Protein AF-0000000075183606 (afdb_homodimer)

Secondary structure (DSSP, 8-state):
----EEEEE--BSSTT----HHHHHHHHHHHHHT---EEEE--GGGHHHHHHHHTPPPSEE-TTSSSEE--S-EEEETTTTEEEESHHHHHHHHHHH-TTSPPSS-TT-HHHHHHHHHHHHHT-HHHIIIIIHHHHTTB-HHHHHHHHHHHHHHTSTT--HHHHS--HHHHHHHHHHHHHHHHHHHTTSPTT-SBTBBTB--HHHHHHHHHHHHHHHHH-TTSHHHHHHHHHHHHHHHHHHHHHGGG----/----EEEEE--BSSTT----HHHHHHHHHHHHHT---EEEE--GGGHHHHHHHHTPPPSEE-TTSSSEE--S-EEEETTTTEEEESHHHHHHHHHHH-TTSPPSS-TT-HHHHHHHHHHHHHT-HHHIIIIIHHHHTTB-HHHHHHHHHHHHHHTSTT--HHHHS--HHHHHHHHHHHHHHHHHHHTTSPTT-SBTBBTB--HHHHHHHHHHHHHHHHH-TTSHHHHHHHHHHHHHHHHHHHHHGGG----

InterPro domains:
  IPR004045 Glutathione S-transferase, N-terminal [PF13409] (19-96)
  IPR004045 Glutathione S-transferase, N-terminal [PS50404] (10-102)
  IPR036249 Thioredoxin-like superfamily [SSF52833] (16-101)
  IPR036282 Glutathione S-transferase, C-terminal domain superfamily [SSF47616] (163-234)
  IPR054416 Glutathione S-transferase UstS-like , C-terminal domain [PF22041] (111-247)

Solvent-accessible surface area (backbone atoms only — not comparable to full-atom values): 26602 Å² total; per-residue (Å²): 126,85,66,49,32,36,40,37,42,52,58,32,67,48,92,81,23,73,52,53,32,53,37,39,29,36,45,36,49,36,46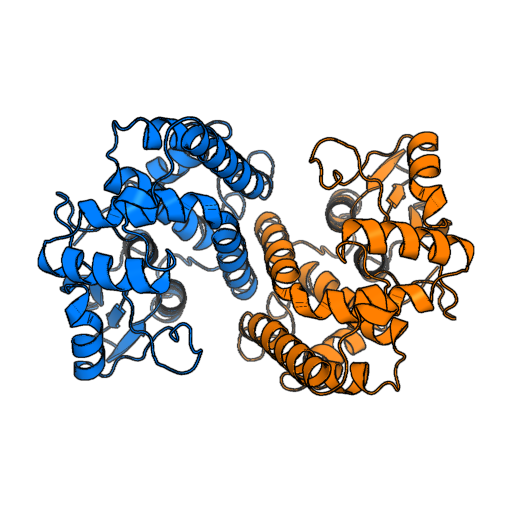,68,39,64,53,66,55,38,59,41,76,44,50,65,80,46,40,52,60,50,32,59,74,73,67,42,66,57,66,44,51,39,96,82,67,69,48,74,30,59,59,74,20,35,38,36,33,65,81,78,64,47,65,38,41,35,36,68,53,37,50,52,48,46,40,68,77,44,62,90,34,70,64,39,69,56,89,48,38,57,21,34,46,48,24,30,52,50,28,56,57,71,50,35,67,49,48,45,56,52,52,56,52,47,44,47,75,41,35,36,71,74,31,24,54,49,50,51,57,54,39,22,60,69,74,47,81,60,38,54,66,82,72,62,44,67,55,71,72,50,28,53,50,44,51,50,48,34,54,51,38,52,46,58,55,56,63,35,40,56,92,86,43,81,31,55,32,30,88,42,76,35,50,67,44,37,49,55,35,18,51,54,44,25,47,28,61,62,63,27,80,83,27,68,70,32,52,49,55,28,49,41,84,87,24,50,53,34,52,50,40,60,69,43,53,90,34,68,74,84,82,126,85,63,50,30,36,39,35,42,52,57,32,66,48,94,81,21,71,53,52,33,53,37,40,29,37,46,35,48,36,47,69,39,64,53,66,55,38,59,43,76,44,52,63,81,47,40,51,61,51,32,59,74,73,68,42,66,56,64,44,52,38,96,82,68,71,48,74,30,59,57,74,20,36,37,36,33,63,80,79,64,46,63,37,41,35,34,67,53,38,50,53,49,46,40,68,77,42,62,90,36,70,66,40,70,57,88,48,40,57,21,34,49,47,24,30,53,50,28,55,57,70,51,35,65,48,47,46,56,50,50,55,53,45,43,48,76,41,35,36,71,74,32,22,55,48,49,50,56,53,39,23,60,68,74,46,81,58,38,54,66,82,72,63,42,66,55,70,72,50,29,53,50,44,51,52,48,35,53,51,38,51,47,57,56,55,64,34,41,56,91,88,41,81,32,56,30,30,89,44,74,36,52,67,44,37,49,56,35,17,50,53,47,25,47,27,60,62,63,28,82,83,27,68,69,32,52,50,56,28,48,41,84,86,24,51,54,35,53,48,39,58,70,42,54,90,33,67,76,85,83

Organism: Armillaria gallica (NCBI:txid47427)

pLDDT: mean 94.65, std 6.78, range [40.19, 98.81]

Structure (mmCIF, N/CA/C/O backbone):
data_AF-0000000075183606-model_v1
#
loop_
_entity.id
_entity.type
_entity.pdbx_description
1 polymer 'GST N-terminal domain-containing protein'
#
loop_
_atom_site.group_PDB
_atom_site.id
_atom_site.type_symbol
_atom_site.label_atom_id
_atom_site.label_alt_id
_atom_site.label_comp_id
_atom_site.label_asym_id
_atom_site.label_entity_id
_atom_site.label_seq_id
_atom_site.pdbx_PDB_ins_code
_atom_site.Cartn_x
_atom_site.Cartn_y
_atom_site.Cartn_z
_atom_site.occupancy
_atom_site.B_iso_or_equiv
_atom_site.auth_seq_id
_atom_site.auth_comp_id
_atom_site.auth_asym_id
_atom_site.auth_atom_id
_atom_site.pdbx_PDB_model_num
ATOM 1 N N . MET A 1 1 ? -23.438 18.047 25.344 1 40.28 1 MET A N 1
ATOM 2 C CA . MET A 1 1 ? -22.172 18.484 25.953 1 40.28 1 MET A CA 1
ATOM 3 C C . MET A 1 1 ? -21.203 18.969 24.891 1 40.28 1 MET A C 1
ATOM 5 O O . MET A 1 1 ? -21.094 18.391 23.812 1 40.28 1 MET A O 1
ATOM 9 N N . SER A 1 2 ? -20.922 20.141 24.734 1 49.59 2 SER A N 1
ATOM 10 C CA . SER A 1 2 ? -20.203 20.797 23.641 1 49.59 2 SER A CA 1
ATOM 11 C C . SER A 1 2 ? -18.875 20.094 23.359 1 49.59 2 SER A C 1
ATOM 13 O O . SER A 1 2 ? -18.016 19.984 24.25 1 49.59 2 SER A O 1
ATOM 15 N N . THR A 1 3 ? -18.797 18.969 22.578 1 60.84 3 THR A N 1
ATOM 16 C CA . THR A 1 3 ? -17.562 18.25 22.297 1 60.84 3 THR A CA 1
ATOM 17 C C . THR A 1 3 ? -16.422 19.203 21.969 1 60.84 3 THR A C 1
ATOM 19 O O . THR A 1 3 ? -16.594 20.109 21.141 1 60.84 3 THR A O 1
ATOM 22 N N . SER A 1 4 ? -15.492 19.359 22.922 1 88.62 4 SER A N 1
ATOM 23 C CA . SER A 1 4 ? -14.43 20.328 22.656 1 88.62 4 SER A CA 1
ATOM 24 C C . SER A 1 4 ? -13.219 19.672 22.016 1 88.62 4 SER A C 1
ATOM 26 O O . SER A 1 4 ? -12.523 18.891 22.672 1 88.62 4 SER A O 1
ATOM 28 N N . LEU A 1 5 ? -13.172 19.594 20.75 1 97.88 5 LEU A N 1
ATOM 29 C CA . LEU A 1 5 ? -12.039 19.094 19.969 1 97.88 5 LEU A CA 1
ATOM 30 C C . LEU A 1 5 ? -11.094 20.234 19.609 1 97.88 5 LEU A C 1
ATOM 32 O O . LEU A 1 5 ? -11.531 21.312 19.203 1 97.88 5 LEU A O 1
ATOM 36 N N . THR A 1 6 ? -9.805 20 19.906 1 98.25 6 THR A N 1
ATOM 37 C CA . THR A 1 6 ? -8.758 20.922 19.5 1 98.25 6 THR A CA 1
ATOM 38 C C . THR A 1 6 ? -7.805 20.25 18.516 1 98.25 6 THR A C 1
ATOM 40 O O . THR A 1 6 ? -7.258 19.188 18.797 1 98.25 6 THR A O 1
ATOM 43 N N . LEU A 1 7 ? -7.664 20.828 17.375 1 98.56 7 LEU A N 1
ATOM 44 C CA . LEU A 1 7 ? -6.695 20.375 16.375 1 98.56 7 LEU A CA 1
ATOM 45 C C . LEU A 1 7 ? -5.461 21.266 16.375 1 98.56 7 LEU A C 1
ATOM 47 O O . LEU A 1 7 ? -5.551 22.453 16.094 1 98.56 7 LEU A O 1
ATOM 51 N N . TYR A 1 8 ? -4.336 20.75 16.688 1 98.44 8 TYR A N 1
ATOM 52 C CA . TYR A 1 8 ? -3.08 21.484 16.625 1 98.44 8 TYR A CA 1
ATOM 53 C C . TYR A 1 8 ? -2.502 21.484 15.219 1 98.44 8 TYR A C 1
ATOM 55 O O . TYR A 1 8 ? -2.361 20.422 14.609 1 98.44 8 TYR A O 1
ATOM 63 N N . ASP A 1 9 ? -2.178 22.609 14.719 1 98.25 9 ASP A N 1
ATOM 64 C CA . ASP A 1 9 ? -1.742 22.828 13.344 1 98.25 9 ASP A CA 1
ATOM 65 C C . ASP A 1 9 ? -0.53 23.75 13.289 1 98.25 9 ASP A C 1
ATOM 67 O O . ASP A 1 9 ? -0.256 24.484 14.242 1 98.25 9 ASP A O 1
ATOM 71 N N . ILE A 1 10 ? 0.244 23.688 12.242 1 98.25 10 ILE A N 1
ATOM 72 C CA . ILE A 1 10 ? 1.419 24.516 12.016 1 98.25 10 ILE A CA 1
ATOM 73 C C . ILE A 1 10 ? 1.044 25.703 11.133 1 98.25 10 ILE A C 1
ATOM 75 O O . ILE A 1 10 ? 0.658 25.531 9.969 1 98.25 10 ILE A O 1
ATOM 79 N N . PRO A 1 11 ? 1.199 26.859 11.656 1 98.25 11 PRO A N 1
ATOM 80 C CA . PRO A 1 11 ? 0.8 28.016 10.859 1 98.25 11 PRO A CA 1
ATOM 81 C C . PRO A 1 11 ? 1.813 28.359 9.766 1 98.25 11 PRO A C 1
ATOM 83 O O . PRO A 1 11 ? 2.98 27.969 9.859 1 98.25 11 PRO A O 1
ATOM 86 N N . SER A 1 12 ? 1.349 28.984 8.734 1 98.25 12 SER A N 1
ATOM 87 C CA . SER A 1 12 ? 2.176 29.531 7.668 1 98.25 12 SER A CA 1
ATOM 88 C C . SER A 1 12 ? 1.841 31 7.418 1 98.25 12 SER A C 1
ATOM 90 O O . SER A 1 12 ? 0.995 31.578 8.102 1 98.25 12 SER A O 1
ATOM 92 N N . ALA A 1 13 ? 2.557 31.547 6.453 1 97.62 13 ALA A N 1
ATOM 93 C CA . ALA A 1 13 ? 2.336 32.938 6.082 1 97.62 13 ALA A CA 1
ATOM 94 C C . ALA A 1 13 ? 1.214 33.062 5.055 1 97.62 13 ALA A C 1
ATOM 96 O O . ALA A 1 13 ? 0.863 34.188 4.645 1 97.62 13 ALA A O 1
ATOM 97 N N . LEU A 1 14 ? 0.609 31.953 4.672 1 97.19 14 LEU A N 1
ATOM 98 C CA . LEU A 1 14 ? -0.515 31.953 3.742 1 97.19 14 LEU A CA 1
ATOM 99 C C . LEU A 1 14 ? -1.762 32.531 4.406 1 97.19 14 LEU A C 1
ATOM 101 O O . LEU A 1 14 ? -1.913 32.469 5.629 1 97.19 14 LEU A O 1
ATOM 105 N N . PRO A 1 15 ? -2.666 33.062 3.625 1 94.69 15 PRO A N 1
ATOM 106 C CA . PRO A 1 15 ? -3.861 33.656 4.195 1 94.69 15 PRO A CA 1
ATOM 107 C C . PRO A 1 15 ? -4.664 32.719 5.074 1 94.69 15 PRO A C 1
ATOM 109 O O . PRO A 1 15 ? -5.121 33.094 6.152 1 94.69 15 PRO A O 1
ATOM 112 N N . ILE A 1 16 ? -4.797 31.516 4.734 1 95.5 16 ILE A N 1
ATOM 113 C CA . ILE A 1 16 ? -5.598 30.531 5.461 1 95.5 16 ILE A CA 1
ATOM 114 C C . ILE A 1 16 ? -4.762 29.906 6.578 1 95.5 16 ILE A C 1
ATOM 116 O O . ILE A 1 16 ? -5.293 29.203 7.438 1 95.5 16 ILE A O 1
ATOM 120 N N . LYS A 1 17 ? -3.449 30.125 6.605 1 97.06 17 LYS A N 1
ATOM 121 C CA . LYS A 1 17 ? -2.441 29.688 7.566 1 97.06 17 LYS A CA 1
ATOM 122 C C . LYS A 1 17 ? -2.166 28.188 7.418 1 97.06 17 LYS A C 1
ATOM 124 O O . LYS A 1 17 ? -1.011 27.766 7.449 1 97.06 17 LYS A O 1
ATOM 129 N N . ALA A 1 18 ? -3.268 27.391 7.277 1 98.12 18 ALA A N 1
ATOM 130 C CA . ALA A 1 18 ? -3.107 25.953 7.156 1 98.12 18 ALA A CA 1
ATOM 131 C C . ALA A 1 18 ? -2.479 25.578 5.816 1 98.12 18 ALA A C 1
ATOM 133 O O . ALA A 1 18 ? -2.877 26.094 4.77 1 98.12 18 ALA A O 1
ATOM 134 N N . TRP A 1 19 ? -1.479 24.641 5.867 1 98 19 TRP A N 1
ATOM 135 C CA . TRP A 1 19 ? -0.776 24.328 4.629 1 98 19 TRP A CA 1
ATOM 136 C C . TRP A 1 19 ? -0.408 22.844 4.578 1 98 19 TRP A C 1
ATOM 138 O O . TRP A 1 19 ? -0.343 22.25 3.502 1 98 19 TRP A O 1
ATOM 148 N N . SER A 1 20 ? -0.149 22.188 5.672 1 97.56 20 SER A N 1
ATOM 149 C CA . SER A 1 20 ? 0.429 20.844 5.742 1 97.56 20 SER A CA 1
ATOM 150 C C . SER A 1 20 ? -0.567 19.797 5.285 1 97.56 20 SER A C 1
ATOM 152 O O . SER A 1 20 ? -1.685 19.719 5.801 1 97.56 20 SER A O 1
ATOM 154 N N . PRO A 1 21 ? -0.157 18.969 4.359 1 97.75 21 PRO A N 1
ATOM 155 C CA . PRO A 1 21 ? -1.082 17.938 3.887 1 97.75 21 PRO A CA 1
ATOM 156 C C . PRO A 1 21 ? -1.486 16.953 4.988 1 97.75 21 PRO A C 1
ATOM 158 O O . PRO A 1 21 ? -2.627 16.484 5.012 1 97.75 21 PRO A O 1
ATOM 161 N N . ASN A 1 22 ? -0.631 16.688 5.91 1 97 22 ASN A N 1
ATOM 162 C CA . ASN A 1 22 ? -0.951 15.734 6.965 1 97 22 ASN A CA 1
ATOM 163 C C . ASN A 1 22 ? -2.002 16.281 7.926 1 97 22 ASN A C 1
ATOM 165 O O . ASN A 1 22 ? -2.855 15.547 8.414 1 97 22 ASN A O 1
ATOM 169 N N . ILE A 1 23 ? -1.922 17.531 8.164 1 98.19 23 ILE A N 1
ATOM 170 C CA . ILE A 1 23 ? -2.91 18.125 9.062 1 98.19 23 ILE A CA 1
ATOM 171 C C . ILE A 1 23 ? -4.234 18.312 8.32 1 98.19 23 ILE A C 1
ATOM 173 O O . ILE A 1 23 ? -5.305 18.172 8.914 1 98.19 23 ILE A O 1
ATOM 177 N N . TRP A 1 24 ? -4.148 18.594 7.066 1 98.69 24 TRP A N 1
ATOM 178 C CA . TRP A 1 24 ? -5.371 18.734 6.277 1 98.69 24 TRP A CA 1
ATOM 179 C C . TRP A 1 24 ? -6.129 17.422 6.215 1 98.69 24 TRP A C 1
ATOM 181 O O . TRP A 1 24 ? -7.359 17.406 6.172 1 98.69 24 TRP A O 1
ATOM 191 N N . LYS A 1 25 ? -5.434 16.25 6.188 1 98.56 25 LYS A N 1
ATOM 192 C CA . LYS A 1 25 ? -6.129 14.969 6.277 1 98.56 25 LYS A CA 1
ATOM 193 C C . LYS A 1 25 ? -7.047 14.922 7.496 1 98.56 25 LYS A C 1
ATOM 195 O O . LYS A 1 25 ? -8.227 14.594 7.379 1 98.56 25 LYS A O 1
ATOM 200 N N . ALA A 1 26 ? -6.512 15.32 8.625 1 98.62 26 ALA A N 1
ATOM 201 C CA . ALA A 1 26 ? -7.285 15.312 9.867 1 98.62 26 ALA A CA 1
ATOM 202 C C . ALA A 1 26 ? -8.398 16.359 9.828 1 98.62 26 ALA A C 1
ATOM 204 O O . ALA A 1 26 ? -9.523 16.094 10.258 1 98.62 26 ALA A O 1
ATOM 205 N N . ARG A 1 27 ? -8.078 17.516 9.305 1 98.69 27 ARG A N 1
ATOM 206 C CA . ARG A 1 27 ? -9.047 18.594 9.203 1 98.69 27 ARG A CA 1
ATOM 207 C C . ARG A 1 27 ? -10.211 18.203 8.305 1 98.69 27 ARG A C 1
ATOM 209 O O . ARG A 1 27 ? -11.367 18.484 8.617 1 98.69 27 ARG A O 1
ATOM 216 N N . TYR A 1 28 ? -9.898 17.594 7.145 1 98.81 28 TYR A N 1
ATOM 217 C CA . TYR A 1 28 ? -10.945 17.094 6.254 1 98.81 28 TYR A CA 1
ATOM 218 C C . TYR A 1 28 ? -11.875 16.125 6.984 1 98.81 28 TYR A C 1
ATOM 220 O O . TYR A 1 28 ? -13.094 16.172 6.809 1 98.81 28 TYR A O 1
ATOM 228 N N . VAL A 1 29 ? -11.32 15.234 7.824 1 98.75 29 VAL A N 1
ATOM 229 C CA . VAL A 1 29 ? -12.133 14.273 8.57 1 98.75 29 VAL A CA 1
ATOM 230 C C . VAL A 1 29 ? -13.07 15.016 9.516 1 98.75 29 VAL A C 1
ATOM 232 O O . VAL A 1 29 ? -14.266 14.734 9.562 1 98.75 29 VAL A O 1
ATOM 235 N N . LEU A 1 30 ? -12.539 15.953 10.25 1 98.56 30 LEU A N 1
ATOM 236 C CA . LEU A 1 30 ? -13.328 16.719 11.203 1 98.56 30 LEU A CA 1
ATOM 237 C C . LEU A 1 30 ? -14.461 17.453 10.5 1 98.56 30 LEU A C 1
ATOM 239 O O . LEU A 1 30 ? -15.617 17.391 10.938 1 98.56 30 LEU A O 1
ATOM 243 N N . ASN A 1 31 ? -14.125 18.125 9.453 1 98.56 31 ASN A N 1
ATOM 244 C CA . ASN A 1 31 ? -15.102 18.922 8.719 1 98.56 31 ASN A CA 1
ATOM 245 C C . ASN A 1 31 ? -16.141 18.031 8.047 1 98.56 31 ASN A C 1
ATOM 247 O O . ASN A 1 31 ? -17.328 18.359 8.031 1 98.56 31 ASN A O 1
ATOM 251 N N . TYR A 1 32 ? -15.742 16.938 7.441 1 98.56 32 TYR A N 1
ATOM 252 C CA . TYR A 1 32 ? -16.656 16 6.797 1 98.56 32 TYR A CA 1
ATOM 253 C C . TYR A 1 32 ? -17.641 15.414 7.801 1 98.56 32 TYR A C 1
ATOM 255 O O . TYR A 1 32 ? -18.828 15.266 7.504 1 98.56 32 TYR A O 1
ATOM 263 N N . LYS A 1 33 ? -17.125 15.125 8.977 1 98.31 33 LYS A N 1
ATOM 264 C CA . LYS A 1 33 ? -17.953 14.523 10.023 1 98.31 33 LYS A CA 1
ATOM 265 C C . LYS A 1 33 ? -18.812 15.578 10.719 1 98.31 33 LYS A C 1
ATOM 267 O O . LYS A 1 33 ? -19.703 15.234 11.492 1 98.31 33 LYS A O 1
ATOM 272 N N . GLY A 1 34 ? -18.531 16.797 10.469 1 97.69 34 GLY A N 1
ATOM 273 C CA . GLY A 1 34 ? -19.312 17.891 11.055 1 97.69 34 GLY A CA 1
ATOM 274 C C . GLY A 1 34 ? -19.078 18.062 12.539 1 97.69 34 GLY A C 1
ATOM 275 O O . GLY A 1 34 ? -19.984 18.438 13.281 1 97.69 34 GLY A O 1
ATOM 276 N N . LEU A 1 35 ? -17.922 17.734 12.961 1 97.5 35 LEU A N 1
ATOM 277 C CA . LEU A 1 35 ? -17.578 17.859 14.375 1 97.5 35 LEU A CA 1
ATOM 278 C C . LEU A 1 35 ? -17 19.234 14.672 1 97.5 35 LEU A C 1
ATOM 280 O O . LEU A 1 35 ? -16.031 19.656 14.047 1 97.5 35 LEU A O 1
ATOM 284 N N . PRO A 1 36 ? -17.625 19.938 15.586 1 96.5 36 PRO A N 1
ATOM 285 C CA . PRO A 1 36 ? -17.047 21.219 15.953 1 96.5 36 PRO A CA 1
ATOM 286 C C . PRO A 1 36 ? -15.672 21.094 16.609 1 96.5 36 PRO A C 1
ATOM 288 O O . PRO A 1 36 ? -15.438 20.156 17.375 1 96.5 36 PRO A O 1
ATOM 291 N N . TYR A 1 37 ? -14.773 21.938 16.203 1 97.44 37 TYR A N 1
ATOM 292 C CA . TYR A 1 37 ? -13.43 21.953 16.766 1 97.44 37 TYR A CA 1
ATOM 293 C C . TYR A 1 37 ? -12.82 23.359 16.703 1 97.44 37 TYR A C 1
ATOM 295 O O . TYR A 1 37 ? -13.414 24.266 16.125 1 97.44 37 TYR A O 1
ATOM 303 N N . HIS A 1 38 ? -11.734 23.516 17.422 1 96.25 38 HIS A N 1
ATOM 304 C CA . HIS A 1 38 ? -10.93 24.719 17.297 1 96.25 38 HIS A CA 1
ATOM 305 C C . HIS A 1 38 ? -9.492 24.391 16.922 1 96.25 38 HIS A C 1
ATOM 307 O O . HIS A 1 38 ? -8.969 23.344 17.297 1 96.25 38 HIS A O 1
ATOM 313 N N . THR A 1 39 ? -8.867 25.266 16.141 1 97.88 39 THR A N 1
ATOM 314 C CA . THR A 1 39 ? -7.477 25.094 15.727 1 97.88 39 THR A CA 1
ATOM 315 C C . THR A 1 39 ? -6.535 25.828 16.672 1 97.88 39 THR A C 1
ATOM 317 O O . THR A 1 39 ? -6.766 27 17 1 97.88 39 THR A O 1
ATOM 320 N N . GLU A 1 40 ? -5.625 25.156 17.156 1 97.94 40 GLU A N 1
ATOM 321 C CA . GLU A 1 40 ? -4.516 25.766 17.891 1 97.94 40 GLU A CA 1
ATOM 322 C C . GLU A 1 40 ? -3.227 25.719 17.078 1 97.94 40 GLU A C 1
ATOM 324 O O . GLU A 1 40 ? -2.818 24.656 16.609 1 97.94 40 GLU A O 1
ATOM 329 N N . TRP A 1 41 ? -2.611 26.875 16.938 1 98.31 41 TRP A N 1
ATOM 330 C CA . TRP A 1 41 ? -1.425 27 16.094 1 98.31 41 TRP A CA 1
ATOM 331 C C . TRP A 1 41 ? -0.154 26.781 16.906 1 98.31 41 TRP A C 1
ATOM 333 O O . TRP A 1 41 ? -0.006 27.359 18 1 98.31 41 TRP A O 1
ATOM 343 N N . VAL A 1 42 ? 0.737 25.984 16.406 1 98.44 42 VAL A N 1
ATOM 344 C CA . VAL A 1 42 ? 2.023 25.719 17.047 1 98.44 42 VAL A CA 1
ATOM 345 C C . VAL A 1 42 ? 3.135 25.75 15.992 1 98.44 42 VAL A C 1
ATOM 347 O O . VAL A 1 42 ? 3.064 25.062 14.984 1 98.44 42 VAL A O 1
ATOM 350 N N . GLU A 1 43 ? 4.133 26.594 16.25 1 98.31 43 GLU A N 1
ATOM 351 C CA . GLU A 1 43 ? 5.262 26.672 15.328 1 98.31 43 GLU A CA 1
ATOM 352 C C . GLU A 1 43 ? 6.102 25.406 15.383 1 98.31 43 GLU A C 1
ATOM 354 O O . GLU A 1 43 ? 6.207 24.766 16.422 1 98.31 43 GLU A O 1
ATOM 359 N N . TYR A 1 44 ? 6.805 25.062 14.258 1 96.5 44 TYR A N 1
ATOM 360 C CA . TYR A 1 44 ? 7.531 23.812 14.039 1 96.5 44 TYR A CA 1
ATOM 361 C C . TYR A 1 44 ? 8.484 23.531 15.188 1 96.5 44 TYR A C 1
ATOM 363 O O . TYR A 1 44 ? 8.492 22.422 15.742 1 96.5 44 TYR A O 1
ATOM 371 N N . PRO A 1 45 ? 9.281 24.453 15.648 1 96.69 45 PRO A N 1
ATOM 372 C CA . PRO A 1 45 ? 10.273 24.156 16.688 1 96.69 45 PRO A CA 1
ATOM 373 C C . PRO A 1 45 ? 9.648 23.906 18.047 1 96.69 45 PRO A C 1
ATOM 375 O O . PRO A 1 45 ? 10.312 23.391 18.953 1 96.69 45 PRO A O 1
ATOM 378 N N . ASP A 1 46 ? 8.414 24.25 18.203 1 98.12 46 ASP A N 1
ATOM 379 C CA . ASP A 1 46 ? 7.77 24.188 19.516 1 98.12 46 ASP A CA 1
ATOM 380 C C . ASP A 1 46 ? 6.949 22.906 19.656 1 98.12 46 ASP A C 1
ATOM 382 O O . ASP A 1 46 ? 6.398 22.625 20.734 1 98.12 46 ASP A O 1
ATOM 386 N N . ILE A 1 47 ? 6.871 22.062 18.625 1 97.56 47 ILE A N 1
ATOM 387 C CA . ILE A 1 47 ? 5.98 20.906 18.578 1 97.56 47 ILE A CA 1
ATOM 388 C C . ILE A 1 47 ? 6.387 19.891 19.656 1 97.56 47 ILE A C 1
ATOM 390 O O . ILE A 1 47 ? 5.551 19.453 20.453 1 97.56 47 ILE A O 1
ATOM 394 N N . GLU A 1 48 ? 7.633 19.578 19.672 1 96.62 48 GLU A N 1
ATOM 395 C CA . GLU A 1 48 ? 8.094 18.578 20.641 1 96.62 48 GLU A CA 1
ATOM 396 C C . GLU A 1 48 ? 7.824 19.031 22.078 1 96.62 48 GLU A C 1
ATOM 398 O O . GLU A 1 48 ? 7.316 18.25 22.891 1 96.62 48 GLU A O 1
ATOM 403 N N . GLY A 1 49 ? 8.18 20.281 22.375 1 97.62 49 GLY A N 1
ATOM 404 C CA . GLY A 1 49 ? 7.918 20.812 23.703 1 97.62 49 GLY A CA 1
ATOM 405 C C . GLY A 1 49 ? 6.449 20.781 24.078 1 97.62 49 GLY A C 1
ATOM 406 O O . GLY A 1 49 ? 6.098 20.438 25.203 1 97.62 49 GLY A O 1
ATOM 407 N N . LEU A 1 50 ? 5.574 21.172 23.172 1 97.75 50 LEU A N 1
ATOM 408 C CA . LEU A 1 50 ? 4.133 21.156 23.406 1 97.75 50 LEU A CA 1
ATOM 409 C C . LEU A 1 50 ? 3.635 19.75 23.703 1 97.75 50 LEU A C 1
ATOM 411 O O . LEU A 1 50 ? 2.855 19.531 24.625 1 97.75 50 LEU A O 1
ATOM 415 N N . TYR A 1 51 ? 4.066 18.75 22.797 1 97.62 51 TYR A N 1
ATOM 416 C CA . TYR A 1 51 ? 3.65 17.359 22.984 1 97.62 51 TYR A CA 1
ATOM 417 C C . TYR A 1 51 ? 4.023 16.875 24.375 1 97.62 51 TYR A C 1
ATOM 419 O O . TYR A 1 51 ? 3.205 16.266 25.062 1 97.62 51 TYR A O 1
ATOM 427 N N . LYS A 1 52 ? 5.219 17.125 24.812 1 97 52 LYS A N 1
ATOM 428 C CA . LYS A 1 52 ? 5.703 16.688 26.125 1 97 52 LYS A CA 1
ATOM 429 C C . LYS A 1 52 ? 4.902 17.344 27.25 1 97 52 LYS A C 1
ATOM 431 O O . LYS A 1 52 ? 4.535 16.688 28.219 1 97 52 LYS A O 1
ATOM 436 N N . LYS A 1 53 ? 4.645 18.578 27.141 1 97.69 53 LYS A N 1
ATOM 437 C CA . LYS A 1 53 ? 3.859 19.297 28.141 1 97.69 53 LYS A CA 1
ATOM 438 C C . LYS A 1 53 ? 2.457 18.719 28.266 1 97.69 53 LYS A C 1
ATOM 440 O O . LYS A 1 53 ? 1.93 18.594 29.375 1 97.69 53 LYS A O 1
ATOM 445 N N . LEU A 1 54 ? 1.83 18.312 27.141 1 97.25 54 LEU A N 1
ATOM 446 C CA . LEU A 1 54 ? 0.467 17.797 27.109 1 97.25 54 LEU A CA 1
ATOM 447 C C . LEU A 1 54 ? 0.441 16.312 27.484 1 97.25 54 LEU A C 1
ATOM 449 O O . LEU A 1 54 ? -0.621 15.766 27.781 1 97.25 54 LEU A O 1
ATOM 453 N N . GLY A 1 55 ? 1.63 15.68 27.406 1 96.94 55 GLY A N 1
ATOM 454 C CA . GLY A 1 55 ? 1.696 14.242 27.625 1 96.94 55 GLY A CA 1
ATOM 455 C C . GLY A 1 55 ? 1.295 13.438 26.406 1 96.94 55 GLY A C 1
ATOM 456 O O . GLY A 1 55 ? 0.793 12.32 26.531 1 96.94 55 GLY A O 1
ATOM 457 N N . ALA A 1 56 ? 1.442 14.078 25.25 1 96.88 56 ALA A N 1
ATOM 458 C CA . ALA A 1 56 ? 1.123 13.398 24 1 96.88 56 ALA A CA 1
ATOM 459 C C . ALA A 1 56 ? 2.277 12.508 23.547 1 96.88 56 ALA A C 1
ATOM 461 O O . ALA A 1 56 ? 3.441 12.797 23.828 1 96.88 56 ALA A O 1
ATOM 462 N N . GLN A 1 57 ? 1.999 11.508 22.797 1 94.56 57 GLN A N 1
ATOM 463 C CA . GLN A 1 57 ? 3.01 10.57 22.312 1 94.56 57 GLN A CA 1
ATOM 464 C C . GLN A 1 57 ? 3.49 10.953 20.922 1 94.56 57 GLN A C 1
ATOM 466 O O . GLN A 1 57 ? 2.736 11.523 20.125 1 94.56 57 GLN A O 1
ATOM 471 N N . ALA A 1 58 ? 4.727 10.555 20.703 1 93.75 58 ALA A N 1
ATOM 472 C CA . ALA A 1 58 ? 5.266 10.727 19.359 1 93.75 58 ALA A CA 1
ATOM 473 C C . ALA A 1 58 ? 4.566 9.797 18.359 1 93.75 58 ALA A C 1
ATOM 475 O O . ALA A 1 58 ? 4.148 8.688 18.734 1 93.75 58 ALA A O 1
ATOM 476 N N . SER A 1 59 ? 4.434 10.234 17.172 1 88.88 59 SER A N 1
ATOM 477 C CA . SER A 1 59 ? 3.742 9.445 16.156 1 88.88 59 SER A CA 1
ATOM 478 C C . SER A 1 59 ? 4.73 8.664 15.297 1 88.88 59 SER A C 1
ATOM 480 O O . SER A 1 59 ? 4.328 7.809 14.508 1 88.88 59 SER A O 1
ATOM 482 N N . ALA A 1 60 ? 5.961 8.992 15.438 1 86.5 60 ALA A N 1
ATOM 483 C CA . ALA A 1 60 ? 6.984 8.344 14.617 1 86.5 60 ALA A CA 1
ATOM 484 C C . ALA A 1 60 ? 8.336 8.352 15.32 1 86.5 60 ALA A C 1
ATOM 486 O O . ALA A 1 60 ? 8.445 8.812 16.469 1 86.5 60 ALA A O 1
ATOM 487 N N . THR A 1 61 ? 9.297 7.754 14.648 1 87.81 61 THR A N 1
ATOM 488 C CA . THR A 1 61 ? 10.695 7.832 15.062 1 87.81 61 THR A CA 1
ATOM 489 C C . THR A 1 61 ? 11.523 8.57 14.023 1 87.81 61 THR A C 1
ATOM 491 O O . THR A 1 61 ? 11.148 8.641 12.852 1 87.81 61 THR A O 1
ATOM 494 N N . LYS A 1 62 ? 12.602 9.102 14.469 1 86 62 LYS A N 1
ATOM 495 C CA . LYS A 1 62 ? 13.547 9.727 13.539 1 86 62 LYS A CA 1
ATOM 496 C C . LYS A 1 62 ? 14.281 8.672 12.719 1 86 62 LYS A C 1
ATOM 498 O O . LYS A 1 62 ? 13.969 7.484 12.797 1 86 62 LYS A O 1
ATOM 503 N N . ALA A 1 63 ? 15.18 9.141 11.867 1 75.81 63 ALA A N 1
ATOM 504 C CA . ALA A 1 63 ? 15.867 8.281 10.906 1 75.81 63 ALA A CA 1
ATOM 505 C C . ALA A 1 63 ? 16.625 7.156 11.609 1 75.81 63 ALA A C 1
ATOM 507 O O . ALA A 1 63 ? 16.812 6.086 11.031 1 75.81 63 ALA A O 1
ATOM 508 N N . ASP A 1 64 ? 16.906 7.336 12.859 1 77.62 64 ASP A N 1
ATOM 509 C CA . ASP A 1 64 ? 17.688 6.348 13.594 1 77.62 64 ASP A CA 1
ATOM 510 C C . ASP A 1 64 ? 16.812 5.203 14.086 1 77.62 64 ASP A C 1
ATOM 512 O O . ASP A 1 64 ? 17.312 4.211 14.617 1 77.62 64 ASP A O 1
ATOM 516 N N . GLY A 1 65 ? 15.492 5.383 14.008 1 80.75 65 GLY A N 1
ATOM 517 C CA . GLY A 1 65 ? 14.547 4.32 14.312 1 80.75 65 GLY A CA 1
ATOM 518 C C . GLY A 1 65 ? 14.242 4.195 15.789 1 80.75 65 GLY A C 1
ATOM 519 O O . GLY A 1 65 ? 13.422 3.373 16.188 1 80.75 65 GLY A O 1
ATOM 520 N N . VAL A 1 66 ? 14.82 5.023 16.578 1 86.5 66 VAL A N 1
ATOM 521 C CA . VAL A 1 66 ? 14.68 4.844 18.016 1 86.5 66 VAL A CA 1
ATOM 522 C C . VAL A 1 66 ? 14.219 6.152 18.656 1 86.5 66 VAL A C 1
ATOM 524 O O . VAL A 1 66 ? 13.352 6.145 19.531 1 86.5 66 VAL A O 1
ATOM 527 N N . THR A 1 67 ? 14.719 7.258 18.078 1 90.38 67 THR A N 1
ATOM 528 C CA . THR A 1 67 ? 14.406 8.555 18.672 1 90.38 67 THR A CA 1
ATOM 529 C C . THR A 1 67 ? 12.984 8.984 18.297 1 90.38 67 THR A C 1
ATOM 531 O O . THR A 1 67 ? 12.633 9.016 17.109 1 90.38 67 THR A O 1
ATOM 534 N N . PRO A 1 68 ? 12.195 9.375 19.312 1 93.69 68 PRO A N 1
ATOM 535 C CA . PRO A 1 68 ? 10.828 9.812 19.031 1 93.69 68 PRO A CA 1
ATOM 536 C C . PRO A 1 68 ? 10.781 11.062 18.141 1 93.69 68 PRO A C 1
ATOM 538 O O . PRO A 1 68 ? 11.609 11.961 18.297 1 93.69 68 PRO A O 1
ATOM 541 N N . HIS A 1 69 ? 9.922 11.07 17.188 1 93.19 69 HIS A N 1
ATOM 542 C CA . HIS A 1 69 ? 9.664 12.195 16.297 1 93.19 69 HIS A CA 1
ATOM 543 C C . HIS A 1 69 ? 8.242 12.719 16.469 1 93.19 69 HIS A C 1
ATOM 545 O O . HIS A 1 69 ? 7.273 12 16.188 1 93.19 69 HIS A O 1
ATOM 551 N N . TYR A 1 70 ? 8.156 13.914 16.969 1 94.75 70 TYR A N 1
ATOM 552 C CA . TYR A 1 70 ? 6.867 14.531 17.266 1 94.75 70 TYR A CA 1
ATOM 553 C C . TYR A 1 70 ? 6.414 15.414 16.094 1 94.75 70 TYR A C 1
ATOM 555 O O . TYR A 1 70 ? 7.07 16.406 15.766 1 94.75 70 TYR A O 1
ATOM 563 N N . THR A 1 71 ? 5.309 15.016 15.523 1 93.5 71 THR A N 1
ATOM 564 C CA . THR A 1 71 ? 4.824 15.742 14.352 1 93.5 71 THR A CA 1
ATOM 565 C C . THR A 1 71 ? 3.33 16.016 14.469 1 93.5 71 THR A C 1
ATOM 567 O O . THR A 1 71 ? 2.59 15.227 15.062 1 93.5 71 THR A O 1
ATOM 570 N N . CYS A 1 72 ? 2.91 17.156 14 1 95.5 72 CYS A N 1
ATOM 571 C CA . CYS A 1 72 ? 1.486 17.438 13.867 1 95.5 72 CYS A CA 1
ATOM 572 C C . CYS A 1 72 ? 0.89 16.672 12.688 1 95.5 72 CYS A C 1
ATOM 574 O O . CYS A 1 72 ? 1.6 16.312 11.75 1 95.5 72 CYS A O 1
ATOM 576 N N . PRO A 1 73 ? -0.401 16.344 12.773 1 97.25 73 PRO A N 1
ATOM 577 C CA . PRO A 1 73 ? -1.465 16.875 13.641 1 97.25 73 PRO A CA 1
ATOM 578 C C . PRO A 1 73 ? -1.514 16.172 15 1 97.25 73 PRO A C 1
ATOM 580 O O . PRO A 1 73 ? -1.085 15.031 15.125 1 97.25 73 PRO A O 1
ATOM 583 N N . LEU A 1 74 ? -1.959 16.891 15.922 1 98.19 74 LEU A N 1
ATOM 584 C CA . LEU A 1 74 ? -2.393 16.422 17.234 1 98.19 74 LEU A CA 1
ATOM 585 C C . LEU A 1 74 ? -3.844 16.797 17.5 1 98.19 74 LEU A C 1
ATOM 587 O O . LEU A 1 74 ? -4.238 17.953 17.266 1 98.19 74 LEU A O 1
ATOM 591 N N . LEU A 1 75 ? -4.656 15.852 17.875 1 98.56 75 LEU A N 1
ATOM 592 C CA . LEU A 1 75 ? -6.039 16.109 18.266 1 98.56 75 LEU A CA 1
ATOM 593 C C . LEU A 1 75 ? -6.219 15.898 19.766 1 98.56 75 LEU A C 1
ATOM 595 O O . LEU A 1 75 ? -5.805 14.875 20.312 1 98.56 75 LEU A O 1
ATOM 599 N N . HIS A 1 76 ? -6.762 16.844 20.406 1 98.31 76 HIS A N 1
ATOM 600 C CA . HIS A 1 76 ? -7.168 16.719 21.797 1 98.31 76 HIS A CA 1
ATOM 601 C C . HIS A 1 76 ? -8.688 16.703 21.938 1 98.31 76 HIS A C 1
ATOM 603 O O . HIS A 1 76 ? -9.359 17.641 21.5 1 98.31 76 HIS A O 1
ATOM 609 N N . ASP A 1 77 ? -9.18 15.656 22.422 1 98.12 77 ASP A N 1
ATOM 610 C CA . ASP A 1 77 ? -10.602 15.547 22.75 1 98.12 77 ASP A CA 1
ATOM 611 C C . ASP A 1 77 ? -10.836 15.75 24.234 1 98.12 77 ASP A C 1
ATOM 613 O O . ASP A 1 77 ? -10.672 14.812 25.031 1 98.12 77 ASP A O 1
ATOM 617 N N . ALA A 1 78 ? -11.289 16.844 24.625 1 96.12 78 ALA A N 1
ATOM 618 C CA . ALA A 1 78 ? -11.445 17.172 26.047 1 96.12 78 ALA A CA 1
ATOM 619 C C . ALA A 1 78 ? -12.516 16.312 26.703 1 96.12 78 ALA A C 1
ATOM 621 O O . ALA A 1 78 ? -12.461 16.062 27.906 1 96.12 78 ALA A O 1
ATOM 622 N N . SER A 1 79 ? -13.453 15.898 25.938 1 95.44 79 SER A N 1
ATOM 623 C CA . SER A 1 79 ? -14.555 15.109 26.484 1 95.44 79 SER A CA 1
ATOM 624 C C . SER A 1 79 ? -14.062 13.742 26.969 1 95.44 79 SER A C 1
ATOM 626 O O . SER A 1 79 ? -14.602 13.188 27.922 1 95.44 79 SER A O 1
ATOM 628 N N . THR A 1 80 ? -13.016 13.203 26.375 1 96.06 80 THR A N 1
ATOM 629 C CA . THR A 1 80 ? -12.516 11.883 26.75 1 96.06 80 THR A CA 1
ATOM 630 C C . THR A 1 80 ? -11.141 11.992 27.391 1 96.06 80 THR A C 1
ATOM 632 O O . THR A 1 80 ? -10.656 11.031 28 1 96.06 80 THR A O 1
ATOM 635 N N . GLY A 1 81 ? -10.547 13.148 27.141 1 96.38 81 GLY A N 1
ATOM 636 C CA . GLY A 1 81 ? -9.172 13.32 27.594 1 96.38 81 GLY A CA 1
ATOM 637 C C . GLY A 1 81 ? -8.148 12.766 26.625 1 96.38 81 GLY A C 1
ATOM 638 O O . GLY A 1 81 ? -6.945 12.844 26.875 1 96.38 81 GLY A O 1
ATOM 639 N N . ALA A 1 82 ? -8.531 12.344 25.5 1 97.56 82 ALA A N 1
ATOM 640 C CA . ALA A 1 82 ? -7.652 11.672 24.547 1 97.56 82 ALA A CA 1
ATOM 641 C C . ALA A 1 82 ? -6.762 12.672 23.828 1 97.56 82 ALA A C 1
ATOM 643 O O . ALA A 1 82 ? -7.211 13.766 23.469 1 97.56 82 ALA A O 1
ATOM 644 N N . LEU A 1 83 ? -5.492 12.336 23.672 1 98.12 83 LEU A N 1
ATOM 645 C CA . LEU A 1 83 ? -4.531 12.961 22.766 1 98.12 83 LEU A CA 1
ATOM 646 C C . LEU A 1 83 ? -4.121 11.992 21.672 1 98.12 83 LEU A C 1
ATOM 648 O O . LEU A 1 83 ? -3.512 10.953 21.938 1 98.12 83 LEU A O 1
ATOM 652 N N . VAL A 1 84 ? -4.488 12.359 20.484 1 98 84 VAL A N 1
ATOM 653 C CA . VAL A 1 84 ? -4.246 11.453 19.375 1 98 84 VAL A CA 1
ATOM 654 C C . VAL A 1 84 ? -3.363 12.141 18.328 1 98 84 VAL A C 1
ATOM 656 O O . VAL A 1 84 ? -3.734 13.188 17.797 1 98 84 VAL A O 1
ATOM 659 N N . SER A 1 85 ? -2.225 11.547 18.094 1 96.75 85 SER A N 1
ATOM 660 C CA . SER A 1 85 ? -1.307 12.055 17.078 1 96.75 85 SER A CA 1
ATOM 661 C C . SER A 1 85 ? -1.333 11.18 15.828 1 96.75 85 SER A C 1
ATOM 663 O O . SER A 1 85 ? -1.596 9.977 15.914 1 96.75 85 SER A O 1
ATOM 665 N N . ASP A 1 86 ? -1.146 11.742 14.656 1 94.88 86 ASP A N 1
ATOM 666 C CA . ASP A 1 86 ? -1.15 11.086 13.352 1 94.88 86 ASP A CA 1
ATOM 667 C C . ASP A 1 86 ? -2.527 11.172 12.695 1 94.88 86 ASP A C 1
ATOM 669 O O . ASP A 1 86 ? -3.543 10.891 13.336 1 94.88 86 ASP A O 1
ATOM 673 N N . SER A 1 87 ? -2.535 11.547 11.461 1 97.06 87 SER A N 1
ATOM 674 C CA . SER A 1 87 ? -3.785 11.828 10.766 1 97.06 87 SER A CA 1
ATOM 675 C C . SER A 1 87 ? -4.645 10.578 10.648 1 97.06 87 SER A C 1
ATOM 677 O O . SER A 1 87 ? -5.867 10.641 10.812 1 97.06 87 SER A O 1
ATOM 679 N N . ALA A 1 88 ? -4.059 9.445 10.383 1 96.38 88 ALA A N 1
ATOM 680 C CA . ALA A 1 88 ? -4.828 8.211 10.258 1 96.38 88 ALA A CA 1
ATOM 681 C C . ALA A 1 88 ? -5.391 7.773 11.602 1 96.38 88 ALA A C 1
ATOM 683 O O . ALA A 1 88 ? -6.523 7.289 11.68 1 96.38 88 ALA A O 1
ATOM 684 N N . ALA A 1 89 ? -4.57 7.887 12.641 1 96.62 89 ALA A N 1
ATOM 685 C CA . ALA A 1 89 ? -5.031 7.559 13.984 1 96.62 89 ALA A CA 1
ATOM 686 C C . ALA A 1 89 ? -6.199 8.445 14.398 1 96.62 89 ALA A C 1
ATOM 688 O O . ALA A 1 89 ? -7.145 7.984 15.039 1 96.62 89 ALA A O 1
ATOM 689 N N . ILE A 1 90 ? -6.129 9.688 14.023 1 98.25 90 ILE A N 1
ATOM 690 C CA . ILE A 1 90 ? -7.207 10.625 14.328 1 98.25 90 ILE A CA 1
ATOM 691 C C . ILE A 1 90 ? -8.484 10.18 13.625 1 98.25 90 ILE A C 1
ATOM 693 O O . ILE A 1 90 ? -9.562 10.164 14.227 1 98.25 90 ILE A O 1
ATOM 697 N N . ALA A 1 91 ? -8.406 9.812 12.352 1 98.44 91 ALA A N 1
ATOM 698 C CA . ALA A 1 91 ? -9.57 9.328 11.602 1 98.44 91 ALA A CA 1
ATOM 699 C C . ALA A 1 91 ? -10.203 8.125 12.297 1 98.44 91 ALA A C 1
ATOM 701 O O . ALA A 1 91 ? -11.422 8.086 12.477 1 98.44 91 ALA A O 1
ATOM 702 N N . ARG A 1 92 ? -9.383 7.176 12.734 1 97.25 92 ARG A N 1
ATOM 703 C CA . ARG A 1 92 ? -9.875 5.98 13.414 1 97.25 92 ARG A CA 1
ATOM 704 C C . ARG A 1 92 ? -10.531 6.336 14.742 1 97.25 92 ARG A C 1
ATOM 706 O O . ARG A 1 92 ? -11.586 5.797 15.078 1 97.25 92 ARG A O 1
ATOM 713 N N . TYR A 1 93 ? -9.859 7.211 15.469 1 98.19 93 TYR A N 1
ATOM 714 C CA . TYR A 1 93 ? -10.383 7.641 16.766 1 98.19 93 TYR A CA 1
ATOM 715 C C . TYR A 1 93 ? -11.773 8.258 16.609 1 98.19 93 TYR A C 1
ATOM 717 O O . TYR A 1 93 ? -12.688 7.918 17.359 1 98.19 93 TYR A O 1
ATOM 725 N N . LEU A 1 94 ? -11.922 9.125 15.625 1 98.44 94 LEU A N 1
ATOM 726 C CA . LEU A 1 94 ? -13.172 9.852 15.453 1 98.44 94 LEU A CA 1
ATOM 727 C C . LEU A 1 94 ? -14.273 8.93 14.945 1 98.44 94 LEU A C 1
ATOM 729 O O . LEU A 1 94 ? -15.445 9.102 15.297 1 98.44 94 LEU A O 1
ATOM 733 N N . ASP A 1 95 ? -13.938 7.949 14.078 1 98.38 95 ASP A N 1
ATOM 734 C CA . ASP A 1 95 ? -14.906 6.941 13.664 1 98.38 95 ASP A CA 1
ATOM 735 C C . ASP A 1 95 ? -15.438 6.16 14.867 1 98.38 95 ASP A C 1
ATOM 737 O O . ASP A 1 95 ? -16.641 5.898 14.969 1 98.38 95 ASP A O 1
ATOM 741 N N . LYS A 1 96 ? -14.562 5.824 15.758 1 97.5 96 LYS A N 1
ATOM 742 C CA . LYS A 1 96 ? -14.906 4.996 16.906 1 97.5 96 LYS A CA 1
ATOM 743 C C . LYS A 1 96 ? -15.664 5.805 17.953 1 97.5 96 LYS A C 1
ATOM 745 O O . LYS A 1 96 ? -16.656 5.332 18.516 1 97.5 96 LYS A O 1
ATOM 750 N N . THR A 1 97 ? -15.227 6.996 18.266 1 97.81 97 THR A N 1
ATOM 751 C CA . THR A 1 97 ? -15.703 7.785 19.406 1 97.81 97 THR A CA 1
ATOM 752 C C . THR A 1 97 ? -16.984 8.531 19.031 1 97.81 97 THR A C 1
ATOM 754 O O . THR A 1 97 ? -17.828 8.805 19.891 1 97.81 97 THR A O 1
ATOM 757 N N . TYR A 1 98 ? -17.156 8.844 17.719 1 97.56 98 TYR A N 1
ATOM 758 C CA . TYR A 1 98 ? -18.328 9.57 17.25 1 97.56 98 TYR A CA 1
ATOM 759 C C . TYR A 1 98 ? -19.016 8.82 16.109 1 97.56 98 TYR A C 1
ATOM 761 O O . TYR A 1 98 ? -19.141 9.352 15 1 97.56 98 TYR A O 1
ATOM 769 N N . PRO A 1 99 ? -19.531 7.691 16.406 1 96.94 99 PRO A N 1
ATOM 770 C CA . PRO A 1 99 ? -20.078 6.801 15.383 1 96.94 99 PRO A CA 1
ATOM 771 C C . PRO A 1 99 ? -21.375 7.328 14.773 1 96.94 99 PRO A C 1
ATOM 773 O O . PRO A 1 99 ? -21.828 6.812 13.75 1 96.94 99 PRO A O 1
ATOM 776 N N . GLU A 1 100 ? -21.938 8.32 15.328 1 97.38 100 GLU A N 1
ATOM 777 C CA . GLU A 1 100 ? -23.172 8.906 14.805 1 97.38 100 GLU A CA 1
ATOM 778 C C . GLU A 1 100 ? -22.891 9.828 13.617 1 97.38 100 GLU A C 1
ATOM 780 O O . GLU A 1 100 ? -23.812 10.281 12.945 1 97.38 100 GLU A O 1
ATOM 785 N N . THR A 1 101 ? -21.672 10.133 13.352 1 97.94 101 THR A N 1
ATOM 786 C CA . THR A 1 101 ? -21.219 10.914 12.203 1 97.94 101 THR A CA 1
ATOM 787 C C . THR A 1 101 ? -20.812 10 11.055 1 97.94 101 THR A C 1
ATOM 789 O O . THR A 1 101 ? -20.703 8.781 11.227 1 97.94 101 THR A O 1
ATOM 792 N N . PRO A 1 102 ? -20.625 10.492 9.859 1 98 102 PRO A N 1
ATOM 793 C CA . PRO A 1 102 ? -20.266 9.641 8.727 1 98 102 PRO A CA 1
ATOM 794 C C . PRO A 1 102 ? -18.953 8.891 8.953 1 98 102 PRO A C 1
ATOM 796 O O . PRO A 1 102 ? -18 9.438 9.523 1 98 102 PRO A O 1
ATOM 799 N N . THR A 1 103 ? -18.953 7.605 8.562 1 98.06 103 THR A N 1
ATOM 800 C CA . THR A 1 103 ? -17.766 6.762 8.672 1 98.06 103 THR A CA 1
ATOM 801 C C . THR A 1 103 ? -16.766 7.09 7.574 1 98.06 103 THR A C 1
ATOM 803 O O . THR A 1 103 ? -17.141 7.234 6.41 1 98.06 103 THR A O 1
ATOM 806 N N . VAL A 1 104 ? -15.523 7.219 7.934 1 98.31 104 VAL A N 1
ATOM 807 C CA . VAL A 1 104 ? -14.547 7.602 6.926 1 98.31 104 VAL A CA 1
ATOM 808 C C . VAL A 1 104 ? -13.672 6.402 6.574 1 98.31 104 VAL A C 1
ATOM 810 O O . VAL A 1 104 ? -13.023 6.383 5.52 1 98.31 104 VAL A O 1
ATOM 813 N N . ILE A 1 105 ? -13.562 5.422 7.457 1 97.88 105 ILE A N 1
ATOM 814 C CA . ILE A 1 105 ? -12.914 4.148 7.168 1 97.88 105 ILE A CA 1
ATOM 815 C C . ILE A 1 105 ? -13.914 3.01 7.359 1 97.88 105 ILE A C 1
ATOM 817 O O . ILE A 1 105 ? -14.156 2.566 8.484 1 97.88 105 ILE A O 1
ATOM 821 N N . PRO A 1 106 ? -14.492 2.555 6.305 1 96.38 106 PRO A N 1
ATOM 822 C CA . PRO A 1 106 ? -15.516 1.516 6.414 1 96.38 106 PRO A CA 1
ATOM 823 C C . PRO A 1 106 ? -15.008 0.247 7.09 1 96.38 106 PRO A C 1
ATOM 825 O O . PRO A 1 106 ? -13.844 -0.128 6.91 1 96.38 106 PRO A O 1
ATOM 828 N N . VAL A 1 107 ? -15.914 -0.41 7.809 1 92.5 107 VAL A N 1
ATOM 829 C CA . VAL A 1 107 ? -15.586 -1.618 8.555 1 92.5 107 VAL A CA 1
ATOM 830 C C . VAL A 1 107 ? -14.945 -2.646 7.629 1 92.5 107 VAL A C 1
ATOM 832 O O . VAL A 1 107 ? -15.406 -2.848 6.504 1 92.5 107 VAL A O 1
ATOM 835 N N . GLY A 1 108 ? -13.844 -3.174 8.117 1 94.25 108 GLY A N 1
ATOM 836 C CA . GLY A 1 108 ? -13.164 -4.223 7.375 1 94.25 108 GLY A CA 1
ATOM 837 C C . GLY A 1 108 ? -12.141 -3.693 6.391 1 94.25 108 GLY A C 1
ATOM 838 O O . GLY A 1 108 ? -11.422 -4.469 5.758 1 94.25 108 GLY A O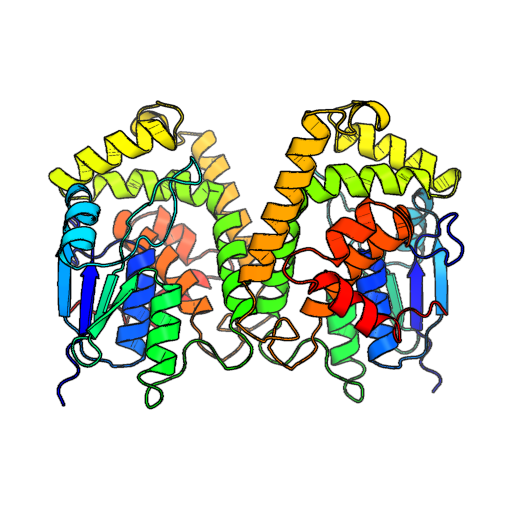 1
ATOM 839 N N . THR A 1 109 ? -11.961 -2.357 6.266 1 97.06 109 THR A N 1
ATOM 840 C CA . THR A 1 109 ? -11.078 -1.827 5.23 1 97.06 109 THR A CA 1
ATOM 841 C C . THR A 1 109 ? -9.898 -1.086 5.852 1 97.06 109 THR A C 1
ATOM 843 O O . THR A 1 109 ? -9.125 -0.434 5.145 1 97.06 109 THR A O 1
ATOM 846 N N . ASP A 1 110 ? -9.719 -1.212 7.168 1 96.56 110 ASP A N 1
ATOM 847 C CA . ASP A 1 110 ? -8.711 -0.423 7.871 1 96.56 110 ASP A CA 1
ATOM 848 C C . ASP A 1 110 ? -7.309 -0.765 7.387 1 96.56 110 ASP A C 1
ATOM 850 O O . ASP A 1 110 ? -6.547 0.124 6.992 1 96.56 110 ASP A O 1
ATOM 854 N N . ALA A 1 111 ? -6.996 -2.037 7.293 1 97.38 111 ALA A N 1
ATOM 855 C CA . ALA A 1 111 ? -5.672 -2.463 6.844 1 97.38 111 ALA A CA 1
ATOM 856 C C . ALA A 1 111 ? -5.422 -2.049 5.398 1 97.38 111 ALA A C 1
ATOM 858 O O . ALA A 1 111 ? -4.301 -1.688 5.031 1 97.38 111 ALA A O 1
ATOM 859 N N . LEU A 1 112 ? -6.449 -2.139 4.605 1 98.12 112 LEU A N 1
ATOM 860 C CA . LEU A 1 112 ? -6.336 -1.7 3.219 1 98.12 112 LEU A CA 1
ATOM 861 C C . LEU A 1 112 ? -6.031 -0.207 3.145 1 98.12 112 LEU A C 1
ATOM 863 O O . LEU A 1 112 ? -5.25 0.231 2.299 1 98.12 112 LEU A O 1
ATOM 867 N N . HIS A 1 113 ? -6.609 0.556 4.039 1 97.88 113 HIS A N 1
ATOM 868 C CA . HIS A 1 113 ? -6.355 1.991 4.074 1 97.88 113 HIS A CA 1
ATOM 869 C C . HIS A 1 113 ? -4.93 2.287 4.535 1 97.88 113 HIS A C 1
ATOM 871 O O . HIS A 1 113 ? -4.297 3.223 4.043 1 97.88 113 HIS A O 1
ATOM 877 N N . TYR A 1 114 ? -4.445 1.52 5.465 1 96 114 TYR A N 1
ATOM 878 C CA . TYR A 1 114 ? -3.049 1.65 5.859 1 96 114 TYR A CA 1
ATOM 879 C C . TYR A 1 114 ? -2.121 1.409 4.676 1 96 114 TYR A C 1
ATOM 881 O O . TYR A 1 114 ? -1.236 2.221 4.398 1 96 114 TYR A O 1
ATOM 889 N N . ALA A 1 115 ? -2.414 0.367 4.02 1 96.81 115 ALA A N 1
ATOM 890 C CA . ALA A 1 115 ? -1.591 0.002 2.871 1 96.81 115 ALA A CA 1
ATOM 891 C C . ALA A 1 115 ? -1.699 1.047 1.764 1 96.81 115 ALA A C 1
ATOM 893 O O . ALA A 1 115 ? -0.722 1.324 1.065 1 96.81 115 ALA A O 1
ATOM 894 N N . PHE A 1 116 ? -2.896 1.573 1.568 1 97.75 116 PHE A N 1
ATOM 895 C CA . PHE A 1 116 ? -3.109 2.617 0.572 1 97.75 116 PHE A CA 1
ATOM 896 C C . PHE A 1 116 ? -2.203 3.812 0.839 1 97.75 116 PHE A C 1
ATOM 898 O O . PHE A 1 116 ? -1.539 4.312 -0.072 1 97.75 116 PHE A O 1
ATOM 905 N N . ASN A 1 117 ? -2.162 4.219 2.09 1 96.06 117 ASN A N 1
ATOM 906 C CA . ASN A 1 117 ? -1.321 5.352 2.465 1 96.06 117 ASN A CA 1
ATOM 907 C C . ASN A 1 117 ? 0.154 5.066 2.191 1 96.06 117 ASN A C 1
ATOM 909 O O . ASN A 1 117 ? 0.872 5.934 1.688 1 96.06 117 ASN A O 1
ATOM 913 N N . GLU A 1 118 ? 0.542 3.918 2.494 1 94.38 118 GLU A N 1
ATOM 914 C CA . GLU A 1 118 ? 1.928 3.529 2.246 1 94.38 118 GLU A CA 1
ATOM 915 C C . GLU A 1 118 ? 2.244 3.531 0.753 1 94.38 118 GLU A C 1
ATOM 917 O O . GLU A 1 118 ? 3.293 4.023 0.336 1 94.38 118 GLU A O 1
ATOM 922 N N . ALA A 1 119 ? 1.342 2.949 0.012 1 96.44 119 ALA A N 1
ATOM 923 C CA . ALA A 1 119 ? 1.53 2.902 -1.436 1 96.44 119 ALA A CA 1
ATOM 924 C C . ALA A 1 119 ? 1.571 4.309 -2.029 1 96.44 119 ALA A C 1
ATOM 926 O O . ALA A 1 119 ? 2.42 4.609 -2.871 1 96.44 119 ALA A O 1
ATOM 927 N N . LEU A 1 120 ? 0.672 5.109 -1.584 1 96.25 120 LEU A N 1
ATOM 928 C CA . LEU A 1 120 ? 0.605 6.492 -2.051 1 96.25 120 LEU A CA 1
ATOM 929 C C . LEU A 1 120 ? 1.918 7.219 -1.78 1 96.25 120 LEU A C 1
ATOM 931 O O . LEU A 1 120 ? 2.492 7.832 -2.686 1 96.25 120 LEU A O 1
ATOM 935 N N . GLU A 1 121 ? 2.463 7.094 -0.61 1 92.44 121 GLU A N 1
ATOM 936 C CA . GLU A 1 121 ? 3.67 7.805 -0.203 1 92.44 121 GLU A CA 1
ATOM 937 C C . GLU A 1 121 ? 4.895 7.285 -0.947 1 92.44 121 GLU A C 1
ATOM 939 O O . GLU A 1 121 ? 5.84 8.031 -1.203 1 92.44 121 GLU A O 1
ATOM 944 N N . SER A 1 122 ? 4.844 6.039 -1.304 1 91.56 122 SER A N 1
ATOM 945 C CA . SER A 1 122 ? 5.957 5.461 -2.051 1 91.56 122 SER A CA 1
ATOM 946 C C . SER A 1 122 ? 6.07 6.078 -3.439 1 91.56 122 SER A C 1
ATOM 948 O O . SER A 1 122 ? 7.109 5.961 -4.094 1 91.56 122 SER A O 1
ATOM 950 N N . ARG A 1 123 ? 5.066 6.777 -3.883 1 92.56 123 ARG A N 1
ATOM 951 C CA . ARG A 1 123 ? 5.055 7.375 -5.215 1 92.56 123 ARG A CA 1
ATOM 952 C C . ARG A 1 123 ? 5.391 8.859 -5.152 1 92.56 123 ARG A C 1
ATOM 954 O O . ARG A 1 123 ? 5.375 9.547 -6.176 1 92.56 123 ARG A O 1
ATOM 961 N N . PHE A 1 124 ? 5.781 9.344 -3.951 1 91.81 124 PHE A N 1
ATOM 962 C CA . PHE A 1 124 ? 5.922 10.781 -3.76 1 91.81 124 PHE A CA 1
ATOM 963 C C . PHE A 1 124 ? 7.379 11.203 -3.9 1 91.81 124 PHE A C 1
ATOM 965 O O . PHE A 1 124 ? 7.754 12.312 -3.494 1 91.81 124 PHE A O 1
ATOM 972 N N . GLY A 1 125 ? 8.242 10.414 -4.496 1 87.31 125 GLY A N 1
ATOM 973 C CA . GLY A 1 125 ? 9.641 10.797 -4.656 1 87.31 125 GLY A CA 1
ATOM 974 C C . GLY A 1 125 ? 9.812 12.164 -5.293 1 87.31 125 GLY A C 1
ATOM 975 O O . GLY A 1 125 ? 10.359 13.078 -4.672 1 87.31 125 GLY A O 1
ATOM 976 N N . ALA A 1 126 ? 9.258 12.344 -6.434 1 90.62 126 ALA A N 1
ATOM 977 C CA . ALA A 1 126 ? 9.398 13.594 -7.172 1 90.62 126 ALA A CA 1
ATOM 978 C C . ALA A 1 126 ? 8.578 14.703 -6.512 1 90.62 126 ALA A C 1
ATOM 980 O O . ALA A 1 126 ? 8.992 15.867 -6.504 1 90.62 126 ALA A O 1
ATOM 981 N N . LEU A 1 127 ? 7.48 14.336 -5.922 1 93.38 127 LEU A N 1
ATOM 982 C CA . LEU A 1 127 ? 6.629 15.336 -5.285 1 93.38 127 LEU A CA 1
ATOM 983 C C . LEU A 1 127 ? 7.367 16.031 -4.148 1 93.38 127 LEU A C 1
ATOM 985 O O . LEU A 1 127 ? 7.289 17.25 -4.004 1 93.38 127 LEU A O 1
ATOM 989 N N . TRP A 1 128 ? 8.094 15.242 -3.383 1 90.31 128 TRP A N 1
ATOM 990 C CA . TRP A 1 128 ? 8.797 15.789 -2.227 1 90.31 128 TRP A CA 1
ATOM 991 C C . TRP A 1 128 ? 9.852 16.812 -2.66 1 90.31 128 TRP A C 1
ATOM 993 O O . TRP A 1 128 ? 10.039 17.828 -1.998 1 90.31 128 TRP A O 1
ATOM 1003 N N . GLN A 1 129 ? 10.469 16.516 -3.713 1 89 129 GLN A N 1
ATOM 1004 C CA . GLN A 1 129 ? 11.523 17.406 -4.203 1 89 129 GLN A CA 1
ATOM 1005 C C . GLN A 1 129 ? 10.961 18.781 -4.547 1 89 129 GLN A C 1
ATOM 1007 O O . GLN A 1 129 ? 11.648 19.797 -4.387 1 89 129 GLN A O 1
ATOM 1012 N N . PHE A 1 130 ? 9.734 18.812 -4.988 1 93.75 130 PHE A N 1
ATOM 1013 C CA . PHE A 1 130 ? 9.125 20.078 -5.391 1 93.75 130 PHE A CA 1
ATOM 1014 C C . PHE A 1 130 ? 8.375 20.703 -4.223 1 93.75 130 PHE A C 1
ATOM 1016 O O . PHE A 1 130 ? 8.695 21.812 -3.803 1 93.75 130 PHE A O 1
ATOM 1023 N N . ALA A 1 131 ? 7.504 19.938 -3.629 1 94.06 131 ALA A N 1
ATOM 1024 C CA . ALA A 1 131 ? 6.543 20.5 -2.688 1 94.06 131 ALA A CA 1
ATOM 1025 C C . ALA A 1 131 ? 7.195 20.766 -1.333 1 94.06 131 ALA A C 1
ATOM 1027 O O . ALA A 1 131 ? 6.852 21.734 -0.651 1 94.06 131 ALA A O 1
ATOM 1028 N N . LEU A 1 132 ? 8.086 19.875 -0.909 1 91.12 132 LEU A N 1
ATOM 1029 C CA . LEU A 1 132 ? 8.742 20.078 0.379 1 91.12 132 LEU A CA 1
ATOM 1030 C C . LEU A 1 132 ? 9.57 21.359 0.371 1 91.12 132 LEU A C 1
ATOM 1032 O O . LEU A 1 132 ? 9.539 22.141 1.332 1 91.12 132 LEU A O 1
ATOM 1036 N N . ILE A 1 133 ? 10.297 21.531 -0.688 1 91.88 133 ILE A N 1
ATOM 1037 C CA . ILE A 1 133 ? 11.148 22.719 -0.793 1 91.88 133 ILE A CA 1
ATOM 1038 C C . ILE A 1 133 ? 10.273 23.969 -0.854 1 91.88 133 ILE A C 1
ATOM 1040 O O . ILE A 1 133 ? 10.523 24.953 -0.143 1 91.88 133 ILE A O 1
ATOM 1044 N N . GLN A 1 134 ? 9.25 23.953 -1.679 1 95 134 GLN A N 1
ATOM 1045 C CA . GLN A 1 134 ? 8.359 25.094 -1.803 1 95 134 GLN A CA 1
ATOM 1046 C C . GLN A 1 134 ? 7.695 25.422 -0.468 1 95 134 GLN A C 1
ATOM 1048 O O . GLN A 1 134 ? 7.434 26.594 -0.169 1 95 134 GLN A O 1
ATOM 1053 N N . SER A 1 135 ? 7.426 24.438 0.364 1 96.12 135 SER A N 1
ATOM 1054 C CA . SER A 1 135 ? 6.801 24.625 1.67 1 96.12 135 SER A CA 1
ATOM 1055 C C . SER A 1 135 ? 7.641 25.531 2.559 1 96.12 135 SER A C 1
ATOM 1057 O O . SER A 1 135 ? 7.102 26.312 3.344 1 96.12 135 SER A O 1
ATOM 1059 N N . ASN A 1 136 ? 8.914 25.375 2.381 1 94.44 136 ASN A N 1
ATOM 1060 C CA . ASN A 1 136 ? 9.805 26.203 3.189 1 94.44 136 ASN A CA 1
ATOM 1061 C C . ASN A 1 136 ? 9.523 27.688 3.004 1 94.44 136 ASN A C 1
ATOM 1063 O O . ASN A 1 136 ? 9.562 28.453 3.965 1 94.44 136 ASN A O 1
ATOM 1067 N N . PHE A 1 137 ? 9.141 28.031 1.885 1 93.81 137 PHE A N 1
ATOM 1068 C CA . PHE A 1 137 ? 9.07 29.438 1.511 1 93.81 137 PHE A CA 1
ATOM 1069 C C . PHE A 1 137 ? 7.73 30.047 1.914 1 93.81 137 PHE A C 1
ATOM 1071 O O . PHE A 1 137 ? 7.52 31.25 1.768 1 93.81 137 PHE A O 1
ATOM 1078 N N . VAL A 1 138 ? 6.84 29.266 2.439 1 97.12 138 VAL A N 1
ATOM 1079 C CA . VAL A 1 138 ? 5.551 29.828 2.842 1 97.12 138 VAL A CA 1
ATOM 1080 C C . VAL A 1 138 ? 5.441 29.812 4.363 1 97.12 138 VAL A C 1
ATOM 1082 O O . VAL A 1 138 ? 4.453 30.297 4.922 1 97.12 138 VAL A O 1
ATOM 1085 N N . LEU A 1 139 ? 6.441 29.312 5.059 1 98 139 LEU A N 1
ATOM 1086 C CA . LEU A 1 139 ? 6.406 29.203 6.516 1 98 139 LEU A CA 1
ATOM 1087 C C . LEU A 1 139 ? 6.719 30.547 7.16 1 98 139 LEU A C 1
ATOM 1089 O O . LEU A 1 139 ? 7.352 31.406 6.543 1 98 139 LEU A O 1
ATOM 1093 N N . ASN A 1 140 ? 6.242 30.734 8.375 1 98.06 140 ASN A N 1
ATOM 1094 C CA . ASN A 1 140 ? 6.695 31.859 9.18 1 98.06 140 ASN A CA 1
ATOM 1095 C C . ASN A 1 140 ? 8.195 31.781 9.453 1 98.06 140 ASN A C 1
ATOM 1097 O O . ASN A 1 140 ? 8.766 30.703 9.508 1 98.06 140 ASN A O 1
ATOM 1101 N N . PRO A 1 141 ? 8.805 32.875 9.734 1 97.75 141 PRO A N 1
ATOM 1102 C CA . PRO A 1 141 ? 10.266 32.906 9.859 1 97.75 141 PRO A CA 1
ATOM 1103 C C . PRO A 1 141 ? 10.789 31.922 10.906 1 97.75 141 PRO A C 1
ATOM 1105 O O . PRO A 1 141 ? 11.789 31.25 10.664 1 97.75 141 PRO A O 1
ATOM 1108 N N . TYR A 1 142 ? 10.125 31.875 12 1 97.69 142 TYR A N 1
ATOM 1109 C CA . TYR A 1 142 ? 10.555 30.984 13.078 1 97.69 142 TYR A CA 1
ATOM 1110 C C . TYR A 1 142 ? 10.516 29.531 12.648 1 97.69 142 TYR A C 1
ATOM 1112 O O . TYR A 1 142 ? 11.469 28.781 12.883 1 97.69 142 TYR A O 1
ATOM 1120 N N . SER A 1 143 ? 9.484 29.094 12.008 1 97.88 143 SER A N 1
ATOM 1121 C CA . SER A 1 143 ? 9.344 27.75 11.484 1 97.88 143 SER A CA 1
ATOM 1122 C C . SER A 1 143 ? 10.227 27.531 10.266 1 97.88 143 SER A C 1
ATOM 1124 O O . SER A 1 143 ? 10.742 26.422 10.055 1 97.88 143 SER A O 1
ATOM 1126 N N . GLU A 1 144 ? 10.336 28.531 9.445 1 97.19 144 GLU A N 1
ATOM 1127 C CA . GLU A 1 144 ? 11.148 28.438 8.234 1 97.19 144 GLU A CA 1
ATOM 1128 C C . GLU A 1 144 ? 12.594 28.094 8.57 1 97.19 144 GLU A C 1
ATOM 1130 O O . GLU A 1 144 ? 13.195 27.234 7.934 1 97.19 144 GLU A O 1
ATOM 1135 N N . GLU A 1 145 ? 13.141 28.797 9.539 1 96.5 145 GLU A N 1
ATOM 1136 C CA . GLU A 1 145 ? 14.523 28.547 9.953 1 96.5 145 GLU A CA 1
ATOM 1137 C C . GLU A 1 145 ? 14.711 27.094 10.383 1 96.5 145 GLU A C 1
ATOM 1139 O O . GLU A 1 145 ? 15.68 26.453 9.977 1 96.5 145 GLU A O 1
ATOM 1144 N N . TYR A 1 146 ? 13.859 26.672 11.188 1 95.44 146 TYR A N 1
ATOM 1145 C CA . TYR A 1 146 ? 13.914 25.312 11.695 1 95.44 146 TYR A CA 1
ATOM 1146 C C . TYR A 1 146 ? 13.781 24.297 10.57 1 95.44 146 TYR A C 1
ATOM 1148 O O . TYR A 1 146 ? 14.547 23.328 10.5 1 95.44 146 TYR A O 1
ATOM 1156 N N . PHE A 1 147 ? 12.812 24.531 9.734 1 94.5 147 PHE A N 1
ATOM 1157 C CA . PHE A 1 147 ? 12.523 23.641 8.609 1 94.5 147 PHE A CA 1
ATOM 1158 C C . PHE A 1 147 ? 13.719 23.547 7.676 1 94.5 147 PHE A C 1
ATOM 1160 O O . PHE A 1 147 ? 14.141 22.438 7.312 1 94.5 147 PHE A O 1
ATOM 1167 N N . ARG A 1 148 ? 14.266 24.594 7.344 1 93.62 148 ARG A N 1
ATOM 1168 C CA . ARG A 1 148 ? 15.422 24.656 6.457 1 93.62 148 ARG A CA 1
ATOM 1169 C C . ARG A 1 148 ? 16.609 23.906 7.051 1 93.62 148 ARG A C 1
ATOM 1171 O O . ARG A 1 148 ? 17.203 23.031 6.395 1 93.62 148 ARG A O 1
ATOM 1178 N N . ARG A 1 149 ? 16.906 24.188 8.273 1 92.69 149 ARG A N 1
ATOM 1179 C CA . ARG A 1 149 ? 18.047 23.594 8.93 1 92.69 149 ARG A CA 1
ATOM 1180 C C . ARG A 1 149 ? 17.906 22.078 9 1 92.69 149 ARG A C 1
ATOM 1182 O O . ARG A 1 149 ? 18.844 21.344 8.688 1 92.69 149 ARG A O 1
ATOM 1189 N N . THR A 1 150 ? 16.75 21.609 9.367 1 89.5 150 THR A N 1
ATOM 1190 C CA . THR A 1 150 ? 16.547 20.188 9.586 1 89.5 150 THR A CA 1
ATOM 1191 C C . THR A 1 150 ? 16.469 19.438 8.258 1 89.5 150 THR A C 1
ATOM 1193 O O . THR A 1 150 ? 16.969 18.328 8.141 1 89.5 150 THR A O 1
ATOM 1196 N N . ARG A 1 151 ? 15.898 20.047 7.23 1 88.88 151 ARG A N 1
ATOM 1197 C CA . ARG A 1 151 ? 15.742 19.375 5.945 1 88.88 151 ARG A CA 1
ATOM 1198 C C . ARG A 1 151 ? 17.062 19.375 5.168 1 88.88 151 ARG A C 1
ATOM 1200 O O . ARG A 1 151 ? 17.391 18.391 4.5 1 88.88 151 ARG A O 1
ATOM 1207 N N . GLU A 1 152 ? 17.797 20.438 5.203 1 89.12 152 GLU A N 1
ATOM 1208 C CA . GLU A 1 152 ? 19.094 20.469 4.555 1 89.12 152 GLU A CA 1
ATOM 1209 C C . GLU A 1 152 ? 20.047 19.438 5.16 1 89.12 152 GLU A C 1
ATOM 1211 O O . GLU A 1 152 ? 20.828 18.812 4.445 1 89.12 152 GLU A O 1
ATOM 1216 N N . ALA A 1 153 ? 19.891 19.188 6.383 1 84.69 153 ALA A N 1
ATOM 1217 C CA . ALA A 1 153 ? 20.75 18.234 7.074 1 84.69 153 ALA A CA 1
ATOM 1218 C C . ALA A 1 153 ? 20.328 16.797 6.781 1 84.69 153 ALA A C 1
ATOM 1220 O O . ALA A 1 153 ? 21.172 15.922 6.613 1 84.69 153 ALA A O 1
ATOM 1221 N N . ASN A 1 154 ? 19.047 16.547 6.605 1 79.12 154 ASN A N 1
ATOM 1222 C CA . ASN A 1 154 ? 18.547 15.172 6.629 1 79.12 154 ASN A CA 1
ATOM 1223 C C . ASN A 1 154 ? 18.031 14.734 5.262 1 79.12 154 ASN A C 1
ATOM 1225 O O . ASN A 1 154 ? 18.109 13.562 4.906 1 79.12 154 ASN A O 1
ATOM 1229 N N . ALA A 1 155 ? 17.484 15.609 4.48 1 71.12 155 ALA A N 1
ATOM 1230 C CA . ALA A 1 155 ? 16.75 15.203 3.289 1 71.12 155 ALA A CA 1
ATOM 1231 C C . ALA A 1 155 ? 17.562 15.453 2.025 1 71.12 155 ALA A C 1
ATOM 1233 O O . ALA A 1 155 ? 17.391 14.766 1.017 1 71.12 155 ALA A O 1
ATOM 1234 N N . PHE A 1 156 ? 18.469 16.328 2.078 1 76.75 156 PHE A N 1
ATOM 1235 C CA . PHE A 1 156 ? 19.109 16.75 0.841 1 76.75 156 PHE A CA 1
ATOM 1236 C C . PHE A 1 156 ? 20.625 16.656 0.964 1 76.75 156 PHE A C 1
ATOM 1238 O O . PHE A 1 156 ? 21.359 17.406 0.307 1 76.75 156 PHE A O 1
ATOM 1245 N N . GLY A 1 157 ? 21.031 15.758 1.854 1 76.25 157 GLY A N 1
ATOM 1246 C CA . GLY A 1 157 ? 22.438 15.391 1.948 1 76.25 157 GLY A CA 1
ATOM 1247 C C . GLY A 1 157 ? 23.344 16.578 2.219 1 76.25 157 GLY A C 1
ATOM 1248 O O . GLY A 1 157 ? 24.453 16.656 1.693 1 76.25 157 GLY A O 1
ATOM 1249 N N . GLY A 1 158 ? 22.75 17.547 2.867 1 80.19 158 GLY A N 1
ATOM 1250 C CA . GLY A 1 158 ? 23.578 18.703 3.223 1 80.19 158 GLY A CA 1
ATOM 1251 C C . GLY A 1 158 ? 23.5 19.828 2.201 1 80.19 158 GLY A C 1
ATOM 1252 O O . GLY A 1 158 ? 24.109 20.875 2.395 1 80.19 158 GLY A O 1
ATOM 1253 N N . LYS A 1 159 ? 22.891 19.688 1.129 1 84.31 159 LYS A N 1
ATOM 1254 C CA . LYS A 1 159 ? 22.734 20.719 0.116 1 84.31 159 LYS A CA 1
ATOM 12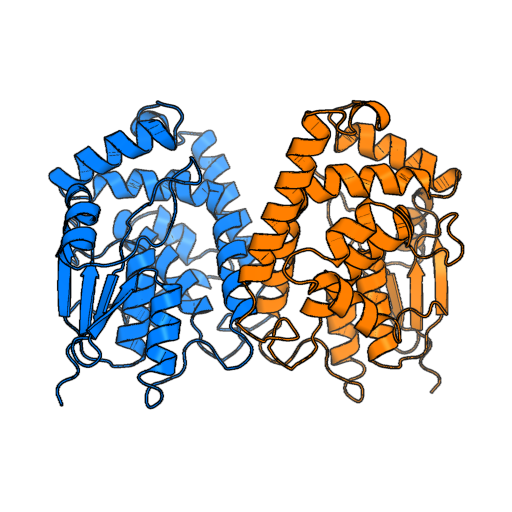55 C C . LYS A 1 159 ? 21.719 21.766 0.542 1 84.31 159 LYS A C 1
ATOM 1257 O O . LYS A 1 159 ? 20.75 21.453 1.255 1 84.31 159 LYS A O 1
ATOM 1262 N N . LYS A 1 160 ? 21.984 22.984 0.092 1 88.94 160 LYS A N 1
ATOM 1263 C CA . LYS A 1 160 ? 21 24.031 0.3 1 88.94 160 LYS A CA 1
ATOM 1264 C C . LYS A 1 160 ? 19.719 23.75 -0.479 1 88.94 160 LYS A C 1
ATOM 1266 O O . LYS A 1 160 ? 19.766 23.141 -1.553 1 88.94 160 LYS A O 1
ATOM 1271 N N . LEU A 1 161 ? 18.516 24.219 0.091 1 88.25 161 LEU A N 1
ATOM 1272 C CA . LEU A 1 161 ? 17.219 23.969 -0.533 1 88.25 161 LEU A CA 1
ATOM 1273 C C . LEU A 1 161 ? 17.188 24.547 -1.945 1 88.25 161 LEU A C 1
ATOM 1275 O O . LEU A 1 161 ? 16.688 23.906 -2.869 1 88.25 161 LEU A O 1
ATOM 1279 N N . GLU A 1 162 ? 17.812 25.703 -2.115 1 87.12 162 GLU A N 1
ATOM 1280 C CA . GLU A 1 162 ? 17.828 26.375 -3.412 1 87.12 162 GLU A CA 1
ATOM 1281 C C . GLU A 1 162 ? 18.609 25.562 -4.445 1 87.12 162 GLU A C 1
ATOM 1283 O O . GLU A 1 162 ? 18.312 25.625 -5.641 1 87.12 162 GLU A O 1
ATOM 1288 N N . ASP A 1 163 ? 19.516 24.797 -3.953 1 87.25 163 ASP A N 1
ATOM 1289 C CA . ASP A 1 163 ? 20.375 24 -4.84 1 87.25 163 ASP A CA 1
ATOM 1290 C C . ASP A 1 163 ? 19.75 22.625 -5.109 1 87.25 163 ASP A C 1
ATOM 1292 O O . ASP A 1 163 ? 20.125 21.953 -6.066 1 87.25 163 ASP A O 1
ATOM 1296 N N . ALA A 1 164 ? 18.875 22.328 -4.289 1 86.5 164 ALA A N 1
ATOM 1297 C CA . ALA A 1 164 ? 18.266 21 -4.402 1 86.5 164 ALA A CA 1
ATOM 1298 C C . ALA A 1 164 ? 17.078 21.031 -5.359 1 86.5 164 ALA A C 1
ATOM 1300 O O . ALA A 1 164 ? 16.672 19.984 -5.871 1 86.5 164 ALA A O 1
ATOM 1301 N N . ILE A 1 165 ? 16.547 22.188 -5.66 1 85.31 165 ILE A N 1
ATOM 1302 C CA . ILE A 1 165 ? 15.406 22.297 -6.566 1 85.31 165 ILE A CA 1
ATOM 1303 C C . ILE A 1 165 ? 15.859 22.062 -8 1 85.31 165 ILE A C 1
ATOM 1305 O O . ILE A 1 165 ? 16.781 22.703 -8.484 1 85.31 165 ILE A O 1
ATOM 1309 N N . PRO A 1 166 ? 15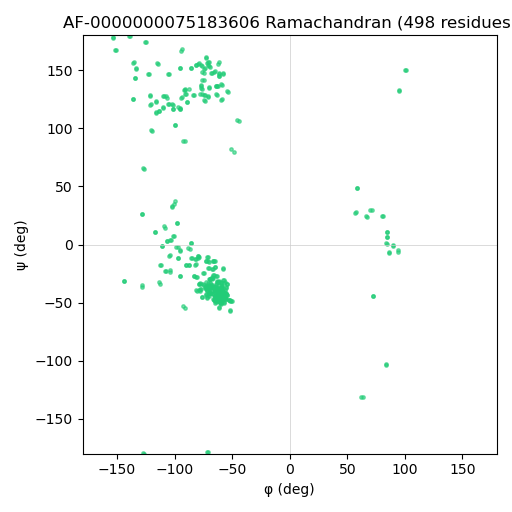.188 21.094 -8.609 1 89.88 166 PRO A N 1
ATOM 1310 C CA . PRO A 1 166 ? 15.586 20.859 -9.992 1 89.88 166 PRO A CA 1
ATOM 1311 C C . PRO A 1 166 ? 15.359 22.078 -10.891 1 89.88 166 PRO A C 1
ATOM 1313 O O . PRO A 1 166 ? 14.383 22.797 -10.719 1 89.88 166 PRO A O 1
ATOM 1316 N N . LYS A 1 167 ? 16.344 22.234 -11.906 1 92.44 167 LYS A N 1
ATOM 1317 C CA . LYS A 1 167 ? 16.281 23.359 -12.836 1 92.44 167 LYS A CA 1
ATOM 1318 C C . LYS A 1 167 ? 16.5 22.891 -14.273 1 92.44 167 LYS A C 1
ATOM 1320 O O . LYS A 1 167 ? 17 21.797 -14.508 1 92.44 167 LYS A O 1
ATOM 1325 N N . GLY A 1 168 ? 15.891 23.672 -15.148 1 93.88 168 GLY A N 1
ATOM 1326 C CA . GLY A 1 168 ? 16.094 23.391 -16.562 1 93.88 168 GLY A CA 1
ATOM 1327 C C . GLY A 1 168 ? 15.586 22.016 -16.969 1 93.88 168 GLY A C 1
ATOM 1328 O O . GLY A 1 168 ? 14.445 21.672 -16.688 1 93.88 168 GLY A O 1
ATOM 1329 N N . LYS A 1 169 ? 16.453 21.266 -17.688 1 95.12 169 LYS A N 1
ATOM 1330 C CA . LYS A 1 169 ? 16.094 19.953 -18.203 1 95.12 169 LYS A CA 1
ATOM 1331 C C . LYS A 1 169 ? 15.797 18.969 -17.078 1 95.12 169 LYS A C 1
ATOM 1333 O O . LYS A 1 169 ? 14.945 18.094 -17.219 1 95.12 169 LYS A O 1
ATOM 1338 N N . ASP A 1 170 ? 16.438 19.25 -15.953 1 94.44 170 ASP A N 1
ATOM 1339 C CA . ASP A 1 170 ? 16.203 18.391 -14.797 1 94.44 170 ASP A CA 1
ATOM 1340 C C . ASP A 1 170 ? 14.797 18.594 -14.242 1 94.44 170 ASP A C 1
ATOM 1342 O O . ASP A 1 170 ? 14.125 17.641 -13.844 1 94.44 170 ASP A O 1
ATOM 1346 N N . ARG A 1 171 ? 14.445 19.844 -14.219 1 95.44 171 ARG A N 1
ATOM 1347 C CA . ARG A 1 171 ? 13.094 20.141 -13.758 1 95.44 171 ARG A CA 1
ATOM 1348 C C . ARG A 1 171 ? 12.055 19.484 -14.656 1 95.44 171 ARG A C 1
ATOM 1350 O O . ARG A 1 171 ? 11.086 18.891 -14.164 1 95.44 171 ARG A O 1
ATOM 1357 N N . GLU A 1 172 ? 12.266 19.609 -15.938 1 96.25 172 GLU A N 1
ATOM 1358 C CA . GLU A 1 172 ? 11.344 19 -16.891 1 96.25 172 GLU A CA 1
ATOM 1359 C C . GLU A 1 172 ? 11.258 17.484 -16.703 1 96.25 172 GLU A C 1
ATOM 1361 O O . GLU A 1 172 ? 10.164 16.922 -16.688 1 96.25 172 GLU A O 1
ATOM 1366 N N . ARG A 1 173 ? 12.359 16.922 -16.5 1 95.81 173 ARG A N 1
ATOM 1367 C CA . ARG A 1 173 ? 12.422 15.477 -16.328 1 95.81 173 ARG A CA 1
ATOM 1368 C C . ARG A 1 173 ? 11.727 15.047 -15.039 1 95.81 173 ARG A C 1
ATOM 1370 O O . ARG A 1 173 ? 10.93 14.109 -15.039 1 95.81 173 ARG A O 1
ATOM 1377 N N . GLU A 1 174 ? 12.023 15.727 -13.969 1 95.69 174 GLU A N 1
ATOM 1378 C CA . GLU A 1 174 ? 11.438 15.367 -12.68 1 95.69 174 GLU A CA 1
ATOM 1379 C C . GLU A 1 174 ? 9.945 15.664 -12.648 1 95.69 174 GLU A C 1
ATOM 1381 O O . GLU A 1 174 ? 9.18 14.945 -12 1 95.69 174 GLU A O 1
ATOM 1386 N N . TRP A 1 175 ? 9.539 16.688 -13.32 1 96.94 175 TRP A N 1
ATOM 1387 C CA . TRP A 1 175 ? 8.117 17.016 -13.391 1 96.94 175 TRP A CA 1
ATOM 1388 C C . TRP A 1 175 ? 7.355 15.977 -14.195 1 96.94 175 TRP A C 1
ATOM 1390 O O . TRP A 1 175 ? 6.23 15.609 -13.844 1 96.94 175 TRP A O 1
ATOM 1400 N N . ALA A 1 176 ? 8.016 15.508 -15.25 1 96.56 176 ALA A N 1
ATOM 1401 C CA . ALA A 1 176 ? 7.438 14.422 -16.031 1 96.56 176 ALA A CA 1
ATOM 1402 C C . ALA A 1 176 ? 7.332 13.148 -15.195 1 96.56 176 ALA A C 1
ATOM 1404 O O . ALA A 1 176 ? 6.355 12.398 -15.312 1 96.56 176 ALA A O 1
ATOM 1405 N N . ARG A 1 177 ? 8.336 12.906 -14.398 1 95.88 177 ARG A N 1
ATOM 1406 C CA . ARG A 1 177 ? 8.312 11.766 -13.5 1 95.88 177 ARG A CA 1
ATOM 1407 C C . ARG A 1 177 ? 7.172 11.883 -12.492 1 95.88 177 ARG A C 1
ATOM 1409 O O . ARG A 1 177 ? 6.516 10.891 -12.164 1 95.88 177 ARG A O 1
ATOM 1416 N N . LEU A 1 178 ? 6.957 13.055 -12.023 1 96.69 178 LEU A N 1
ATOM 1417 C CA . LEU A 1 178 ? 5.855 13.312 -11.109 1 96.69 178 LEU A CA 1
ATOM 1418 C C . LEU A 1 178 ? 4.516 12.977 -11.75 1 96.69 178 LEU A C 1
ATOM 1420 O O . LEU A 1 178 ? 3.689 12.289 -11.148 1 96.69 178 LEU A O 1
ATOM 1424 N N . LYS A 1 179 ? 4.32 13.445 -12.922 1 97.56 179 LYS A N 1
ATOM 1425 C CA . LYS A 1 179 ? 3.088 13.141 -13.648 1 97.56 179 LYS A CA 1
ATOM 1426 C C . LYS A 1 179 ? 2.916 11.633 -13.828 1 97.56 179 LYS A C 1
ATOM 1428 O O . LYS A 1 179 ? 1.82 11.102 -13.641 1 97.56 179 LYS A O 1
ATOM 1433 N N . ALA A 1 180 ? 4.02 10.961 -14.188 1 95.44 180 ALA A N 1
ATOM 1434 C CA . ALA A 1 180 ? 3.988 9.508 -14.375 1 95.44 180 ALA A CA 1
ATOM 1435 C C . 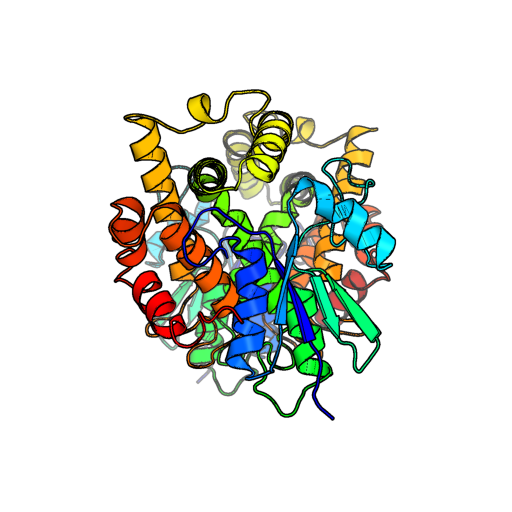ALA A 1 180 ? 3.629 8.797 -13.078 1 95.44 180 ALA A C 1
ATOM 1437 O O . ALA A 1 180 ? 2.879 7.816 -13.094 1 95.44 180 ALA A O 1
ATOM 1438 N N . ASP A 1 181 ? 4.164 9.227 -11.969 1 95.38 181 ASP A N 1
ATOM 1439 C CA . ASP A 1 181 ? 3.891 8.633 -10.664 1 95.38 181 ASP A CA 1
ATOM 1440 C C . ASP A 1 181 ? 2.418 8.773 -10.297 1 95.38 181 ASP A C 1
ATOM 1442 O O . ASP A 1 181 ? 1.8 7.828 -9.805 1 95.38 181 ASP A O 1
ATOM 1446 N N . PHE A 1 182 ? 1.814 9.906 -10.57 1 97 182 PHE A N 1
ATOM 1447 C CA . PHE A 1 182 ? 0.398 10.094 -10.281 1 97 182 PHE A CA 1
ATOM 1448 C C . PHE A 1 182 ? -0.466 9.336 -11.289 1 97 182 PHE A C 1
ATOM 1450 O O . PHE A 1 182 ? -1.621 9.016 -11 1 97 182 PHE A O 1
ATOM 1457 N N . GLY A 1 183 ? 0.109 9.094 -12.477 1 96.38 183 GLY A N 1
ATOM 1458 C CA . GLY A 1 183 ? -0.553 8.203 -13.414 1 96.38 183 GLY A CA 1
ATOM 1459 C C . GLY A 1 183 ? -0.698 6.785 -12.891 1 96.38 183 GLY A C 1
ATOM 1460 O O . GLY A 1 183 ? -1.716 6.133 -13.125 1 96.38 183 GLY A O 1
ATOM 1461 N N . LYS A 1 184 ? 0.31 6.352 -12.203 1 94.12 184 LYS A N 1
ATOM 1462 C CA . LYS A 1 184 ? 0.239 5.031 -11.586 1 94.12 184 LYS A CA 1
ATOM 1463 C C . LYS A 1 184 ? -0.853 4.984 -10.516 1 94.12 184 LYS A C 1
ATOM 1465 O O . LYS A 1 184 ? -1.553 3.979 -10.383 1 94.12 184 LYS A O 1
ATOM 1470 N N . ILE A 1 185 ? -1.005 6 -9.773 1 96.44 185 ILE A N 1
ATOM 1471 C CA . ILE A 1 185 ? -2.068 6.082 -8.781 1 96.44 185 ILE A CA 1
ATOM 1472 C C . ILE A 1 185 ? -3.428 6.098 -9.477 1 96.44 185 ILE A C 1
ATOM 1474 O O . ILE A 1 185 ? -4.355 5.406 -9.055 1 96.44 185 ILE A O 1
ATOM 1478 N N . ASP A 1 186 ? -3.535 6.906 -10.547 1 96.94 186 ASP A N 1
ATOM 1479 C CA . ASP A 1 186 ? -4.766 6.977 -11.328 1 96.94 186 ASP A CA 1
ATOM 1480 C C . ASP A 1 186 ? -5.188 5.59 -11.812 1 96.94 186 ASP A C 1
ATOM 1482 O O . ASP A 1 186 ? -6.379 5.281 -11.867 1 96.94 186 ASP A O 1
ATOM 1486 N N . ALA A 1 187 ? -4.211 4.77 -12.094 1 94.06 187 ALA A N 1
ATOM 1487 C CA . ALA A 1 187 ? -4.465 3.441 -12.648 1 94.06 187 ALA A CA 1
ATOM 1488 C C . ALA A 1 187 ? -5.047 2.512 -11.586 1 94.06 187 ALA A C 1
ATOM 1490 O O . ALA A 1 187 ? -5.559 1.436 -11.906 1 94.06 187 ALA A O 1
ATOM 1491 N N . TRP A 1 188 ? -4.965 2.898 -10.289 1 95.62 188 TRP A N 1
ATOM 1492 C CA . TRP A 1 188 ? -5.602 2.098 -9.25 1 95.62 188 TRP A CA 1
ATOM 1493 C C . TRP A 1 188 ? -7.121 2.184 -9.352 1 95.62 188 TRP A C 1
ATOM 1495 O O . TRP A 1 188 ? -7.828 1.265 -8.93 1 95.62 188 TRP A O 1
ATOM 1505 N N . TYR A 1 189 ? -7.551 3.277 -9.82 1 95.25 189 TYR A N 1
ATOM 1506 C CA . TYR A 1 189 ? -8.984 3.523 -9.914 1 95.25 189 TYR A CA 1
ATOM 1507 C C . TYR A 1 189 ? -9.602 2.734 -11.062 1 95.25 189 TYR A C 1
ATOM 1509 O O . TYR A 1 189 ? -8.977 2.574 -12.117 1 95.25 189 TYR A O 1
ATOM 1517 N N . GLY A 1 190 ? -10.773 2.246 -10.82 1 90.44 190 GLY A N 1
ATOM 1518 C CA . GLY A 1 190 ? -11.531 1.679 -11.93 1 90.44 190 GLY A CA 1
ATOM 1519 C C . GLY A 1 190 ? -12.078 2.729 -12.875 1 90.44 190 GLY A C 1
ATOM 1520 O O . GLY A 1 190 ? -12.156 3.908 -12.531 1 90.44 190 GLY A O 1
ATOM 1521 N N . LYS A 1 191 ? -12.398 2.213 -14.016 1 86.75 191 LYS A N 1
ATOM 1522 C CA . LYS A 1 191 ? -13.016 3.119 -14.984 1 86.75 191 LYS A CA 1
ATOM 1523 C C . LYS A 1 191 ? -14.305 3.719 -14.43 1 86.75 191 LYS A C 1
ATOM 1525 O O . LYS A 1 191 ? -15.164 2.996 -13.922 1 86.75 191 LYS A O 1
ATOM 1530 N N . GLY A 1 192 ? -14.336 5.074 -14.438 1 88.06 192 GLY A N 1
ATOM 1531 C CA . GLY A 1 192 ? -15.547 5.762 -14.008 1 88.06 192 GLY A CA 1
ATOM 1532 C C . GLY A 1 192 ? -15.609 5.988 -12.508 1 88.06 192 GLY A C 1
ATOM 1533 O O . GLY A 1 192 ? -16.547 6.629 -12.016 1 88.06 192 GLY A O 1
ATOM 1534 N N . ASP A 1 193 ? -14.688 5.449 -11.742 1 93.81 193 ASP A N 1
ATOM 1535 C CA . ASP A 1 193 ? -14.688 5.637 -10.297 1 93.81 193 ASP A CA 1
ATOM 1536 C C . ASP A 1 193 ? -14.5 7.109 -9.93 1 93.81 193 ASP A C 1
ATOM 1538 O O . ASP A 1 193 ? -13.578 7.762 -10.422 1 93.81 193 ASP A O 1
ATOM 1542 N N . LYS A 1 194 ? -15.383 7.566 -9.094 1 92.56 194 LYS A N 1
ATOM 1543 C CA . LYS A 1 194 ? -15.258 8.93 -8.586 1 92.56 194 LYS A CA 1
ATOM 1544 C C . LYS A 1 194 ? -14.25 9 -7.438 1 92.56 194 LYS A C 1
ATOM 1546 O O . LYS A 1 194 ? -13.508 9.977 -7.32 1 92.56 194 LYS A O 1
ATOM 1551 N N . TYR A 1 195 ? -14.32 7.988 -6.629 1 97.31 195 TYR A N 1
ATOM 1552 C CA . TYR A 1 195 ? -13.477 7.91 -5.441 1 97.31 195 TYR A CA 1
ATOM 1553 C C . TYR A 1 195 ? -12.68 6.609 -5.422 1 97.31 195 TYR A C 1
ATOM 1555 O O . TYR A 1 195 ? -12.844 5.762 -6.305 1 97.31 195 TYR A O 1
ATOM 1563 N N . VAL A 1 196 ? -11.812 6.441 -4.496 1 97.94 196 VAL A N 1
ATOM 1564 C CA . VAL A 1 196 ? -10.961 5.266 -4.367 1 97.94 196 VAL A CA 1
ATOM 1565 C C . VAL A 1 196 ? -11.82 4.016 -4.199 1 97.94 196 VAL A C 1
ATOM 1567 O O . VAL A 1 196 ? -11.523 2.969 -4.777 1 97.94 196 VAL A O 1
ATOM 1570 N N . MET A 1 197 ? -12.945 4.133 -3.469 1 97.62 197 MET A N 1
ATOM 1571 C CA . MET A 1 197 ? -13.828 2.994 -3.24 1 97.62 197 MET A CA 1
ATOM 1572 C C . MET A 1 197 ? -15.062 3.072 -4.137 1 97.62 197 MET A C 1
ATOM 1574 O O . MET A 1 197 ? -16.156 2.666 -3.736 1 97.62 197 MET A O 1
ATOM 1578 N N . GLY A 1 198 ? -14.867 3.627 -5.309 1 94.56 198 GLY A N 1
ATOM 1579 C CA . GLY A 1 198 ? -15.977 3.76 -6.242 1 94.56 198 GLY A CA 1
ATOM 1580 C C . GLY A 1 198 ? -16.828 4.992 -5.984 1 94.56 198 GLY A C 1
ATOM 1581 O O . GLY A 1 198 ? -16.391 6.117 -6.238 1 94.56 198 GLY A O 1
ATOM 1582 N N . ASP A 1 199 ? -17.953 4.742 -5.379 1 91.62 199 ASP A N 1
ATOM 1583 C CA . ASP A 1 199 ? -18.844 5.871 -5.145 1 91.62 199 ASP A CA 1
ATOM 1584 C C . ASP A 1 199 ? -18.859 6.266 -3.672 1 91.62 199 ASP A C 1
ATOM 1586 O O . ASP A 1 199 ? -19.547 7.203 -3.281 1 91.62 199 ASP A O 1
ATOM 1590 N N . ILE A 1 200 ? -18.016 5.547 -2.963 1 93.94 200 ILE A N 1
ATOM 1591 C CA . ILE A 1 200 ? -17.984 5.785 -1.523 1 93.94 200 ILE A CA 1
ATOM 1592 C C . ILE A 1 200 ? -16.766 6.641 -1.177 1 93.94 200 ILE A C 1
ATOM 1594 O O . ILE A 1 200 ? -15.633 6.27 -1.493 1 93.94 200 ILE A O 1
ATOM 1598 N N . LEU A 1 201 ? -17.078 7.797 -0.58 1 96.56 201 LEU A N 1
ATOM 1599 C CA . LEU A 1 201 ? -16.016 8.656 -0.072 1 96.56 201 LEU A CA 1
ATOM 1600 C C . LEU A 1 201 ? -15.414 8.078 1.204 1 96.56 201 LEU A C 1
ATOM 1602 O O . LEU A 1 201 ? -16.141 7.684 2.117 1 96.56 201 LEU A O 1
ATOM 1606 N N . SER A 1 202 ? -14.109 7.953 1.261 1 98.06 202 SER A N 1
ATOM 1607 C CA . SER A 1 202 ? -13.438 7.391 2.43 1 98.06 202 SER A CA 1
ATOM 1608 C C . SER A 1 202 ? -12.164 8.156 2.76 1 98.06 202 SER A C 1
ATOM 1610 O O . SER A 1 202 ? -11.789 9.094 2.045 1 98.06 202 SER A O 1
ATOM 1612 N N . TYR A 1 203 ? -11.469 7.754 3.809 1 98.62 203 TYR A N 1
ATOM 1613 C CA . TYR A 1 203 ? -10.242 8.383 4.273 1 98.62 203 TYR A CA 1
ATOM 1614 C C . TYR A 1 203 ? -9.18 8.383 3.184 1 98.62 203 TYR A C 1
ATOM 1616 O O . TYR A 1 203 ? -8.367 9.305 3.094 1 98.62 203 TYR A O 1
ATOM 1624 N N . ALA A 1 204 ? -9.203 7.348 2.297 1 98.62 204 ALA A N 1
ATOM 1625 C CA . ALA A 1 204 ? -8.258 7.289 1.185 1 98.62 204 ALA A CA 1
ATOM 1626 C C . ALA A 1 204 ? -8.367 8.531 0.303 1 98.62 204 ALA A C 1
ATOM 1628 O O . ALA A 1 204 ? -7.355 9.094 -0.119 1 98.62 204 ALA A O 1
ATOM 1629 N N . ASP A 1 205 ? -9.547 8.945 0.1 1 98.56 205 ASP A N 1
ATOM 1630 C CA . ASP A 1 205 ? -9.758 10.133 -0.726 1 98.56 205 ASP A CA 1
ATOM 1631 C C . ASP A 1 205 ? -9.273 11.391 -0.014 1 98.56 205 ASP A C 1
ATOM 1633 O O . ASP A 1 205 ? -8.766 12.32 -0.654 1 98.56 205 ASP A O 1
ATOM 1637 N N . PHE A 1 206 ? -9.453 11.469 1.317 1 98.56 206 PHE A N 1
ATOM 1638 C CA . PHE A 1 206 ? -8.984 12.602 2.104 1 98.56 206 PHE A CA 1
ATOM 1639 C C . PHE A 1 206 ? -7.469 12.734 2.01 1 98.56 206 PHE A C 1
ATOM 1641 O O . PHE A 1 206 ? -6.941 13.844 1.929 1 98.56 206 PHE A O 1
ATOM 1648 N N . THR A 1 207 ? -6.84 11.625 1.995 1 98.38 207 THR A N 1
ATOM 1649 C CA . THR A 1 207 ? -5.383 11.602 1.894 1 98.38 207 THR A CA 1
ATOM 1650 C C . THR A 1 207 ? -4.93 12.164 0.548 1 98.38 207 THR A C 1
ATOM 1652 O O . THR A 1 207 ? -4.07 13.047 0.496 1 98.38 207 THR A O 1
ATOM 1655 N N . VAL A 1 208 ? -5.535 11.703 -0.533 1 98.31 208 VAL A N 1
ATOM 1656 C CA . VAL A 1 208 ? -5.168 12.164 -1.866 1 98.31 208 VAL A CA 1
ATOM 1657 C C . VAL A 1 208 ? -5.473 13.656 -2 1 98.31 208 VAL A C 1
ATOM 1659 O O . VAL A 1 208 ? -4.617 14.438 -2.43 1 98.31 208 VAL A O 1
ATOM 1662 N N . ALA A 1 209 ? -6.641 14.031 -1.568 1 98.5 209 ALA A N 1
ATOM 1663 C CA . ALA A 1 209 ? -7.074 15.422 -1.678 1 98.5 209 ALA A CA 1
ATOM 1664 C C . ALA A 1 209 ? -6.145 16.344 -0.9 1 98.5 209 ALA A C 1
ATOM 1666 O O . ALA A 1 209 ? -5.816 17.438 -1.365 1 98.5 209 ALA A O 1
ATOM 1667 N N . ALA A 1 210 ? -5.723 15.922 0.214 1 98.5 210 ALA A N 1
ATOM 1668 C CA . ALA A 1 210 ? -4.879 16.75 1.076 1 98.5 210 ALA A CA 1
ATOM 1669 C C . ALA A 1 210 ? -3.531 17.031 0.419 1 98.5 210 ALA A C 1
ATOM 1671 O O . ALA A 1 210 ? -3.002 18.141 0.518 1 98.5 210 ALA A O 1
ATOM 1672 N N . PHE A 1 211 ? -2.992 16.109 -0.271 1 98.12 211 PHE A N 1
ATOM 1673 C CA . PHE A 1 211 ? -1.695 16.312 -0.906 1 98.12 211 PHE A CA 1
ATOM 1674 C C . PHE A 1 211 ? -1.814 17.234 -2.105 1 98.12 211 PHE A C 1
ATOM 1676 O O . PHE A 1 211 ? -0.919 18.047 -2.361 1 98.12 211 PHE A O 1
ATOM 1683 N N . PHE A 1 212 ? -2.873 17.141 -2.818 1 98.19 212 PHE A N 1
ATOM 1684 C CA . PHE A 1 212 ? -3.076 18.062 -3.932 1 98.19 212 PHE A CA 1
ATOM 1685 C C . PHE A 1 212 ? -3.404 19.469 -3.426 1 98.19 212 PHE A C 1
ATOM 1687 O O . PHE A 1 212 ? -2.947 20.453 -3.994 1 98.19 212 PHE A O 1
ATOM 1694 N N . LEU A 1 213 ? -4.191 19.5 -2.381 1 98.25 213 LEU A N 1
ATOM 1695 C CA . LEU A 1 213 ? -4.461 20.797 -1.776 1 98.25 213 LEU A CA 1
ATOM 1696 C C . LEU A 1 213 ? -3.166 21.469 -1.327 1 98.25 213 LEU A C 1
ATOM 1698 O O . LEU A 1 213 ? -2.996 22.672 -1.498 1 98.25 213 LEU A O 1
ATOM 1702 N N . TRP A 1 214 ? -2.283 20.703 -0.744 1 98.25 214 TRP A N 1
ATOM 1703 C CA . TRP A 1 214 ? -0.967 21.188 -0.338 1 98.25 214 TRP A CA 1
ATOM 1704 C C . TRP A 1 214 ? -0.275 21.906 -1.487 1 98.25 214 TRP A C 1
ATOM 1706 O O . TRP A 1 214 ? 0.156 23.062 -1.338 1 98.25 214 TRP A O 1
ATOM 1716 N N . VAL A 1 215 ? -0.262 21.297 -2.643 1 98.06 215 VAL A N 1
ATOM 1717 C CA . VAL A 1 215 ? 0.385 21.875 -3.814 1 98.06 215 VAL A CA 1
ATOM 1718 C C . VAL A 1 215 ? -0.326 23.156 -4.215 1 98.06 215 VAL A C 1
ATOM 1720 O O . VAL A 1 215 ? 0.321 24.172 -4.504 1 98.06 215 VAL A O 1
ATOM 1723 N N . ARG A 1 216 ? -1.601 23.109 -4.199 1 98.12 216 ARG A N 1
ATOM 1724 C CA . ARG A 1 216 ? -2.371 24.297 -4.555 1 98.12 216 ARG A CA 1
ATOM 1725 C C . ARG A 1 216 ? -2.07 25.438 -3.6 1 98.12 216 ARG A C 1
ATOM 1727 O O . ARG A 1 216 ? -1.944 26.594 -4.027 1 98.12 216 ARG A O 1
ATOM 1734 N N . LEU A 1 217 ? -1.959 25.125 -2.355 1 98 217 LEU A N 1
ATOM 1735 C CA . LEU A 1 217 ? -1.768 26.156 -1.344 1 98 217 LEU A CA 1
ATOM 1736 C C . LEU A 1 217 ? -0.355 26.734 -1.411 1 98 217 LEU A C 1
ATOM 1738 O O . LEU A 1 217 ? -0.174 27.953 -1.415 1 98 217 LEU A O 1
ATOM 1742 N N . ILE A 1 218 ? 0.628 25.922 -1.565 1 97.69 218 ILE A N 1
ATOM 1743 C CA . ILE A 1 218 ? 2 26.391 -1.425 1 97.69 218 ILE A CA 1
ATOM 1744 C C . ILE A 1 218 ? 2.451 27.062 -2.723 1 97.69 218 ILE A C 1
ATOM 1746 O O . ILE A 1 218 ? 3.322 27.938 -2.707 1 97.69 218 ILE A O 1
ATOM 1750 N N . TYR A 1 219 ? 1.897 26.656 -3.842 1 97.19 219 TYR A N 1
ATOM 1751 C CA . TYR A 1 219 ? 2.275 27.281 -5.105 1 97.19 219 TYR A CA 1
ATOM 1752 C C . TYR A 1 219 ? 1.298 28.391 -5.477 1 97.19 219 TYR A C 1
ATOM 1754 O O . TYR A 1 219 ? 1.651 29.328 -6.211 1 97.19 219 TYR A O 1
ATOM 1762 N N . GLY A 1 220 ? 0.054 28.234 -4.984 1 96.94 220 GLY A N 1
ATOM 1763 C CA . GLY A 1 220 ? -1.001 29.156 -5.355 1 96.94 220 GLY A CA 1
ATOM 1764 C C . GLY A 1 220 ? -1.923 28.609 -6.434 1 96.94 220 GLY A C 1
ATOM 1765 O O . GLY A 1 220 ? -1.486 27.875 -7.316 1 96.94 220 GLY A O 1
ATOM 1766 N N . ALA A 1 221 ? -3.166 29.016 -6.43 1 95.62 221 ALA A N 1
ATOM 1767 C CA . ALA A 1 221 ? -4.215 28.5 -7.301 1 95.62 221 ALA A CA 1
ATOM 1768 C C . ALA A 1 221 ? -3.955 28.859 -8.758 1 95.62 221 ALA A C 1
ATOM 1770 O O . ALA A 1 221 ? -4.441 28.188 -9.672 1 95.62 221 ALA A O 1
ATOM 1771 N N . ASP A 1 222 ? -3.145 29.891 -9.016 1 97.12 222 ASP A N 1
ATOM 1772 C CA . ASP A 1 222 ? -2.914 30.359 -10.383 1 97.12 222 ASP A CA 1
ATOM 1773 C C . ASP A 1 222 ? -1.549 29.906 -10.891 1 97.12 222 ASP A C 1
ATOM 1775 O O . ASP A 1 222 ? -1.148 30.266 -12.008 1 97.12 222 ASP A O 1
ATOM 1779 N N . SER A 1 223 ? -0.867 29.141 -10.117 1 97.56 223 SER A N 1
ATOM 1780 C CA . SER A 1 223 ? 0.469 28.703 -10.516 1 97.56 223 SER A CA 1
ATOM 1781 C C . SER A 1 223 ? 0.409 27.703 -11.664 1 97.56 223 SER A C 1
ATOM 1783 O O . SER A 1 223 ? -0.6 27.016 -11.844 1 97.56 223 SER A O 1
ATOM 1785 N N . GLU A 1 224 ? 1.495 27.609 -12.391 1 97.06 224 GLU A N 1
ATOM 1786 C CA . GLU A 1 224 ? 1.609 26.609 -13.445 1 97.06 224 GLU A CA 1
ATOM 1787 C C . GLU A 1 224 ? 1.636 25.203 -12.875 1 97.06 224 GLU A C 1
ATOM 1789 O O . GLU A 1 224 ? 1.105 24.266 -13.484 1 97.06 224 GLU A O 1
ATOM 1794 N N . GLU A 1 225 ? 2.275 25.094 -11.734 1 97.12 225 GLU A N 1
ATOM 1795 C CA . GLU A 1 225 ? 2.359 23.797 -11.078 1 97.12 225 GLU A CA 1
ATOM 1796 C C . GLU A 1 225 ? 0.971 23.25 -10.766 1 97.12 225 GLU A C 1
ATOM 1798 O O . GLU A 1 225 ? 0.676 22.094 -11.07 1 97.12 225 GLU A O 1
ATOM 1803 N N . TRP A 1 226 ? 0.114 24.078 -10.219 1 98 226 TRP A N 1
ATOM 1804 C CA . TRP A 1 226 ? -1.231 23.625 -9.883 1 98 226 TRP A CA 1
ATOM 1805 C C . TRP A 1 226 ? -2.055 23.375 -11.141 1 98 226 TRP A C 1
ATOM 1807 O O . TRP A 1 226 ? -2.781 22.391 -11.227 1 98 226 TRP A O 1
ATOM 1817 N N . LYS A 1 227 ? -1.989 24.25 -12.078 1 98.12 227 LYS A N 1
ATOM 1818 C CA . LYS A 1 227 ? -2.725 24.062 -13.328 1 98.12 227 LYS A CA 1
ATOM 1819 C C . LYS A 1 227 ? -2.381 22.734 -13.977 1 98.12 227 LYS A C 1
ATOM 1821 O O . LYS A 1 227 ? -3.271 22 -14.414 1 98.12 227 LYS A O 1
ATOM 1826 N N . ASP A 1 228 ? -1.123 22.422 -13.969 1 98.12 228 ASP A N 1
ATOM 1827 C CA . ASP A 1 228 ? -0.684 21.141 -14.516 1 98.12 228 ASP A CA 1
ATOM 1828 C C . ASP A 1 228 ? -1.294 19.969 -13.742 1 98.12 228 ASP A C 1
ATOM 1830 O O . ASP A 1 228 ? -2.039 19.172 -14.297 1 98.12 228 ASP A O 1
ATOM 1834 N N . MET A 1 229 ? -1.114 19.969 -12.484 1 98 229 MET A N 1
ATOM 1835 C CA . MET A 1 229 ? -1.484 18.812 -11.672 1 98 229 MET A CA 1
ATOM 1836 C C . MET A 1 229 ? -2.998 18.625 -11.633 1 98 229 MET A C 1
ATOM 1838 O O . MET A 1 229 ? -3.494 17.5 -11.633 1 98 229 MET A O 1
ATOM 1842 N N . SER A 1 230 ? -3.695 19.734 -11.633 1 98.12 230 SER A N 1
ATOM 1843 C CA . SER A 1 230 ? -5.152 19.656 -11.547 1 98.12 230 SER A CA 1
ATOM 1844 C C . SER A 1 230 ? -5.75 19.109 -12.844 1 98.12 230 SER A C 1
ATOM 1846 O O . SER A 1 230 ? -6.879 18.625 -12.852 1 98.12 230 SER A O 1
ATOM 1848 N N . THR A 1 231 ? -5.031 19.172 -13.945 1 98.19 231 THR A N 1
ATOM 1849 C CA . THR A 1 231 ? -5.578 18.766 -15.242 1 98.19 231 THR A CA 1
ATOM 1850 C C . THR A 1 231 ? -5.043 17.406 -15.656 1 98.19 231 THR A C 1
ATOM 1852 O O . THR A 1 231 ? -5.492 16.828 -16.656 1 98.19 231 THR A O 1
ATOM 1855 N N . TRP A 1 232 ? -4.035 16.906 -14.891 1 97.94 232 TRP A N 1
ATOM 1856 C CA . TRP A 1 232 ? -3.475 15.594 -15.211 1 97.94 232 TRP A CA 1
ATOM 1857 C C . TRP A 1 232 ? -4.539 14.508 -15.109 1 97.94 232 TRP A C 1
ATOM 1859 O O . TRP A 1 232 ? -5.488 14.625 -14.336 1 97.94 232 TRP A O 1
ATOM 1869 N N . HIS A 1 233 ? -4.387 13.43 -16.031 1 97.19 233 HIS A N 1
ATOM 1870 C CA . HIS A 1 233 ? -5.18 12.211 -15.945 1 97.19 233 HIS A CA 1
ATOM 1871 C C . HIS A 1 233 ? -6.672 12.516 -16.031 1 97.19 233 HIS A C 1
ATOM 1873 O O . HIS A 1 233 ? -7.449 12.078 -15.18 1 97.19 233 HIS A O 1
ATOM 1879 N N . ALA A 1 234 ? -6.992 13.305 -17.031 1 96.44 234 ALA A N 1
ATOM 1880 C CA . ALA A 1 234 ? -8.352 13.688 -17.406 1 96.44 234 ALA A CA 1
ATOM 1881 C C . ALA A 1 234 ? -9 14.555 -16.328 1 96.44 234 ALA A C 1
ATOM 1883 O O . ALA A 1 234 ? -10.211 14.484 -16.109 1 96.44 234 ALA A O 1
ATOM 1884 N N . GLY A 1 235 ? -8.133 15.25 -15.508 1 97.12 235 GLY A N 1
ATOM 1885 C CA . GLY A 1 235 ? -8.625 16.234 -14.555 1 97.12 235 GLY A CA 1
ATOM 1886 C C . GLY A 1 235 ? -9.078 15.625 -13.242 1 97.12 235 GLY A C 1
ATOM 1887 O O . GLY A 1 235 ? -9.695 16.297 -12.422 1 97.12 235 GLY A O 1
ATOM 1888 N N . ARG A 1 236 ? -8.828 14.375 -12.945 1 96.94 236 ARG A N 1
ATOM 1889 C CA . ARG A 1 236 ? -9.32 13.672 -11.773 1 96.94 236 ARG A CA 1
ATOM 1890 C C . ARG A 1 236 ? -8.953 14.414 -10.492 1 96.94 236 ARG A C 1
ATOM 1892 O O . ARG A 1 236 ? -9.781 14.555 -9.594 1 96.94 236 ARG A O 1
ATOM 1899 N N . TRP A 1 237 ? -7.734 14.852 -10.492 1 97.69 237 TRP A N 1
ATOM 1900 C CA . TRP A 1 237 ? -7.219 15.414 -9.25 1 97.69 237 TRP A CA 1
ATOM 1901 C C . TRP A 1 237 ? -7.859 16.766 -8.969 1 97.69 237 TRP A C 1
ATOM 1903 O O . TRP A 1 237 ? -8.234 17.062 -7.828 1 97.69 237 TRP A O 1
ATOM 1913 N N . GLY A 1 238 ? -7.918 17.609 -10.016 1 97.56 238 GLY A N 1
ATOM 1914 C CA . GLY A 1 238 ? -8.609 18.875 -9.867 1 97.56 238 GLY A CA 1
ATOM 1915 C C . GLY A 1 238 ? -10.055 18.734 -9.43 1 97.56 238 GLY A C 1
ATOM 1916 O O . GLY A 1 238 ? -10.531 19.484 -8.578 1 97.56 238 GLY A O 1
ATOM 1917 N N . VAL A 1 239 ? -10.742 17.766 -10.016 1 97.12 239 VAL A N 1
ATOM 1918 C CA . VAL A 1 239 ? -12.141 17.5 -9.688 1 97.12 239 VAL A CA 1
ATOM 1919 C C . VAL A 1 239 ? -12.258 17.078 -8.227 1 97.12 239 VAL A C 1
ATOM 1921 O O . VAL A 1 239 ? -13.156 17.516 -7.508 1 97.12 239 VAL A O 1
ATOM 1924 N N . LEU A 1 240 ? -11.352 16.219 -7.781 1 97.5 240 LEU A N 1
ATOM 1925 C CA . LEU A 1 240 ? -11.359 15.758 -6.398 1 97.5 240 LEU A CA 1
ATOM 1926 C C . LEU A 1 240 ? -11.195 16.938 -5.438 1 97.5 240 LEU A C 1
ATOM 1928 O O . LEU A 1 240 ? -11.992 17.109 -4.516 1 97.5 240 LEU A O 1
ATOM 1932 N N . VAL A 1 241 ? -10.18 17.75 -5.672 1 97.75 241 VAL A N 1
ATOM 1933 C CA . VAL A 1 241 ? -9.906 18.875 -4.773 1 97.75 241 VAL A CA 1
ATOM 1934 C C . VAL A 1 241 ? -11.086 19.844 -4.773 1 97.75 241 VAL A C 1
ATOM 1936 O O . VAL A 1 241 ? -11.477 20.344 -3.723 1 97.75 241 VAL A O 1
ATOM 1939 N N . LYS A 1 242 ? -11.633 20.062 -5.902 1 97.31 242 LYS A N 1
ATOM 1940 C CA . LYS A 1 242 ? -12.797 20.938 -5.988 1 97.31 242 LYS A CA 1
ATOM 1941 C C . LYS A 1 242 ? -13.945 20.391 -5.141 1 97.31 242 LYS A C 1
ATOM 1943 O O . LYS A 1 242 ? -14.641 21.156 -4.461 1 97.31 242 LYS A O 1
ATOM 1948 N N . SER A 1 243 ? -14.148 19.125 -5.207 1 97.12 243 SER A N 1
ATOM 1949 C CA . SER A 1 243 ? -15.234 18.5 -4.449 1 97.12 243 SER A CA 1
ATOM 1950 C C . SER A 1 243 ? -15 18.625 -2.947 1 97.12 243 SER A C 1
ATOM 1952 O O . SER A 1 243 ? -15.93 18.5 -2.154 1 97.12 243 SER A O 1
ATOM 1954 N N . PHE A 1 244 ? -13.789 18.875 -2.498 1 98 244 PHE A N 1
ATOM 1955 C CA . PHE A 1 244 ? -13.438 18.953 -1.083 1 98 244 PHE A CA 1
ATOM 1956 C C . PHE A 1 244 ? -13.469 20.391 -0.59 1 98 244 PHE A C 1
ATOM 1958 O O . PHE A 1 244 ? -13.32 20.641 0.606 1 98 244 PHE A O 1
ATOM 1965 N N . GLU A 1 245 ? -13.68 21.328 -1.448 1 97.75 245 GLU A N 1
ATOM 1966 C CA . GLU A 1 245 ? -13.672 22.75 -1.084 1 97.75 245 GLU A CA 1
ATOM 1967 C C . GLU A 1 245 ? -14.656 23.031 0.052 1 97.75 245 GLU A C 1
ATOM 1969 O O . GLU A 1 245 ? -14.375 23.844 0.931 1 97.75 245 GLU A O 1
ATOM 1974 N N . LYS A 1 246 ? -15.773 22.375 0.065 1 97.62 246 LYS A N 1
ATOM 1975 C CA . LYS A 1 246 ? -16.797 22.578 1.092 1 97.62 246 LYS A CA 1
ATOM 1976 C C . LYS A 1 246 ? -16.281 22.125 2.459 1 97.62 246 LYS A C 1
ATOM 1978 O O . LYS A 1 246 ? -16.891 22.453 3.486 1 97.62 246 LYS A O 1
ATOM 1983 N N . TYR A 1 247 ? -15.172 21.391 2.447 1 97.94 247 TYR A N 1
ATOM 1984 C CA . TYR A 1 247 ? -14.602 20.891 3.697 1 97.94 247 TYR A CA 1
ATOM 1985 C C . TYR A 1 247 ? -13.312 21.625 4.031 1 97.94 247 TYR A C 1
ATOM 1987 O O . TYR A 1 247 ? -12.547 21.188 4.895 1 97.94 247 TYR A O 1
ATOM 1995 N N . GLU A 1 248 ? -12.992 22.734 3.408 1 97.62 248 GLU A N 1
ATOM 1996 C CA . GLU A 1 248 ? -11.703 23.406 3.584 1 97.62 248 GLU A CA 1
ATOM 1997 C C . GLU A 1 248 ? -11.82 24.578 4.555 1 97.62 248 GLU A C 1
ATOM 1999 O O . GLU A 1 248 ? -11.164 25.594 4.383 1 97.62 248 GLU A O 1
ATOM 2004 N N . THR A 1 249 ? -12.578 24.391 5.512 1 96.56 249 THR A N 1
ATOM 2005 C CA . THR A 1 249 ? -12.742 25.438 6.516 1 96.56 249 THR A CA 1
ATOM 2006 C C . THR A 1 249 ? -11.742 25.266 7.656 1 96.56 249 THR A C 1
ATOM 2008 O O . THR A 1 249 ? -11.531 24.141 8.125 1 96.56 249 THR A O 1
ATOM 2011 N N . VAL A 1 250 ? -11.117 26.297 8.039 1 96.81 250 VAL A N 1
ATOM 2012 C CA . VAL A 1 250 ? -10.258 26.328 9.219 1 96.81 250 VAL A CA 1
ATOM 2013 C C . VAL A 1 250 ? -10.969 27.078 10.352 1 96.81 250 VAL A C 1
ATOM 2015 O O . VAL A 1 250 ? -11.391 28.219 10.18 1 96.81 250 VAL A O 1
ATOM 2018 N N . VAL A 1 251 ? -11.172 26.422 11.461 1 92.75 251 VAL A N 1
ATOM 2019 C CA . VAL A 1 251 ? -11.969 27 12.539 1 92.75 251 VAL A CA 1
ATOM 2020 C C . VAL A 1 251 ? -11.078 27.281 13.75 1 92.75 251 VAL A C 1
ATOM 2022 O O . VAL A 1 251 ? -10.172 26.5 14.055 1 92.75 251 VAL A O 1
ATOM 2025 N N . MET B 1 1 ? -21.875 -26.453 -18.656 1 40.19 1 MET B N 1
ATOM 2026 C CA . MET B 1 1 ? -20.844 -26.422 -19.688 1 40.19 1 MET B CA 1
ATOM 2027 C C . MET B 1 1 ? -19.453 -26.484 -19.094 1 40.19 1 MET B C 1
ATOM 2029 O O . MET B 1 1 ? -19.188 -25.859 -18.062 1 40.19 1 MET B O 1
ATOM 2033 N N . SER B 1 2 ? -18.766 -27.469 -19.125 1 49 2 SER B N 1
ATOM 2034 C CA . SER B 1 2 ? -17.516 -27.766 -18.438 1 49 2 SER B CA 1
ATOM 2035 C C . SER B 1 2 ? -16.516 -26.625 -18.594 1 49 2 SER B C 1
ATOM 2037 O O . SER B 1 2 ? -16.109 -26.297 -19.719 1 49 2 SER B O 1
ATOM 2039 N N . THR B 1 3 ? -16.578 -25.484 -17.844 1 60.94 3 THR B N 1
ATOM 2040 C CA . THR B 1 3 ? -15.711 -24.328 -18 1 60.94 3 THR B CA 1
ATOM 2041 C C . THR B 1 3 ? -14.25 -24.75 -18.125 1 60.94 3 THR B C 1
ATOM 2043 O O . THR B 1 3 ? -13.758 -25.547 -17.297 1 60.94 3 THR B O 1
ATOM 2046 N N . SER B 1 4 ? -13.688 -24.656 -19.328 1 88.56 4 SER B N 1
ATOM 2047 C CA . SER B 1 4 ? -12.312 -25.141 -19.484 1 88.56 4 SER B CA 1
ATOM 2048 C C . SER B 1 4 ? -11.312 -24.016 -19.234 1 88.56 4 SER B C 1
ATOM 2050 O O . SER B 1 4 ? -11.18 -23.094 -20.031 1 88.56 4 SER B O 1
ATOM 2052 N N . LEU B 1 5 ? -10.914 -23.844 -18.047 1 97.88 5 LEU B N 1
ATOM 2053 C CA . LEU B 1 5 ? -9.875 -22.906 -17.641 1 97.88 5 LEU B CA 1
ATOM 2054 C C . LEU B 1 5 ? -8.5 -23.562 -17.672 1 97.88 5 LEU B C 1
ATOM 2056 O O . LEU B 1 5 ? -8.344 -24.703 -17.234 1 97.88 5 LEU B O 1
ATOM 2060 N N . THR B 1 6 ? -7.578 -22.875 -18.344 1 98.25 6 THR B N 1
ATOM 2061 C CA . THR B 1 6 ? -6.184 -23.297 -18.344 1 98.25 6 THR B CA 1
ATOM 2062 C C . THR B 1 6 ? -5.301 -22.25 -17.672 1 98.25 6 THR B C 1
ATOM 2064 O O . THR B 1 6 ? -5.324 -21.078 -18.031 1 98.25 6 THR B O 1
ATOM 2067 N N . LEU B 1 7 ? -4.594 -22.656 -16.672 1 98.56 7 LEU B N 1
ATOM 2068 C CA . LEU B 1 7 ? -3.615 -21.812 -16 1 98.56 7 LEU B CA 1
ATOM 2069 C C . LEU B 1 7 ? -2.197 -22.156 -16.453 1 98.56 7 LEU B C 1
ATOM 2071 O O . LEU B 1 7 ? -1.74 -23.281 -16.234 1 98.56 7 LEU B O 1
ATOM 2075 N N . TYR B 1 8 ? -1.517 -21.266 -17.062 1 98.44 8 TYR B N 1
ATOM 2076 C CA . TYR B 1 8 ? -0.127 -21.469 -17.453 1 98.44 8 TYR B CA 1
ATOM 2077 C C . TYR B 1 8 ? 0.817 -21.156 -16.297 1 98.44 8 TYR B C 1
ATOM 2079 O O . TYR B 1 8 ? 0.726 -20.094 -15.695 1 98.44 8 TYR B O 1
ATOM 2087 N N . ASP B 1 9 ? 1.691 -22.062 -16.016 1 98.25 9 ASP B N 1
ATOM 2088 C CA . ASP B 1 9 ? 2.584 -22 -14.859 1 98.25 9 ASP B CA 1
ATOM 2089 C C . ASP B 1 9 ? 4.008 -22.406 -15.25 1 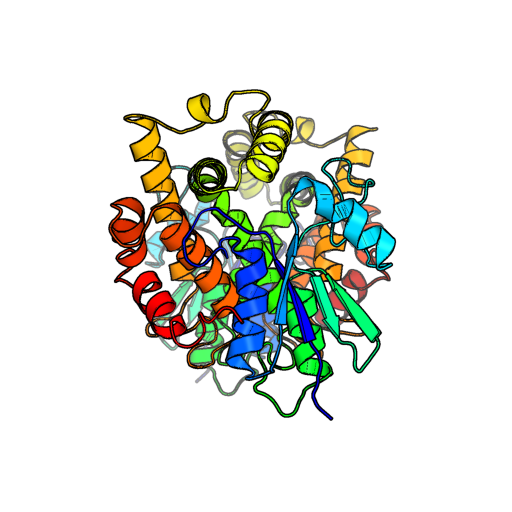98.25 9 ASP B C 1
ATOM 2091 O O . ASP B 1 9 ? 4.223 -23.031 -16.281 1 98.25 9 ASP B O 1
ATOM 2095 N N . ILE B 1 10 ? 4.988 -21.969 -14.508 1 98.25 10 ILE B N 1
ATOM 2096 C CA . ILE B 1 10 ? 6.398 -22.266 -14.719 1 98.25 10 ILE B CA 1
ATOM 2097 C C . ILE B 1 10 ? 6.805 -23.453 -13.836 1 98.25 10 ILE B C 1
ATOM 2099 O O . ILE B 1 10 ? 6.762 -23.359 -12.609 1 98.25 10 ILE B O 1
ATOM 2103 N N . PRO B 1 11 ? 7.207 -24.5 -14.445 1 98.19 11 PRO B N 1
ATOM 2104 C CA . PRO B 1 11 ? 7.555 -25.672 -13.633 1 98.19 11 PRO B CA 1
ATOM 2105 C C . PRO B 1 11 ? 8.914 -25.531 -12.945 1 98.19 11 PRO B C 1
ATOM 2107 O O . PRO B 1 11 ? 9.75 -24.734 -13.383 1 98.19 11 PRO B O 1
ATOM 2110 N N . SER B 1 12 ? 9.07 -26.203 -11.867 1 98.19 12 SER B N 1
ATOM 2111 C CA . SER B 1 12 ? 10.344 -26.328 -11.156 1 98.19 12 SER B CA 1
ATOM 2112 C C . SER B 1 12 ? 10.695 -27.781 -10.914 1 98.19 12 SER B C 1
ATOM 2114 O O . SER B 1 12 ? 9.969 -28.688 -11.344 1 98.19 12 SER B O 1
ATOM 2116 N N . ALA B 1 13 ? 11.836 -27.953 -10.273 1 97.56 13 ALA B N 1
ATOM 2117 C CA . ALA B 1 13 ? 12.297 -29.312 -9.945 1 97.56 13 ALA B CA 1
ATOM 2118 C C . ALA B 1 13 ? 11.695 -29.797 -8.633 1 97.56 13 ALA B C 1
ATOM 2120 O O . ALA B 1 13 ? 11.945 -30.922 -8.203 1 97.56 13 ALA B O 1
ATOM 2121 N N . LEU B 1 14 ? 10.852 -28.969 -8.008 1 97.12 14 LEU B N 1
ATOM 2122 C CA . LEU B 1 14 ? 10.18 -29.359 -6.77 1 97.12 14 LEU B CA 1
ATOM 2123 C C . LEU B 1 14 ? 9.102 -30.406 -7.043 1 97.12 14 LEU B C 1
ATOM 2125 O O . LEU B 1 14 ? 8.555 -30.453 -8.148 1 97.12 14 LEU B O 1
ATOM 2129 N N . PRO B 1 15 ? 8.758 -31.172 -6.062 1 94.31 15 PRO B N 1
ATOM 2130 C CA . PRO B 1 15 ? 7.781 -32.25 -6.266 1 94.31 15 PRO B CA 1
ATOM 2131 C C . PRO B 1 15 ? 6.441 -31.719 -6.785 1 94.31 15 PRO B C 1
ATOM 2133 O O . PRO B 1 15 ? 5.852 -32.312 -7.691 1 94.31 15 PRO B O 1
ATOM 2136 N N . ILE B 1 16 ? 5.961 -30.656 -6.332 1 95.12 16 ILE B N 1
ATOM 2137 C CA . ILE B 1 16 ? 4.668 -30.094 -6.707 1 95.12 16 ILE B CA 1
ATOM 2138 C C . ILE B 1 16 ? 4.809 -29.266 -7.984 1 95.12 16 ILE B C 1
ATOM 2140 O O . ILE B 1 16 ? 3.809 -28.891 -8.602 1 95.12 16 ILE B O 1
ATOM 2144 N N . LYS B 1 17 ? 6.023 -28.969 -8.43 1 96.94 17 LYS B N 1
ATOM 2145 C CA . LYS B 1 17 ? 6.43 -28.219 -9.625 1 96.94 17 LYS B CA 1
ATOM 2146 C C . LYS B 1 17 ? 6.148 -26.734 -9.469 1 96.94 17 LYS B C 1
ATOM 2148 O O . LYS B 1 17 ? 6.98 -25.891 -9.828 1 96.94 17 LYS B O 1
ATOM 2153 N N . ALA B 1 18 ? 4.922 -26.406 -8.93 1 98.06 18 ALA B N 1
ATOM 2154 C CA . ALA B 1 18 ? 4.543 -25 -8.773 1 98.06 18 ALA B CA 1
ATOM 2155 C C . ALA B 1 18 ? 5.371 -24.344 -7.676 1 98.06 18 ALA B C 1
ATOM 2157 O O . ALA B 1 18 ? 5.559 -24.906 -6.598 1 98.06 18 ALA B O 1
ATOM 2158 N N . TRP B 1 19 ? 5.871 -23.109 -7.977 1 97.94 19 TRP B N 1
ATOM 2159 C CA . TRP B 1 19 ? 6.754 -22.453 -7.008 1 97.94 19 TRP B CA 1
ATOM 2160 C C . TRP B 1 19 ? 6.527 -20.953 -6.988 1 97.94 19 TRP B C 1
ATOM 2162 O O . TRP B 1 19 ? 6.707 -20.312 -5.949 1 97.94 19 TRP B O 1
ATOM 2172 N N . SER B 1 20 ? 6.16 -20.312 -8.055 1 97.56 20 SER B N 1
ATOM 2173 C CA . SER B 1 20 ? 6.129 -18.859 -8.219 1 97.56 20 SER B CA 1
ATOM 2174 C C . SER B 1 20 ? 5.004 -18.234 -7.406 1 97.56 20 SER B C 1
ATOM 2176 O O . SER B 1 20 ? 3.844 -18.625 -7.535 1 97.56 20 SER B O 1
ATOM 2178 N N . PRO B 1 21 ? 5.324 -17.266 -6.602 1 97.69 21 PRO B N 1
ATOM 2179 C CA . PRO B 1 21 ? 4.277 -16.625 -5.797 1 97.69 21 PRO B CA 1
ATOM 2180 C C . PRO B 1 21 ? 3.209 -15.945 -6.652 1 97.69 21 PRO B C 1
ATOM 2182 O O . PRO B 1 21 ? 2.029 -15.945 -6.285 1 97.69 21 PRO B O 1
ATOM 2185 N N . ASN B 1 22 ? 3.58 -15.438 -7.789 1 96.94 22 ASN B N 1
ATOM 2186 C CA . ASN B 1 22 ? 2.607 -14.742 -8.625 1 96.94 22 ASN B CA 1
ATOM 2187 C C . ASN B 1 22 ? 1.603 -15.711 -9.242 1 96.94 22 ASN B C 1
ATOM 2189 O O . ASN B 1 22 ? 0.424 -15.383 -9.391 1 96.94 22 ASN B O 1
ATOM 2193 N N . ILE B 1 23 ? 2.053 -16.859 -9.562 1 98.19 23 ILE B N 1
ATOM 2194 C CA . ILE B 1 23 ? 1.138 -17.828 -10.133 1 98.19 23 ILE B CA 1
ATOM 2195 C C . ILE B 1 23 ? 0.286 -18.453 -9.023 1 98.19 23 ILE B C 1
ATOM 2197 O O . ILE B 1 23 ? -0.888 -18.766 -9.234 1 98.19 23 ILE B O 1
ATOM 2201 N N . TRP B 1 24 ? 0.867 -18.594 -7.891 1 98.69 24 TRP B N 1
ATOM 2202 C CA . TRP B 1 24 ? 0.106 -19.141 -6.766 1 98.69 24 TRP B CA 1
ATOM 2203 C C . TRP B 1 24 ? -1.037 -18.203 -6.387 1 98.69 24 TRP B C 1
ATOM 2205 O O . TRP B 1 24 ? -2.1 -18.656 -5.953 1 98.69 24 TRP B O 1
ATOM 2215 N N . LYS B 1 25 ? -0.856 -16.875 -6.496 1 98.56 25 LYS B N 1
ATOM 2216 C CA . LYS B 1 25 ? -1.975 -15.961 -6.277 1 98.56 25 LYS B CA 1
ATOM 2217 C C . LYS B 1 25 ? -3.176 -16.344 -7.137 1 98.56 25 LYS B C 1
ATOM 2219 O O . LYS B 1 25 ? -4.293 -16.484 -6.633 1 98.56 25 LYS B O 1
ATOM 2224 N N . ALA B 1 26 ? -2.924 -16.578 -8.414 1 98.62 26 ALA B N 1
ATOM 2225 C CA . ALA B 1 26 ? -3.986 -16.953 -9.344 1 98.62 26 ALA B CA 1
ATOM 2226 C C . ALA B 1 26 ? -4.543 -18.328 -9.016 1 98.62 26 ALA B C 1
ATOM 2228 O O . ALA B 1 26 ? -5.754 -18.547 -9.055 1 98.62 26 ALA B O 1
ATOM 2229 N N . ARG B 1 27 ? -3.662 -19.234 -8.68 1 98.69 27 ARG B N 1
ATOM 2230 C CA . ARG B 1 27 ? -4.062 -20.594 -8.352 1 98.69 27 ARG B CA 1
ATOM 2231 C C . ARG B 1 27 ? -4.938 -20.609 -7.102 1 98.69 27 ARG B C 1
ATOM 2233 O O . ARG B 1 27 ? -5.938 -21.344 -7.051 1 98.69 27 ARG B O 1
ATOM 2240 N N . TYR B 1 28 ? -4.535 -19.844 -6.07 1 98.75 28 TYR B N 1
ATOM 2241 C CA . TYR B 1 28 ? -5.348 -19.734 -4.867 1 98.75 28 TYR B CA 1
ATOM 2242 C C . TYR B 1 28 ? -6.754 -19.25 -5.203 1 98.75 28 TYR B C 1
ATOM 2244 O O . TYR B 1 28 ? -7.738 -19.734 -4.652 1 98.75 28 TYR B O 1
ATOM 2252 N N . VAL B 1 29 ? -6.875 -18.266 -6.117 1 98.75 29 VAL B N 1
ATOM 2253 C CA . VAL B 1 29 ? -8.18 -17.734 -6.508 1 98.75 29 VAL B CA 1
ATOM 2254 C C . VAL B 1 29 ? -9.008 -18.844 -7.156 1 98.75 29 VAL B C 1
ATOM 2256 O O . VAL B 1 29 ? -10.172 -19.047 -6.797 1 98.75 29 VAL B O 1
ATOM 2259 N N . LEU B 1 30 ? -8.422 -19.547 -8.086 1 98.5 30 LEU B N 1
ATOM 2260 C CA . LEU B 1 30 ? -9.117 -20.625 -8.781 1 98.5 30 LEU B CA 1
ATOM 2261 C C . LEU B 1 30 ? -9.602 -21.688 -7.797 1 98.5 30 LEU B C 1
ATOM 2263 O O . LEU B 1 30 ? -10.766 -22.094 -7.844 1 98.5 30 LEU B O 1
ATOM 2267 N N . ASN B 1 31 ? -8.719 -22.109 -6.953 1 98.56 31 ASN B N 1
ATOM 2268 C CA . ASN B 1 31 ? -9.039 -23.156 -5.996 1 98.56 31 ASN B CA 1
ATOM 2269 C C . ASN B 1 31 ? -10.07 -22.688 -4.973 1 98.56 31 ASN B C 1
ATOM 2271 O O . ASN B 1 31 ? -10.977 -23.453 -4.609 1 98.56 31 ASN B O 1
ATOM 2275 N N . TYR B 1 32 ? -9.938 -21.5 -4.465 1 98.56 32 TYR B N 1
ATOM 2276 C CA . TYR B 1 32 ? -10.883 -20.938 -3.502 1 98.56 32 TYR B CA 1
ATOM 2277 C C . TYR B 1 32 ? -12.281 -20.844 -4.105 1 98.56 32 TYR B C 1
ATOM 2279 O O . TYR B 1 32 ? -13.273 -21.141 -3.441 1 98.56 32 TYR B O 1
ATOM 2287 N N . LYS B 1 33 ? -12.328 -20.453 -5.375 1 98.31 33 LYS B N 1
ATOM 2288 C CA . LYS B 1 33 ? -13.602 -20.281 -6.066 1 98.31 33 LYS B CA 1
ATOM 2289 C C . LYS B 1 33 ? -14.164 -21.625 -6.516 1 98.31 33 LYS B C 1
ATOM 2291 O O . LYS B 1 33 ? -15.32 -21.703 -6.949 1 98.31 33 LYS B O 1
ATOM 2296 N N . GLY B 1 34 ? -13.375 -22.641 -6.434 1 97.69 34 GLY B N 1
ATOM 2297 C CA . GLY B 1 34 ? -13.812 -23.984 -6.809 1 97.69 34 GLY B CA 1
ATOM 2298 C C . GLY B 1 34 ? -14.016 -24.141 -8.305 1 97.69 34 GLY B C 1
ATOM 2299 O O . GLY B 1 34 ? -14.906 -24.891 -8.734 1 97.69 34 GLY B O 1
ATOM 2300 N N . LEU B 1 35 ? -13.289 -23.422 -9.055 1 97.5 35 LEU B N 1
ATOM 2301 C CA . LEU B 1 35 ? -13.391 -23.5 -10.508 1 97.5 35 LEU B CA 1
ATOM 2302 C C . LEU B 1 35 ? -12.453 -24.562 -11.062 1 97.5 35 LEU B C 1
ATOM 2304 O O . LEU B 1 35 ? -11.25 -24.547 -10.805 1 97.5 35 LEU B O 1
ATOM 2308 N N . PRO B 1 36 ? -13.023 -25.5 -11.773 1 96.56 36 PRO B N 1
ATOM 2309 C CA . PRO B 1 36 ? -12.141 -26.5 -12.391 1 96.56 36 PRO B CA 1
ATOM 2310 C C . PRO B 1 36 ? -11.203 -25.891 -13.438 1 96.56 36 PRO B C 1
ATOM 2312 O O . PRO B 1 36 ? -11.602 -24.984 -14.18 1 96.56 36 PRO B O 1
ATOM 2315 N N . TYR B 1 37 ? -9.969 -26.312 -13.383 1 97.38 37 TYR B N 1
ATOM 2316 C CA . TYR B 1 37 ? -8.977 -25.844 -14.352 1 97.38 37 TYR B CA 1
ATOM 2317 C C . TYR B 1 37 ? -7.898 -26.906 -14.562 1 97.38 37 TYR B C 1
ATOM 2319 O O . TYR B 1 37 ? -7.887 -27.938 -13.883 1 97.38 37 TYR B O 1
ATOM 2327 N N . HIS B 1 38 ? -7.129 -26.688 -15.594 1 96.25 38 HIS B N 1
ATOM 2328 C CA . HIS B 1 38 ? -5.93 -27.484 -15.812 1 96.25 38 HIS B CA 1
ATOM 2329 C C . HIS B 1 38 ? -4.688 -26.609 -15.891 1 96.25 38 HIS B C 1
ATOM 2331 O O . HIS B 1 38 ? -4.754 -25.469 -16.359 1 96.25 38 HIS B O 1
ATOM 2337 N N . THR B 1 39 ? -3.557 -27.141 -15.414 1 97.88 39 THR B N 1
ATOM 2338 C CA . THR B 1 39 ? -2.291 -26.422 -15.453 1 97.88 39 THR B CA 1
ATOM 2339 C C . THR B 1 39 ? -1.488 -26.797 -16.688 1 97.88 39 THR B C 1
ATOM 2341 O O . THR B 1 39 ? -1.349 -27.984 -17 1 97.88 39 THR B O 1
ATOM 2344 N N . GLU B 1 40 ? -1.107 -25.875 -17.406 1 97.88 40 GLU B N 1
ATOM 2345 C CA . GLU B 1 40 ? -0.145 -26.047 -18.484 1 97.88 40 GLU B CA 1
ATOM 2346 C C . GLU B 1 40 ? 1.217 -25.469 -18.125 1 97.88 40 GLU B C 1
ATOM 2348 O O . GLU B 1 40 ? 1.316 -24.312 -17.734 1 97.88 40 GLU B O 1
ATOM 2353 N N . TRP B 1 41 ? 2.23 -26.297 -18.25 1 98.25 41 TRP B N 1
ATOM 2354 C CA . TRP B 1 41 ? 3.574 -25.906 -17.844 1 98.25 41 TRP B CA 1
ATOM 2355 C C . TRP B 1 41 ? 4.34 -25.281 -19 1 98.25 41 TRP B C 1
ATOM 2357 O O . TRP B 1 41 ? 4.34 -25.812 -20.109 1 98.25 41 TRP B O 1
ATOM 2367 N N . VAL B 1 42 ? 4.98 -24.156 -18.75 1 98.38 42 VAL B N 1
ATOM 2368 C CA . VAL B 1 42 ? 5.797 -23.469 -19.734 1 98.38 42 VAL B CA 1
ATOM 2369 C C . VAL B 1 42 ? 7.105 -23 -19.094 1 98.38 42 VAL B C 1
ATOM 2371 O O . VAL B 1 42 ? 7.094 -22.328 -18.078 1 98.38 42 VAL B O 1
ATOM 2374 N N . GLU B 1 43 ? 8.211 -23.406 -19.703 1 98.31 43 GLU B N 1
ATOM 2375 C CA . GLU B 1 43 ? 9.508 -22.984 -19.188 1 98.31 43 GLU B CA 1
ATOM 2376 C C . GLU B 1 43 ? 9.742 -21.5 -19.422 1 98.31 43 GLU B C 1
ATOM 2378 O O . GLU B 1 43 ? 9.258 -20.938 -20.406 1 98.31 43 GLU B O 1
ATOM 2383 N N . TYR B 1 44 ? 10.578 -20.844 -18.578 1 96.5 44 TYR B N 1
ATOM 2384 C CA . TYR B 1 44 ? 10.812 -19.406 -18.531 1 96.5 44 TYR B CA 1
ATOM 2385 C C . TYR B 1 44 ? 11.164 -18.859 -19.906 1 96.5 44 TYR B C 1
ATOM 2387 O O . TYR B 1 44 ? 10.57 -17.891 -20.359 1 96.5 44 TYR B O 1
ATOM 2395 N N . PRO B 1 45 ? 12.078 -19.438 -20.641 1 96.69 45 PRO B N 1
ATOM 2396 C CA . PRO B 1 45 ? 12.5 -18.859 -21.922 1 96.69 45 PRO B CA 1
ATOM 2397 C C . PRO B 1 45 ? 11.414 -18.953 -23 1 96.69 45 PRO B C 1
ATOM 2399 O O . PRO B 1 45 ? 11.516 -18.297 -24.031 1 96.69 45 PRO B O 1
ATOM 2402 N N . ASP B 1 46 ? 10.438 -19.766 -22.766 1 98.06 46 ASP B N 1
ATOM 2403 C CA . ASP B 1 46 ? 9.438 -20.031 -23.797 1 98.06 46 ASP B CA 1
ATOM 2404 C C . ASP B 1 46 ? 8.188 -19.172 -23.594 1 98.06 46 ASP B C 1
ATOM 2406 O O . ASP B 1 46 ? 7.266 -19.203 -24.406 1 98.06 46 ASP B O 1
ATOM 2410 N N . ILE B 1 47 ? 8.125 -18.359 -22.531 1 97.56 47 ILE B N 1
ATOM 2411 C CA . ILE B 1 47 ? 6.93 -17.625 -22.141 1 97.56 47 ILE B CA 1
ATOM 2412 C C . ILE B 1 47 ? 6.559 -16.609 -23.219 1 97.56 47 ILE B C 1
ATOM 2414 O O . ILE B 1 47 ? 5.41 -16.578 -23.672 1 97.56 47 ILE B O 1
ATOM 2418 N N . GLU B 1 48 ? 7.508 -15.852 -23.625 1 96.56 48 GLU B N 1
ATOM 2419 C CA . GLU B 1 48 ? 7.219 -14.828 -24.625 1 96.56 48 GLU B CA 1
ATOM 2420 C C . GLU B 1 48 ? 6.703 -15.445 -25.922 1 96.56 48 GLU B C 1
ATOM 2422 O O . GLU B 1 48 ? 5.707 -14.977 -26.484 1 96.56 48 GLU B O 1
ATOM 2427 N N . GLY B 1 49 ? 7.387 -16.469 -26.406 1 97.56 49 GLY B N 1
ATOM 2428 C CA . GLY B 1 49 ? 6.938 -17.156 -27.609 1 97.56 49 GLY B CA 1
ATOM 2429 C C . GLY B 1 49 ? 5.531 -17.719 -27.484 1 97.56 49 GLY B C 1
ATOM 2430 O O . GLY B 1 49 ? 4.734 -17.594 -28.422 1 97.56 49 GLY B O 1
ATOM 2431 N N . LEU B 1 50 ? 5.215 -18.328 -26.375 1 97.75 50 LEU B N 1
ATOM 2432 C CA . LEU B 1 50 ? 3.889 -18.891 -26.141 1 97.75 50 LEU B CA 1
ATOM 2433 C C . LEU B 1 50 ? 2.826 -17.797 -26.156 1 97.75 50 LEU B C 1
ATOM 2435 O O . LEU B 1 50 ? 1.775 -17.953 -26.781 1 97.75 50 LEU B O 1
ATOM 2439 N N . TYR B 1 51 ? 3.104 -16.672 -25.391 1 97.56 51 TYR B N 1
ATOM 2440 C CA . TYR B 1 51 ? 2.156 -15.555 -25.359 1 97.56 51 TYR B CA 1
ATOM 2441 C C . TYR B 1 51 ? 1.851 -15.055 -26.766 1 97.56 51 TYR B C 1
ATOM 2443 O O . TYR B 1 51 ? 0.687 -14.844 -27.109 1 97.56 51 TYR B O 1
ATOM 2451 N N . LYS B 1 52 ? 2.842 -14.852 -27.562 1 96.88 52 LYS B N 1
ATOM 2452 C CA . LYS B 1 52 ? 2.678 -14.359 -28.938 1 96.88 52 LYS B CA 1
ATOM 2453 C C . LYS B 1 52 ? 1.875 -15.344 -29.781 1 96.88 52 LYS B C 1
ATOM 2455 O O . LYS B 1 52 ? 0.998 -14.938 -30.547 1 96.88 52 LYS B O 1
ATOM 2460 N N . LYS B 1 53 ? 2.15 -16.578 -29.672 1 97.69 53 LYS B N 1
ATOM 2461 C CA . LYS B 1 53 ? 1.43 -17.609 -30.406 1 97.69 53 LYS B CA 1
ATOM 2462 C C . LYS B 1 53 ? -0.053 -17.609 -30.047 1 97.69 53 LYS B C 1
ATOM 2464 O O . LYS B 1 53 ? -0.909 -17.781 -30.906 1 97.69 53 LYS B O 1
ATOM 2469 N N . LEU B 1 54 ? -0.378 -17.406 -28.75 1 97.19 54 LEU B N 1
ATOM 2470 C CA . LEU B 1 54 ? -1.751 -17.438 -28.25 1 97.19 54 LEU B CA 1
ATOM 2471 C C . LEU B 1 54 ? -2.455 -16.109 -28.5 1 97.19 54 LEU B C 1
ATOM 2473 O O . LEU B 1 54 ? -3.682 -16.031 -28.422 1 97.19 54 LEU B O 1
ATOM 2477 N N . GLY B 1 55 ? -1.645 -15.062 -28.781 1 96.88 55 GLY B N 1
ATOM 2478 C CA . GLY B 1 55 ? -2.201 -13.727 -28.922 1 96.88 55 GLY B CA 1
ATOM 2479 C C . GLY B 1 55 ? -2.469 -13.055 -27.594 1 96.88 55 GLY B C 1
ATOM 2480 O O . GLY B 1 55 ? -3.369 -12.219 -27.484 1 96.88 55 GLY B O 1
ATOM 2481 N N . ALA B 1 56 ? -1.738 -13.5 -26.578 1 96.81 56 ALA B N 1
ATOM 2482 C CA . ALA B 1 56 ? -1.88 -12.906 -25.25 1 96.81 56 ALA B CA 1
ATOM 2483 C C . ALA B 1 56 ? -1.071 -11.617 -25.141 1 96.81 56 ALA B C 1
ATOM 2485 O O . ALA B 1 56 ? -0.04 -11.461 -25.797 1 96.81 56 ALA B O 1
ATOM 2486 N N . GLN B 1 57 ? -1.461 -10.758 -24.281 1 94.44 57 GLN B N 1
ATOM 2487 C CA . GLN B 1 57 ? -0.784 -9.477 -24.094 1 94.44 57 GLN B CA 1
ATOM 2488 C C . GLN B 1 57 ? 0.222 -9.555 -22.953 1 94.44 57 GLN B C 1
ATOM 2490 O O . GLN B 1 57 ? 0.03 -10.32 -22 1 94.44 57 GLN B O 1
ATOM 2495 N N . ALA B 1 58 ? 1.231 -8.703 -23.109 1 93.62 58 ALA B N 1
ATOM 2496 C CA . ALA B 1 58 ? 2.191 -8.57 -22.016 1 93.62 58 ALA B CA 1
ATOM 2497 C C . ALA B 1 58 ? 1.546 -7.926 -20.797 1 93.62 58 ALA B C 1
ATOM 2499 O O . ALA B 1 58 ? 0.636 -7.105 -20.922 1 93.62 58 ALA B O 1
ATOM 2500 N N . SER B 1 59 ? 1.98 -8.305 -19.656 1 88.56 59 SER B N 1
ATOM 2501 C CA . SER B 1 59 ? 1.406 -7.789 -18.422 1 88.56 59 SER B CA 1
ATOM 2502 C C . SER B 1 59 ? 2.234 -6.637 -17.859 1 88.56 59 SER B C 1
ATOM 2504 O O . SER B 1 59 ? 1.811 -5.957 -16.922 1 88.56 59 SER B O 1
ATOM 2506 N N . ALA B 1 60 ? 3.379 -6.473 -18.406 1 86.38 60 ALA B N 1
ATOM 2507 C CA . ALA B 1 60 ? 4.273 -5.434 -17.906 1 86.38 60 ALA B CA 1
ATOM 2508 C C . ALA B 1 60 ? 5.227 -4.957 -19 1 86.38 60 ALA B C 1
ATOM 2510 O O . ALA B 1 60 ? 5.133 -5.402 -20.156 1 86.38 60 ALA B O 1
ATOM 2511 N N . THR B 1 61 ? 6.039 -3.965 -18.609 1 87.81 61 THR B N 1
ATOM 2512 C CA . THR B 1 61 ? 7.148 -3.527 -19.453 1 87.81 61 THR B CA 1
ATOM 2513 C C . THR B 1 61 ? 8.484 -3.822 -18.781 1 87.81 61 THR B C 1
ATOM 2515 O O . THR B 1 61 ? 8.555 -3.938 -17.547 1 87.81 61 THR B O 1
ATOM 2518 N N . LYS B 1 62 ? 9.492 -3.955 -19.578 1 85.88 62 LYS B N 1
ATOM 2519 C CA . LYS B 1 62 ? 10.844 -4.105 -19.031 1 85.88 62 LYS B CA 1
ATOM 2520 C C . LYS B 1 62 ? 11.336 -2.797 -18.422 1 85.88 62 LYS B C 1
ATOM 2522 O O . LYS B 1 62 ? 10.578 -1.825 -18.328 1 85.88 62 LYS B O 1
ATOM 2527 N N . ALA B 1 63 ? 12.562 -2.812 -17.922 1 75.81 63 ALA B N 1
ATOM 2528 C CA . ALA B 1 63 ? 13.125 -1.695 -17.172 1 75.81 63 ALA B CA 1
ATOM 2529 C C . ALA B 1 63 ? 13.125 -0.417 -18 1 75.81 63 ALA B C 1
ATOM 2531 O O . ALA B 1 63 ? 13.07 0.688 -17.453 1 75.81 63 ALA B O 1
ATOM 2532 N N . ASP B 1 64 ? 13.055 -0.564 -19.297 1 77.75 64 ASP B N 1
ATOM 2533 C CA . ASP B 1 64 ? 13.125 0.596 -20.188 1 77.75 64 ASP B CA 1
ATOM 2534 C C . ASP B 1 64 ? 11.766 1.28 -20.297 1 77.75 64 ASP B C 1
ATOM 2536 O O . ASP B 1 64 ? 11.656 2.352 -20.906 1 77.75 64 ASP B O 1
ATOM 2540 N N . GLY B 1 65 ? 10.719 0.62 -19.812 1 80.56 65 GLY B N 1
ATOM 2541 C CA . GLY B 1 65 ? 9.398 1.216 -19.734 1 80.56 65 GLY B CA 1
ATOM 2542 C C . GLY B 1 65 ? 8.625 1.118 -21.031 1 80.56 65 GLY B C 1
ATOM 2543 O O . GLY B 1 65 ? 7.469 1.536 -21.109 1 80.56 65 GLY B O 1
ATOM 2544 N N . VAL B 1 66 ? 9.18 0.514 -22.016 1 86.5 66 VAL B N 1
ATOM 2545 C CA . VAL B 1 66 ? 8.547 0.532 -23.328 1 86.5 66 VAL B CA 1
ATOM 2546 C C . VAL B 1 66 ? 8.43 -0.892 -23.875 1 86.5 66 VAL B C 1
ATOM 2548 O O . VAL B 1 66 ? 7.398 -1.272 -24.438 1 86.5 66 VAL B O 1
ATOM 2551 N N . THR B 1 67 ? 9.484 -1.676 -23.562 1 90.38 67 THR B N 1
ATOM 2552 C CA . THR B 1 67 ? 9.523 -3.031 -24.094 1 90.38 67 THR B CA 1
ATOM 2553 C C . THR B 1 67 ? 8.57 -3.943 -23.328 1 90.38 67 THR B C 1
ATOM 2555 O O . THR B 1 67 ? 8.648 -4.035 -22.094 1 90.38 67 THR B O 1
ATOM 2558 N N . PRO B 1 68 ? 7.711 -4.672 -24.062 1 93.56 68 PRO B N 1
ATOM 2559 C CA . PRO B 1 68 ? 6.777 -5.578 -23.391 1 93.56 68 PRO B CA 1
ATOM 2560 C C . PRO B 1 68 ? 7.488 -6.688 -22.625 1 93.56 68 PRO B C 1
ATOM 2562 O O . PRO B 1 68 ? 8.5 -7.215 -23.078 1 93.56 68 PRO B O 1
ATOM 2565 N N . HIS B 1 69 ? 7.047 -6.965 -21.453 1 93.19 69 HIS B N 1
ATOM 2566 C CA . HIS B 1 69 ? 7.531 -8.047 -20.594 1 93.19 69 HIS B CA 1
ATOM 2567 C C . HIS B 1 69 ? 6.438 -9.078 -20.344 1 93.19 69 HIS B C 1
ATOM 2569 O O . HIS B 1 69 ? 5.406 -8.766 -19.734 1 93.19 69 HIS B O 1
ATOM 2575 N N . TYR B 1 70 ? 6.656 -10.266 -20.859 1 94.75 70 TYR B N 1
ATOM 2576 C CA . TYR B 1 70 ? 5.684 -11.344 -20.766 1 94.75 70 TYR B CA 1
ATOM 2577 C C . TYR B 1 70 ? 5.988 -12.25 -19.578 1 94.75 70 TYR B C 1
ATOM 2579 O O . TYR B 1 70 ? 7.043 -12.891 -19.531 1 94.75 70 TYR B O 1
ATOM 2587 N N . THR B 1 71 ? 5.062 -12.273 -18.656 1 93.62 71 THR B N 1
ATOM 2588 C CA . THR B 1 71 ? 5.289 -13.047 -17.438 1 93.62 71 THR B CA 1
ATOM 2589 C C . THR B 1 71 ? 4.059 -13.883 -17.094 1 93.62 71 THR B C 1
ATOM 2591 O O . THR B 1 71 ? 2.928 -13.469 -17.359 1 93.62 71 THR B O 1
ATOM 2594 N N . CYS B 1 72 ? 4.27 -15.055 -16.594 1 95.62 72 CYS B N 1
ATOM 2595 C CA . CYS B 1 72 ? 3.18 -15.844 -16.031 1 95.62 72 CYS B CA 1
ATOM 2596 C C . CYS B 1 72 ? 2.744 -15.289 -14.68 1 95.62 72 CYS B C 1
ATOM 2598 O O . CYS B 1 72 ? 3.531 -14.641 -13.984 1 95.62 72 CYS B O 1
ATOM 2600 N N . PRO B 1 73 ? 1.48 -15.484 -14.328 1 97.25 73 PRO B N 1
ATOM 2601 C CA . PRO B 1 73 ? 0.482 -16.422 -14.844 1 97.25 73 PRO B CA 1
ATOM 2602 C C . PRO B 1 73 ? -0.254 -15.883 -16.062 1 97.25 73 PRO B C 1
ATOM 2604 O O . PRO B 1 73 ? -0.353 -14.672 -16.25 1 97.25 73 PRO B O 1
ATOM 2607 N N . LEU B 1 74 ? -0.672 -16.766 -16.859 1 98.19 74 LEU B N 1
ATOM 2608 C CA . LEU B 1 74 ? -1.648 -16.578 -17.922 1 98.19 74 LEU B CA 1
ATOM 2609 C C . LEU B 1 74 ? -2.846 -17.5 -17.734 1 98.19 74 LEU B C 1
ATOM 2611 O O . LEU B 1 74 ? -2.678 -18.688 -17.469 1 98.19 74 LEU B O 1
ATOM 2615 N N . LEU B 1 75 ? -4.027 -16.953 -17.766 1 98.56 75 LEU B N 1
ATOM 2616 C CA . LEU B 1 75 ? -5.258 -17.734 -17.719 1 98.56 75 LEU B CA 1
ATOM 2617 C C . LEU B 1 75 ? -5.969 -17.719 -19.078 1 98.56 75 LEU B C 1
ATOM 2619 O O . LEU B 1 75 ? -6.172 -16.656 -19.656 1 98.56 75 LEU B O 1
ATOM 2623 N N . HIS B 1 76 ? -6.273 -18.844 -19.562 1 98.31 76 HIS B N 1
ATOM 2624 C CA . HIS B 1 76 ? -7.117 -18.969 -20.75 1 98.31 76 HIS B CA 1
ATOM 2625 C C . HIS B 1 76 ? -8.484 -19.547 -20.391 1 98.31 76 HIS B C 1
ATOM 2627 O O . HIS B 1 76 ? -8.578 -20.641 -19.844 1 98.31 76 HIS B O 1
ATOM 2633 N N . ASP B 1 77 ? -9.461 -18.797 -20.625 1 98.06 77 ASP B N 1
ATOM 2634 C CA . ASP B 1 77 ? -10.844 -19.25 -20.469 1 98.06 77 ASP B CA 1
ATOM 2635 C C . ASP B 1 77 ? -11.445 -19.625 -21.828 1 98.06 77 ASP B C 1
ATOM 2637 O O . ASP B 1 77 ? -11.906 -18.75 -22.562 1 98.06 77 ASP B O 1
ATOM 2641 N N . ALA B 1 78 ? -11.555 -20.828 -22.141 1 96.06 78 ALA B N 1
ATOM 2642 C CA . ALA B 1 78 ? -12.008 -21.297 -23.438 1 96.06 78 ALA B CA 1
ATOM 2643 C C . ALA B 1 78 ? -13.477 -20.953 -23.672 1 96.06 78 ALA B C 1
ATOM 2645 O O . ALA B 1 78 ? -13.906 -20.766 -24.812 1 96.06 78 ALA B O 1
ATOM 2646 N N . SER B 1 79 ? -14.195 -20.875 -22.641 1 95.44 79 SER B N 1
ATOM 2647 C CA . SER B 1 79 ? -15.625 -20.594 -22.766 1 95.44 79 SER B CA 1
ATOM 2648 C C . SER B 1 79 ? -15.867 -19.172 -23.281 1 95.44 79 SER B C 1
ATOM 2650 O O . SER B 1 79 ? -16.844 -18.922 -23.969 1 95.44 79 SER B O 1
ATOM 2652 N N . THR B 1 80 ? -15 -18.25 -23 1 96 80 THR B N 1
ATOM 2653 C CA . THR B 1 80 ? -15.18 -16.859 -23.422 1 96 80 THR B CA 1
ATOM 2654 C C . THR B 1 80 ? -14.141 -16.484 -24.469 1 96 80 THR B C 1
ATOM 2656 O O . THR B 1 80 ? -14.281 -15.453 -25.141 1 96 80 THR B O 1
ATOM 2659 N N . GLY B 1 81 ? -13.102 -17.312 -24.5 1 96.31 81 GLY B N 1
ATOM 2660 C CA . GLY B 1 81 ? -11.992 -16.984 -25.391 1 96.31 81 GLY B CA 1
ATOM 2661 C C . GLY B 1 81 ? -11 -16.016 -24.75 1 96.31 81 GLY B C 1
ATOM 2662 O O . GLY B 1 81 ? -10.008 -15.641 -25.375 1 96.31 81 GLY B O 1
ATOM 2663 N N . ALA B 1 82 ? -11.141 -15.703 -23.547 1 97.56 82 ALA B N 1
ATOM 2664 C CA . ALA B 1 82 ? -10.328 -14.688 -22.875 1 97.56 82 ALA B CA 1
ATOM 2665 C C . ALA B 1 82 ? -8.945 -15.227 -22.531 1 97.56 82 ALA B C 1
ATOM 2667 O O . ALA B 1 82 ? -8.805 -16.375 -22.125 1 97.56 82 ALA B O 1
ATOM 2668 N N . LEU B 1 83 ? -7.926 -14.398 -22.781 1 98.12 83 LEU B N 1
ATOM 2669 C CA . LEU B 1 83 ? -6.57 -14.555 -22.266 1 98.12 83 LEU B CA 1
ATOM 2670 C C . LEU B 1 83 ? -6.227 -13.438 -21.297 1 98.12 83 LEU B C 1
ATOM 2672 O O . LEU B 1 83 ? -6.188 -12.266 -21.672 1 98.12 83 LEU B O 1
ATOM 2676 N N . VAL B 1 84 ? -6.043 -13.859 -20.078 1 97.94 84 VAL B N 1
ATOM 2677 C CA . VAL B 1 84 ? -5.82 -12.852 -19.047 1 97.94 84 VAL B CA 1
ATOM 2678 C C . VAL B 1 84 ? -4.461 -13.086 -18.391 1 97.94 84 VAL B C 1
ATOM 2680 O O . VAL B 1 84 ? -4.211 -14.156 -17.828 1 97.94 84 VAL B O 1
ATOM 2683 N N . SER B 1 85 ? -3.627 -12.07 -18.484 1 96.62 85 SER B N 1
ATOM 2684 C CA . SER B 1 85 ? -2.314 -12.117 -17.859 1 96.62 85 SER B CA 1
ATOM 2685 C C . SER B 1 85 ? -2.275 -11.242 -16.609 1 96.62 85 SER B C 1
ATOM 2687 O O . SER B 1 85 ? -2.994 -10.242 -16.516 1 96.62 85 SER B O 1
ATOM 2689 N N . ASP B 1 86 ? -1.515 -11.633 -15.586 1 94.75 86 ASP B N 1
ATOM 2690 C CA . ASP B 1 86 ? -1.359 -10.945 -14.312 1 94.75 86 ASP B CA 1
ATOM 2691 C C . ASP B 1 86 ? -2.316 -11.508 -13.258 1 94.75 86 ASP B C 1
ATOM 2693 O O . ASP B 1 86 ? -3.51 -11.672 -13.523 1 94.75 86 ASP B O 1
ATOM 2697 N N . SER B 1 87 ? -1.803 -11.766 -12.125 1 97 87 SER B N 1
ATOM 2698 C CA . SER B 1 87 ? -2.562 -12.453 -11.086 1 97 87 SER B CA 1
ATOM 2699 C C . SER B 1 87 ? -3.746 -11.617 -10.617 1 97 87 SER B C 1
ATOM 2701 O O . SER B 1 87 ? -4.836 -12.141 -10.391 1 97 87 SER B O 1
ATOM 2703 N N . ALA B 1 88 ? -3.568 -10.344 -10.477 1 96.31 88 ALA B N 1
ATOM 2704 C CA . ALA B 1 88 ? -4.664 -9.492 -10.031 1 96.31 88 ALA B CA 1
ATOM 2705 C C . ALA B 1 88 ? -5.75 -9.383 -11.094 1 96.31 88 ALA B C 1
ATOM 2707 O O . ALA B 1 88 ? -6.941 -9.375 -10.781 1 96.31 88 ALA B O 1
ATOM 2708 N N . ALA B 1 89 ? -5.32 -9.242 -12.344 1 96.5 89 ALA B N 1
ATOM 2709 C CA . ALA B 1 89 ? -6.273 -9.195 -13.453 1 96.5 89 ALA B CA 1
ATOM 2710 C C . ALA B 1 89 ? -7.082 -10.492 -13.531 1 96.5 89 ALA B C 1
ATOM 2712 O O . ALA B 1 89 ? -8.281 -10.461 -13.812 1 96.5 89 ALA B O 1
ATOM 2713 N N . ILE B 1 90 ? -6.434 -11.578 -13.273 1 98.25 90 ILE B N 1
ATOM 2714 C CA . ILE B 1 90 ? -7.113 -12.875 -13.273 1 98.25 90 ILE B CA 1
ATOM 2715 C C . ILE B 1 90 ? -8.172 -12.906 -12.18 1 98.25 90 ILE B C 1
ATOM 2717 O O . ILE B 1 90 ? -9.305 -13.344 -12.406 1 98.25 90 ILE B O 1
ATOM 2721 N N . ALA B 1 91 ? -7.84 -12.461 -10.984 1 98.38 91 ALA B N 1
ATOM 2722 C CA . ALA B 1 91 ? -8.797 -12.406 -9.875 1 98.38 91 ALA B CA 1
ATOM 2723 C C . ALA B 1 91 ? -10.023 -11.586 -10.258 1 98.38 91 ALA B C 1
ATOM 2725 O O . ALA B 1 91 ? -11.156 -12.016 -10.039 1 98.38 91 ALA B O 1
ATOM 2726 N N . ARG B 1 92 ? -9.797 -10.422 -10.875 1 97.19 92 ARG B N 1
ATOM 2727 C CA . ARG B 1 92 ? -10.891 -9.547 -11.289 1 97.19 92 ARG B CA 1
ATOM 2728 C C . ARG B 1 92 ? -11.75 -10.211 -12.359 1 97.19 92 ARG B C 1
ATOM 2730 O O . ARG B 1 92 ? -12.984 -10.133 -12.312 1 97.19 92 ARG B O 1
ATOM 2737 N N . TYR B 1 93 ? -11.07 -10.812 -13.312 1 98.19 93 TYR B N 1
ATOM 2738 C CA . TYR B 1 93 ? -11.766 -11.492 -14.406 1 98.19 93 TYR B CA 1
ATOM 2739 C C . TYR B 1 93 ? -12.688 -12.578 -13.867 1 98.19 93 TYR B C 1
ATOM 2741 O O . TYR B 1 93 ? -13.859 -12.664 -14.258 1 98.19 93 TYR B O 1
ATOM 2749 N N . LEU B 1 94 ? -12.18 -13.359 -12.93 1 98.44 94 LEU B N 1
ATOM 2750 C CA . LEU B 1 94 ? -12.938 -14.5 -12.422 1 98.44 94 LEU B CA 1
ATOM 2751 C C . LEU B 1 94 ? -14.086 -14.031 -11.531 1 98.44 94 LEU B C 1
ATOM 2753 O O . LEU B 1 94 ? -15.148 -14.656 -11.508 1 98.44 94 LEU B O 1
ATOM 2757 N N . ASP B 1 95 ? -13.891 -12.953 -10.758 1 98.38 95 ASP B N 1
ATOM 2758 C CA . ASP B 1 95 ? -14.984 -12.367 -9.992 1 98.38 95 ASP B CA 1
ATOM 2759 C C . ASP B 1 95 ? -16.125 -11.922 -10.914 1 98.38 95 ASP B C 1
ATOM 2761 O O . ASP B 1 95 ? -17.297 -12.148 -10.609 1 98.38 95 ASP B O 1
ATOM 2765 N N . LYS B 1 96 ? -15.766 -11.344 -12.008 1 97.5 96 LYS B N 1
ATOM 2766 C CA . LYS B 1 96 ? -16.75 -10.789 -12.938 1 97.5 96 LYS B CA 1
ATOM 2767 C C . LYS B 1 96 ? -17.438 -11.891 -13.742 1 97.5 96 LYS B C 1
ATOM 2769 O O . LYS B 1 96 ? -18.656 -11.867 -13.93 1 97.5 96 LYS B O 1
ATOM 2774 N N . THR B 1 97 ? -16.703 -12.844 -14.25 1 97.75 97 THR B N 1
ATOM 2775 C CA . THR B 1 97 ? -17.172 -13.82 -15.219 1 97.75 97 THR B CA 1
ATOM 2776 C C . THR B 1 97 ? -17.891 -14.977 -14.516 1 97.75 97 THR B C 1
ATOM 2778 O O . THR B 1 97 ? -18.781 -15.602 -15.086 1 97.75 97 THR B O 1
ATOM 2781 N N . TYR B 1 98 ? -17.5 -15.234 -13.234 1 97.56 98 TYR B N 1
ATOM 2782 C CA . TYR B 1 98 ? -18.094 -16.328 -12.461 1 97.56 98 TYR B CA 1
ATOM 2783 C C . TYR B 1 98 ? -18.609 -15.82 -11.125 1 97.56 98 TYR B C 1
ATOM 2785 O O . TYR B 1 98 ? -18.172 -16.281 -10.07 1 97.56 98 TYR B O 1
ATOM 2793 N N . PRO B 1 99 ? -19.594 -15 -11.172 1 96.94 99 PRO B N 1
ATOM 2794 C CA . PRO B 1 99 ? -20.078 -14.32 -9.969 1 96.94 99 PRO B CA 1
ATOM 2795 C C . PRO B 1 99 ? -20.812 -15.258 -9.016 1 96.94 99 PRO B C 1
ATOM 2797 O O . PRO B 1 99 ? -21.094 -14.883 -7.867 1 96.94 99 PRO B O 1
ATOM 2800 N N . GLU B 1 100 ? -21.109 -16.422 -9.422 1 97.38 100 GLU B N 1
ATOM 2801 C CA . GLU B 1 100 ? -21.797 -17.391 -8.57 1 97.38 100 GLU B CA 1
ATOM 2802 C C . GLU B 1 100 ? -20.812 -18.047 -7.602 1 97.38 100 GLU B C 1
ATOM 2804 O O . GLU B 1 100 ? -21.234 -18.781 -6.699 1 97.38 100 GLU B O 1
ATOM 2809 N N . THR B 1 101 ? -19.562 -17.859 -7.754 1 97.94 101 THR B N 1
ATOM 2810 C CA . THR B 1 101 ? -18.516 -18.328 -6.855 1 97.94 101 THR B CA 1
ATOM 2811 C C . THR B 1 101 ? -18.141 -17.266 -5.836 1 97.94 101 THR B C 1
ATOM 2813 O O . THR B 1 101 ? -18.562 -16.109 -5.957 1 97.94 101 THR B O 1
ATOM 2816 N N . PRO B 1 102 ? -17.406 -17.562 -4.809 1 98 102 PRO B N 1
ATOM 2817 C CA . PRO B 1 102 ? -17.047 -16.578 -3.797 1 98 102 PRO B CA 1
ATOM 2818 C C . PRO B 1 102 ? -16.281 -15.391 -4.379 1 98 102 PRO B C 1
ATOM 2820 O O . PRO B 1 102 ? -15.422 -15.578 -5.254 1 98 102 PRO B O 1
ATOM 2823 N N . THR B 1 103 ? -16.641 -14.195 -3.926 1 98.06 103 THR B N 1
ATOM 2824 C CA . THR B 1 103 ? -15.969 -12.969 -4.355 1 98.06 103 THR B CA 1
ATOM 2825 C C . THR B 1 103 ? -14.625 -12.82 -3.654 1 98.06 103 THR B C 1
ATOM 2827 O O . THR B 1 103 ? -14.523 -13.008 -2.441 1 98.06 103 THR B O 1
ATOM 2830 N N . VAL B 1 104 ? -13.617 -12.484 -4.387 1 98.31 104 VAL B N 1
ATOM 2831 C CA . VAL B 1 104 ? -12.305 -12.406 -3.766 1 98.31 104 VAL B CA 1
ATOM 2832 C C . VAL B 1 104 ? -11.883 -10.945 -3.637 1 98.31 104 VAL B C 1
ATOM 2834 O O . VAL B 1 104 ? -11 -10.609 -2.842 1 98.31 104 VAL B O 1
ATOM 2837 N N . ILE B 1 105 ? -12.43 -10.047 -4.445 1 97.88 105 ILE B N 1
ATOM 2838 C CA . ILE B 1 105 ? -12.266 -8.609 -4.297 1 97.88 105 ILE B CA 1
ATOM 2839 C C . ILE B 1 105 ? -13.625 -7.949 -4.086 1 97.88 105 ILE B C 1
ATOM 2841 O O . ILE B 1 105 ? -14.359 -7.703 -5.047 1 97.88 105 ILE B O 1
ATOM 2845 N N . PRO B 1 106 ? -13.969 -7.688 -2.883 1 96.44 106 PRO B N 1
ATOM 2846 C CA . PRO B 1 106 ? -15.281 -7.121 -2.59 1 96.44 106 PRO B CA 1
ATOM 2847 C C . PRO B 1 106 ? -15.531 -5.801 -3.314 1 96.44 106 PRO B C 1
ATOM 2849 O O . PRO B 1 106 ? -14.609 -5.008 -3.492 1 96.44 106 PRO B O 1
ATOM 2852 N N . VAL B 1 107 ? -16.797 -5.582 -3.666 1 92.62 107 VAL B N 1
ATOM 2853 C CA . VAL B 1 107 ? -17.219 -4.391 -4.406 1 92.62 107 VAL B CA 1
ATOM 2854 C C . VAL B 1 107 ? -16.75 -3.137 -3.67 1 92.62 107 VAL B C 1
ATOM 2856 O O . VAL B 1 107 ? -16.875 -3.049 -2.445 1 92.62 107 VAL B O 1
ATOM 2859 N N . GLY B 1 108 ? -16.141 -2.268 -4.445 1 94.31 108 GLY B N 1
ATOM 2860 C CA . GLY B 1 108 ? -15.719 -0.992 -3.893 1 94.31 108 GLY B CA 1
ATOM 2861 C C . GLY B 1 108 ? -14.32 -1.028 -3.314 1 94.31 108 GLY B C 1
ATOM 2862 O O . GLY B 1 108 ? -13.789 0.002 -2.896 1 94.31 108 GLY B O 1
ATOM 2863 N N . THR B 1 109 ? -13.625 -2.184 -3.342 1 97.06 109 THR B N 1
ATOM 2864 C CA . THR B 1 109 ? -12.328 -2.271 -2.672 1 97.06 109 THR B CA 1
ATOM 2865 C C . THR B 1 109 ? -11.219 -2.547 -3.678 1 97.06 109 THR B C 1
ATOM 2867 O O . THR B 1 109 ? -10.07 -2.803 -3.293 1 97.06 109 THR B O 1
ATOM 2870 N N . ASP B 1 110 ? -11.516 -2.453 -4.969 1 96.56 110 ASP B N 1
ATOM 2871 C CA . ASP B 1 110 ? -10.562 -2.846 -6 1 96.56 110 ASP B CA 1
ATOM 2872 C C . ASP B 1 110 ? -9.32 -1.961 -5.965 1 96.56 110 ASP B C 1
ATOM 2874 O O . ASP B 1 110 ? -8.195 -2.463 -5.891 1 96.56 110 ASP B O 1
ATOM 2878 N N . ALA B 1 111 ? -9.5 -0.654 -5.895 1 97.31 111 ALA B N 1
ATOM 2879 C CA . ALA B 1 111 ? -8.375 0.273 -5.863 1 97.31 111 ALA B CA 1
ATOM 2880 C C . ALA B 1 111 ? -7.539 0.079 -4.598 1 97.31 111 ALA B C 1
ATOM 2882 O O . ALA B 1 111 ? -6.312 0.199 -4.633 1 97.31 111 ALA B O 1
ATOM 2883 N N . LEU B 1 112 ? -8.227 -0.192 -3.523 1 98.12 112 LEU B N 1
ATOM 2884 C CA . LEU B 1 112 ? -7.516 -0.462 -2.275 1 98.12 112 LEU B CA 1
ATOM 2885 C C . LEU B 1 112 ? -6.668 -1.722 -2.395 1 98.12 112 LEU B C 1
ATOM 2887 O O . LEU B 1 112 ? -5.551 -1.774 -1.871 1 98.12 112 LEU B O 1
ATOM 2891 N N . HIS B 1 113 ? -7.152 -2.691 -3.102 1 97.81 113 HIS B N 1
ATOM 2892 C CA . HIS B 1 113 ? -6.395 -3.92 -3.305 1 97.81 113 HIS B CA 1
ATOM 2893 C C . HIS B 1 113 ? -5.191 -3.68 -4.207 1 97.81 113 HIS B C 1
ATOM 2895 O O . HIS B 1 113 ? -4.125 -4.266 -4 1 97.81 113 HIS B O 1
ATOM 2901 N N . TYR B 1 114 ? -5.367 -2.838 -5.207 1 96 114 TYR B N 1
ATOM 2902 C CA . TYR B 1 114 ? -4.227 -2.453 -6.027 1 96 114 TYR B CA 1
ATOM 2903 C C . TYR B 1 114 ? -3.139 -1.804 -5.184 1 96 114 TYR B C 1
ATOM 2905 O O . TYR B 1 114 ? -1.973 -2.201 -5.246 1 96 114 TYR B O 1
ATOM 2913 N N . ALA B 1 115 ? -3.568 -0.922 -4.398 1 96.88 115 ALA B N 1
ATOM 2914 C CA . ALA B 1 115 ? -2.625 -0.2 -3.547 1 96.88 115 ALA B CA 1
ATOM 2915 C C . ALA B 1 115 ? -1.974 -1.137 -2.535 1 96.88 115 ALA B C 1
ATOM 2917 O O . ALA B 1 115 ? -0.794 -0.984 -2.207 1 96.88 115 ALA B O 1
ATOM 2918 N N . PHE B 1 116 ? -2.773 -2.055 -1.995 1 97.81 116 PHE B N 1
ATOM 2919 C CA . PHE B 1 116 ? -2.246 -3.035 -1.053 1 97.81 116 PHE B CA 1
ATOM 2920 C C . PHE B 1 116 ? -1.089 -3.812 -1.668 1 97.81 116 PHE B C 1
ATOM 2922 O O . PHE B 1 116 ? -0.034 -3.961 -1.047 1 97.81 116 PHE B O 1
ATOM 2929 N N . ASN B 1 117 ? -1.287 -4.242 -2.893 1 96.12 117 ASN B N 1
ATOM 2930 C CA . ASN B 1 117 ? -0.245 -4.992 -3.584 1 96.12 117 ASN B CA 1
ATOM 2931 C C . ASN B 1 117 ? 1.018 -4.156 -3.773 1 96.12 117 ASN B C 1
ATOM 2933 O O . ASN B 1 117 ? 2.129 -4.648 -3.574 1 96.12 117 ASN B O 1
ATOM 2937 N N . GLU B 1 118 ? 0.823 -2.969 -4.121 1 94.44 118 GLU B N 1
ATOM 2938 C CA . GLU B 1 118 ? 1.958 -2.066 -4.301 1 94.44 118 GLU B CA 1
ATOM 2939 C C . GLU B 1 118 ? 2.703 -1.853 -2.984 1 94.44 118 GLU B C 1
ATOM 2941 O O . GLU B 1 118 ? 3.936 -1.882 -2.951 1 94.44 118 GLU B O 1
ATOM 2946 N N . ALA B 1 119 ? 1.937 -1.616 -1.964 1 96.5 119 ALA B N 1
ATOM 2947 C CA . ALA B 1 119 ? 2.541 -1.409 -0.651 1 96.5 119 ALA B CA 1
ATOM 2948 C C . ALA B 1 119 ? 3.299 -2.654 -0.193 1 96.5 119 ALA B C 1
ATOM 2950 O O . ALA B 1 119 ? 4.418 -2.555 0.312 1 96.5 119 ALA B O 1
ATOM 2951 N N . LEU B 1 120 ? 2.672 -3.76 -0.374 1 96.25 120 LEU B N 1
ATOM 2952 C CA . LEU B 1 120 ? 3.287 -5.031 0 1 96.25 120 LEU B CA 1
ATOM 2953 C C . LEU B 1 120 ? 4.617 -5.223 -0.717 1 96.25 120 LEU B C 1
ATOM 2955 O O . LEU B 1 120 ? 5.637 -5.508 -0.081 1 96.25 120 LEU B O 1
ATOM 2959 N N . GLU B 1 121 ? 4.68 -4.984 -1.99 1 92.38 121 GLU B N 1
ATOM 2960 C CA . GLU B 1 121 ? 5.867 -5.211 -2.805 1 92.38 121 GLU B CA 1
ATOM 2961 C C . GLU B 1 121 ? 6.969 -4.211 -2.461 1 92.38 121 GLU B C 1
ATOM 2963 O O . GLU B 1 121 ? 8.156 -4.523 -2.574 1 92.38 121 GLU B O 1
ATOM 2968 N N . SER B 1 122 ? 6.562 -3.045 -2.033 1 91.62 122 SER B N 1
ATOM 2969 C CA . SER B 1 122 ? 7.543 -2.039 -1.646 1 91.62 122 SER B CA 1
ATOM 2970 C C . SER B 1 122 ? 8.32 -2.473 -0.408 1 91.62 122 SER B C 1
ATOM 2972 O O . SER B 1 122 ? 9.383 -1.926 -0.114 1 91.62 122 SER B O 1
ATOM 2974 N N . ARG B 1 123 ? 7.867 -3.475 0.288 1 92.69 123 ARG B N 1
ATOM 2975 C CA . ARG B 1 123 ? 8.508 -3.936 1.514 1 92.69 123 ARG B CA 1
ATOM 2976 C C . ARG B 1 123 ? 9.344 -5.184 1.257 1 92.69 123 ARG B C 1
ATOM 2978 O O . ARG B 1 123 ? 9.914 -5.758 2.188 1 92.69 123 ARG B O 1
ATOM 2985 N N . PHE B 1 124 ? 9.477 -5.562 -0.033 1 91.94 124 PHE B N 1
ATOM 2986 C CA . PHE B 1 124 ? 10.094 -6.852 -0.346 1 91.94 124 PHE B CA 1
ATOM 2987 C C . PHE B 1 124 ? 11.562 -6.676 -0.704 1 91.94 124 PHE B C 1
ATOM 2989 O O . PHE B 1 124 ? 12.172 -7.578 -1.281 1 91.94 124 PHE B O 1
ATOM 2996 N N . GLY B 1 125 ? 12.203 -5.59 -0.362 1 87.62 125 GLY B N 1
ATOM 2997 C CA . GLY B 1 125 ? 13.609 -5.402 -0.674 1 87.62 125 GLY B CA 1
ATOM 2998 C C . GLY B 1 125 ? 14.477 -6.555 -0.215 1 87.62 125 GLY B C 1
ATOM 2999 O O . GLY B 1 125 ? 15.094 -7.242 -1.035 1 87.62 125 GLY B O 1
ATOM 3000 N N . ALA B 1 126 ? 14.438 -6.852 1.035 1 90.81 126 ALA B N 1
ATOM 3001 C CA . ALA B 1 126 ? 15.258 -7.914 1.607 1 90.81 126 ALA B CA 1
ATOM 3002 C C . ALA B 1 126 ? 14.766 -9.289 1.171 1 90.81 126 ALA B C 1
ATOM 3004 O O . ALA B 1 126 ? 15.562 -10.203 0.951 1 90.81 126 ALA B O 1
ATOM 3005 N N . LEU B 1 127 ? 13.484 -9.414 1.002 1 93.44 127 LEU B N 1
ATOM 3006 C CA . LEU B 1 127 ? 12.922 -10.703 0.602 1 93.44 127 LEU B CA 1
ATOM 3007 C C . LEU B 1 127 ? 13.469 -11.133 -0.755 1 93.44 127 LEU B C 1
ATOM 3009 O O . LEU B 1 127 ? 13.82 -12.305 -0.943 1 93.44 127 LEU B O 1
ATOM 3013 N N . TRP B 1 128 ? 13.555 -10.164 -1.675 1 90.44 128 TRP B N 1
ATOM 3014 C CA . TRP B 1 128 ? 14.008 -10.477 -3.025 1 90.44 128 TRP B CA 1
ATOM 3015 C C . TRP B 1 128 ? 15.438 -10.992 -3.014 1 90.44 128 TRP B C 1
ATOM 3017 O O . TRP B 1 128 ? 15.781 -11.906 -3.764 1 90.44 128 TRP B O 1
ATOM 3027 N N . GLN B 1 129 ? 16.203 -10.43 -2.186 1 88.88 129 GLN B N 1
ATOM 3028 C CA . GLN B 1 129 ? 17.609 -10.82 -2.113 1 88.88 129 GLN B CA 1
ATOM 3029 C C . GLN B 1 129 ? 17.75 -12.281 -1.697 1 88.88 129 GLN B C 1
ATOM 3031 O O . GLN B 1 129 ? 18.672 -12.977 -2.137 1 88.88 129 GLN B O 1
ATOM 3036 N N . PHE B 1 130 ? 16.844 -12.734 -0.889 1 93.69 130 PHE B N 1
ATOM 3037 C CA . PHE B 1 130 ? 16.906 -14.109 -0.4 1 93.69 130 PHE B CA 1
ATOM 3038 C C . PHE B 1 130 ? 16.125 -15.047 -1.31 1 93.69 130 PHE B C 1
ATOM 3040 O O . PHE B 1 130 ? 16.703 -15.984 -1.883 1 93.69 130 PHE B O 1
ATOM 3047 N N . ALA B 1 131 ? 14.898 -14.719 -1.529 1 94.06 131 ALA B N 1
ATOM 3048 C CA . ALA B 1 131 ? 13.984 -15.672 -2.154 1 94.06 131 ALA B CA 1
ATOM 3049 C C . ALA B 1 131 ? 14.227 -15.758 -3.66 1 94.06 131 ALA B C 1
ATOM 3051 O O . ALA B 1 131 ? 14.086 -16.828 -4.258 1 94.06 131 ALA B O 1
ATOM 3052 N N . LEU B 1 132 ? 14.523 -14.617 -4.297 1 91.12 132 LEU B N 1
ATOM 3053 C CA . LEU B 1 132 ? 14.758 -14.641 -5.738 1 91.12 132 LEU B CA 1
ATOM 3054 C C . LEU B 1 132 ? 15.969 -15.5 -6.078 1 91.12 132 LEU B C 1
ATOM 3056 O O . LEU B 1 132 ? 15.938 -16.281 -7.023 1 91.12 132 LEU B O 1
ATOM 3060 N N . ILE B 1 133 ? 16.984 -15.32 -5.305 1 91.81 133 ILE B N 1
ATOM 3061 C CA . ILE B 1 133 ? 18.219 -16.078 -5.551 1 91.81 133 ILE B CA 1
ATOM 3062 C C . ILE B 1 133 ? 17.953 -17.562 -5.301 1 91.81 133 ILE B C 1
ATOM 3064 O O . ILE B 1 133 ? 18.312 -18.422 -6.121 1 91.81 133 ILE B O 1
ATOM 3068 N N . GLN B 1 134 ? 17.328 -17.875 -4.199 1 95 134 GLN B N 1
ATOM 3069 C CA . GLN B 1 134 ? 17.031 -19.266 -3.873 1 95 134 GLN B CA 1
ATOM 3070 C C . GLN B 1 134 ? 16.156 -19.906 -4.949 1 95 134 GLN B C 1
ATOM 3072 O O . GLN B 1 134 ? 16.281 -21.109 -5.23 1 95 134 GLN B O 1
ATOM 3077 N N . SER B 1 135 ? 15.281 -19.156 -5.57 1 96.12 135 SER B N 1
ATOM 3078 C CA . SER B 1 135 ? 14.398 -19.656 -6.617 1 96.12 135 SER B CA 1
ATOM 3079 C C . SER B 1 135 ? 15.195 -20.234 -7.785 1 96.12 135 SER B C 1
ATOM 3081 O O . SER B 1 135 ? 14.773 -21.219 -8.406 1 96.12 135 SER B O 1
ATOM 3083 N N . ASN B 1 136 ? 16.297 -19.594 -8.023 1 94.38 136 ASN B N 1
ATOM 3084 C CA . ASN B 1 136 ? 17.125 -20.062 -9.125 1 94.38 136 ASN B CA 1
ATOM 3085 C C . ASN B 1 136 ? 17.5 -21.531 -8.961 1 94.38 136 ASN B C 1
ATOM 3087 O O . ASN B 1 136 ? 17.5 -22.281 -9.93 1 94.38 136 ASN B O 1
ATOM 3091 N N . PHE B 1 137 ? 17.641 -21.938 -7.793 1 93.75 137 PHE B N 1
ATOM 3092 C CA . PHE B 1 137 ? 18.234 -23.234 -7.512 1 93.75 137 PHE B CA 1
ATOM 3093 C C . PHE B 1 137 ? 17.172 -24.328 -7.5 1 93.75 137 PHE B C 1
ATOM 3095 O O . PHE B 1 137 ? 17.5 -25.516 -7.367 1 93.75 137 PHE B O 1
ATOM 3102 N N . VAL B 1 138 ? 15.953 -23.984 -7.66 1 97.12 138 VAL B N 1
ATOM 3103 C CA . VAL B 1 138 ? 14.914 -25.016 -7.664 1 97.12 138 VAL B CA 1
ATOM 3104 C C . VAL B 1 138 ? 14.328 -25.141 -9.07 1 97.12 138 VAL B C 1
ATOM 3106 O O . VAL B 1 138 ? 13.477 -26 -9.312 1 97.12 138 VAL B O 1
ATOM 3109 N N . LEU B 1 139 ? 14.781 -24.344 -10.008 1 97.94 139 LEU B N 1
ATOM 3110 C CA . LEU B 1 139 ? 14.25 -24.359 -11.367 1 97.94 139 LEU B CA 1
ATOM 3111 C C . LEU B 1 139 ? 14.82 -25.516 -12.164 1 97.94 139 LEU B C 1
ATOM 3113 O O . LEU B 1 139 ? 15.891 -26.031 -11.836 1 97.94 139 LEU B O 1
ATOM 3117 N N . ASN B 1 140 ? 14.094 -25.938 -13.188 1 98.06 140 ASN B N 1
ATOM 3118 C CA . ASN B 1 140 ? 14.656 -26.859 -14.164 1 98.06 140 ASN B CA 1
ATOM 3119 C C . ASN B 1 140 ? 15.844 -26.25 -14.898 1 98.06 140 ASN B C 1
ATOM 3121 O O . ASN B 1 140 ? 15.914 -25.031 -15.062 1 98.06 140 ASN B O 1
ATOM 3125 N N . PRO B 1 141 ? 16.719 -27.047 -15.414 1 97.69 141 PRO B N 1
ATOM 3126 C CA . PRO B 1 141 ? 17.953 -26.531 -16 1 97.69 141 PRO B CA 1
ATOM 3127 C C . PRO B 1 141 ? 17.703 -25.484 -17.094 1 97.69 141 PRO B C 1
ATOM 3129 O O . PRO B 1 141 ? 18.391 -24.469 -17.141 1 97.69 141 PRO B O 1
ATOM 3132 N N . TYR B 1 142 ? 16.75 -25.75 -17.922 1 97.62 142 TYR B N 1
ATOM 3133 C CA . TYR B 1 142 ? 16.453 -24.859 -19.016 1 97.62 142 TYR B CA 1
ATOM 3134 C C . TYR B 1 142 ? 16 -23.484 -18.5 1 97.62 142 TYR B C 1
ATOM 3136 O O . TYR B 1 142 ? 16.484 -22.453 -18.969 1 97.62 142 TYR B O 1
ATOM 3144 N N . SER B 1 143 ? 15.148 -23.438 -17.531 1 97.81 143 SER B N 1
ATOM 3145 C CA . SER B 1 143 ? 14.672 -22.219 -16.906 1 97.81 143 SER B CA 1
ATOM 3146 C C . SER B 1 143 ? 15.75 -21.594 -16.016 1 97.81 143 SER B C 1
ATOM 3148 O O . SER B 1 143 ? 15.844 -20.375 -15.914 1 97.81 143 SER B O 1
ATOM 3150 N N . GLU B 1 144 ? 16.484 -22.438 -15.359 1 97.12 144 GLU B N 1
ATOM 3151 C CA . GLU B 1 144 ? 17.531 -21.953 -14.469 1 97.12 144 GLU B CA 1
ATOM 3152 C C . GLU B 1 144 ? 18.562 -21.125 -15.219 1 97.12 144 GLU B C 1
ATOM 3154 O O . GLU B 1 144 ? 18.953 -20.047 -14.758 1 97.12 144 GLU B O 1
ATOM 3159 N N . GLU B 1 145 ? 19 -21.625 -16.328 1 96.44 145 GLU B N 1
ATOM 3160 C CA . GLU B 1 145 ? 19.984 -20.906 -17.141 1 96.44 145 GLU B CA 1
ATOM 3161 C C . GLU B 1 145 ? 19.469 -19.516 -17.516 1 96.44 145 GLU B C 1
ATOM 3163 O O . GLU B 1 145 ? 20.188 -18.531 -17.406 1 96.44 145 GLU B O 1
ATOM 3168 N N . TYR B 1 146 ? 18.297 -19.5 -18.016 1 95.5 146 TYR B N 1
ATOM 3169 C CA . TYR B 1 146 ? 17.672 -18.25 -18.422 1 95.5 146 TYR B CA 1
ATOM 3170 C C . TYR B 1 146 ? 17.531 -17.297 -17.25 1 95.5 146 TYR B C 1
ATOM 3172 O O . TYR B 1 146 ? 17.859 -16.109 -17.359 1 95.5 146 TYR B O 1
ATOM 3180 N N . PHE B 1 147 ? 17.031 -17.828 -16.156 1 94.44 147 PHE B N 1
ATOM 3181 C CA . PHE B 1 147 ? 16.812 -17.047 -14.938 1 94.44 147 PHE B CA 1
ATOM 3182 C C . PHE B 1 147 ? 18.109 -16.438 -14.43 1 94.44 147 PHE B C 1
ATOM 3184 O O . PHE B 1 147 ? 18.172 -15.234 -14.156 1 94.44 147 PHE B O 1
ATOM 3191 N N . ARG B 1 148 ? 19.078 -17.172 -14.359 1 93.56 148 ARG B N 1
ATOM 3192 C CA . ARG B 1 148 ? 20.391 -16.734 -13.891 1 93.56 148 ARG B CA 1
ATOM 3193 C C . ARG B 1 148 ? 20.953 -15.625 -14.781 1 93.56 148 ARG B C 1
ATOM 3195 O O . ARG B 1 148 ? 21.344 -14.562 -14.289 1 93.56 148 ARG B O 1
ATOM 3202 N N . ARG B 1 149 ? 20.938 -15.867 -16.031 1 92.75 149 ARG B N 1
ATOM 3203 C CA . ARG B 1 149 ? 21.5 -14.914 -16.984 1 92.75 149 ARG B CA 1
ATOM 3204 C C . ARG B 1 149 ? 20.781 -13.57 -16.922 1 92.75 149 ARG B C 1
ATOM 3206 O O . ARG B 1 149 ? 21.422 -12.516 -16.875 1 92.75 149 ARG B O 1
ATOM 3213 N N . THR B 1 150 ? 19.484 -13.617 -16.875 1 89.44 150 THR B N 1
ATOM 3214 C CA . THR B 1 150 ? 18.703 -12.383 -16.938 1 89.44 150 THR B CA 1
ATOM 3215 C C . THR B 1 150 ? 18.766 -11.641 -15.602 1 89.44 150 THR B C 1
ATOM 3217 O O . THR B 1 150 ? 18.812 -10.414 -15.57 1 89.44 150 THR B O 1
ATOM 3220 N N . ARG B 1 151 ? 18.828 -12.352 -14.469 1 88.81 151 ARG B N 1
ATOM 3221 C CA . ARG B 1 151 ? 18.844 -11.703 -13.164 1 88.81 151 ARG B CA 1
ATOM 3222 C C . ARG B 1 151 ? 20.234 -11.156 -12.844 1 88.81 151 ARG B C 1
ATOM 3224 O O . ARG B 1 151 ? 20.359 -10.086 -12.25 1 88.81 151 ARG B O 1
ATOM 3231 N N . GLU B 1 152 ? 21.25 -11.852 -13.18 1 88.94 152 GLU B N 1
ATOM 3232 C CA . GLU B 1 152 ? 22.609 -11.352 -12.984 1 88.94 152 GLU B CA 1
ATOM 3233 C C . GLU B 1 152 ? 22.844 -10.078 -13.797 1 88.94 152 GLU B C 1
ATOM 3235 O O . GLU B 1 152 ? 23.516 -9.156 -13.32 1 88.94 152 GLU B O 1
ATOM 3240 N N . ALA B 1 153 ? 22.234 -9.992 -14.891 1 84.44 153 ALA B N 1
ATOM 3241 C CA . ALA B 1 153 ? 22.406 -8.828 -15.758 1 84.44 153 ALA B CA 1
ATOM 3242 C C . ALA B 1 153 ? 21.578 -7.648 -15.25 1 84.44 153 ALA B C 1
ATOM 3244 O O . ALA B 1 153 ? 22.047 -6.504 -15.289 1 84.44 153 ALA B O 1
ATOM 3245 N N . ASN B 1 154 ? 20.422 -7.883 -14.672 1 78.88 154 ASN B N 1
ATOM 3246 C CA . ASN B 1 154 ? 19.453 -6.805 -14.445 1 78.88 154 ASN B CA 1
ATOM 3247 C C . ASN B 1 154 ? 19.281 -6.512 -12.961 1 78.88 154 ASN B C 1
ATOM 3249 O O . ASN B 1 154 ? 19.031 -5.371 -12.578 1 78.88 154 ASN B O 1
ATOM 3253 N N . ALA B 1 155 ? 19.359 -7.48 -12.109 1 70.38 155 ALA B N 1
ATOM 3254 C CA . ALA B 1 155 ? 18.938 -7.301 -10.719 1 70.38 155 ALA B CA 1
ATOM 3255 C C . ALA B 1 155 ? 20.156 -7.156 -9.797 1 70.38 155 ALA B C 1
ATOM 3257 O O . ALA B 1 155 ? 20.062 -6.523 -8.742 1 70.38 155 ALA B O 1
ATOM 3258 N N . PHE B 1 156 ? 21.25 -7.613 -10.195 1 76.44 156 PHE B N 1
ATOM 3259 C CA . PHE B 1 156 ? 22.359 -7.684 -9.258 1 76.44 156 PHE B CA 1
ATOM 3260 C C . PHE B 1 156 ? 23.609 -7.027 -9.844 1 76.44 156 PHE B C 1
ATOM 3262 O O . PHE B 1 156 ? 24.734 -7.398 -9.5 1 76.44 156 PHE B O 1
ATOM 3269 N N . GLY B 1 157 ? 23.328 -6.09 -10.75 1 75.44 157 GLY B N 1
ATOM 3270 C CA . GLY B 1 157 ? 24.375 -5.227 -11.258 1 75.44 157 GLY B CA 1
ATOM 3271 C C . GLY B 1 157 ? 25.531 -5.992 -11.875 1 75.44 157 GLY B C 1
ATOM 3272 O O . GLY B 1 157 ? 26.688 -5.598 -11.734 1 75.44 157 GLY B O 1
ATOM 3273 N N . GLY B 1 158 ? 25.188 -7.164 -12.359 1 80.12 158 GLY B N 1
ATOM 3274 C CA . GLY B 1 158 ? 26.219 -7.934 -13.031 1 80.12 158 GLY B CA 1
ATOM 3275 C C . GLY B 1 158 ? 26.922 -8.922 -12.117 1 80.12 158 GLY B C 1
ATOM 3276 O O . GLY B 1 158 ? 27.781 -9.68 -12.562 1 80.12 158 GLY B O 1
ATOM 3277 N N . LYS B 1 159 ? 26.672 -8.969 -10.898 1 84 159 LYS B N 1
ATOM 3278 C CA . LYS B 1 159 ? 27.266 -9.922 -9.969 1 84 159 LYS B CA 1
ATOM 3279 C C . L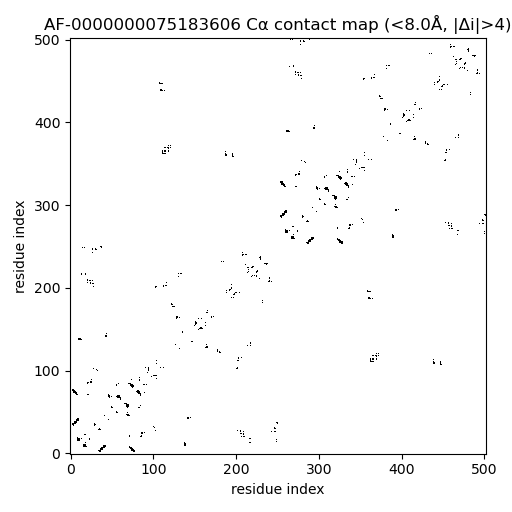YS B 1 159 ? 26.641 -11.305 -10.117 1 84 159 LYS B C 1
ATOM 3281 O O . LYS B 1 159 ? 25.453 -11.422 -10.461 1 84 159 LYS B O 1
ATOM 3286 N N . LYS B 1 160 ? 27.484 -12.297 -9.859 1 88.94 160 LYS B N 1
ATOM 3287 C CA . LYS B 1 160 ? 26.969 -13.656 -9.812 1 88.94 160 LYS B CA 1
ATOM 3288 C C . LYS B 1 160 ? 25.984 -13.828 -8.648 1 88.94 160 LYS B C 1
ATOM 3290 O O . LYS B 1 160 ? 26.141 -13.195 -7.605 1 88.94 160 LYS B O 1
ATOM 3295 N N . LEU B 1 161 ? 24.953 -14.758 -8.836 1 88.25 161 LEU B N 1
ATOM 3296 C CA . LEU B 1 161 ? 23.938 -14.984 -7.82 1 88.25 161 LEU B CA 1
ATOM 3297 C C . LEU B 1 161 ? 24.562 -15.445 -6.508 1 88.25 161 LEU B C 1
ATOM 3299 O O . LEU B 1 161 ? 24.172 -14.977 -5.434 1 88.25 161 LEU B O 1
ATOM 3303 N N . GLU B 1 162 ? 25.609 -16.25 -6.625 1 87.12 162 GLU B N 1
ATOM 3304 C CA . GLU B 1 162 ? 26.281 -16.781 -5.441 1 87.12 162 GLU B CA 1
ATOM 3305 C C . GLU B 1 162 ? 26.969 -15.672 -4.656 1 87.12 162 GLU B C 1
ATOM 3307 O O . GLU B 1 162 ? 27.125 -15.773 -3.438 1 87.12 162 GLU B O 1
ATOM 3312 N N . ASP B 1 163 ? 27.312 -14.625 -5.352 1 87.25 163 ASP B N 1
ATOM 3313 C CA . ASP B 1 163 ? 28.016 -13.516 -4.73 1 87.25 163 ASP B CA 1
ATOM 3314 C C . ASP B 1 163 ? 27.047 -12.469 -4.191 1 87.25 163 ASP B C 1
ATOM 3316 O O . ASP B 1 163 ? 27.406 -11.633 -3.367 1 87.25 163 ASP B O 1
ATOM 3320 N N . ALA B 1 164 ? 25.906 -12.594 -4.684 1 86.44 164 ALA B N 1
ATOM 3321 C CA . ALA B 1 164 ? 24.906 -11.602 -4.301 1 86.44 164 ALA B CA 1
ATOM 3322 C C . ALA B 1 164 ? 24.188 -12.008 -3.021 1 86.44 164 ALA B C 1
ATOM 3324 O O . ALA B 1 164 ? 23.594 -11.18 -2.344 1 86.44 164 ALA B O 1
ATOM 3325 N N . ILE B 1 165 ? 24.266 -13.281 -2.631 1 85.12 165 ILE B N 1
ATOM 3326 C CA . ILE B 1 165 ? 23.609 -13.766 -1.422 1 85.12 165 ILE B CA 1
ATOM 3327 C C . ILE B 1 165 ? 24.359 -13.266 -0.19 1 85.12 165 ILE B C 1
ATOM 3329 O O . ILE B 1 165 ? 25.562 -13.477 -0.064 1 85.12 165 ILE B O 1
ATOM 3333 N N . PRO B 1 166 ? 23.594 -12.586 0.646 1 89.88 166 PRO B N 1
ATOM 3334 C CA . PRO B 1 166 ? 24.281 -12.117 1.85 1 89.88 166 PRO B CA 1
ATOM 3335 C C . PRO B 1 166 ? 24.828 -13.266 2.693 1 89.88 166 PRO B C 1
ATOM 3337 O O . PRO B 1 166 ? 24.203 -14.328 2.787 1 89.88 166 PRO B O 1
ATOM 3340 N N . LYS B 1 167 ? 26.062 -12.977 3.336 1 92.44 167 LYS B N 1
ATOM 3341 C CA . LYS B 1 167 ? 26.734 -13.977 4.16 1 92.44 167 LYS B CA 1
ATOM 3342 C C . LYS B 1 167 ? 27.203 -13.383 5.484 1 92.44 167 LYS B C 1
ATOM 3344 O O . LYS B 1 167 ? 27.297 -12.156 5.621 1 92.44 167 LYS B O 1
ATOM 3349 N N . GLY B 1 168 ? 27.234 -14.273 6.445 1 93.81 168 GLY B N 1
ATOM 3350 C CA . GLY B 1 168 ? 27.766 -13.844 7.734 1 93.81 168 GLY B CA 1
ATOM 3351 C C . GLY B 1 168 ? 26.922 -12.75 8.375 1 93.81 168 GLY B C 1
ATOM 3352 O O . GLY B 1 168 ? 25.703 -12.875 8.492 1 93.81 168 GLY B O 1
ATOM 3353 N N . LYS B 1 169 ? 27.625 -11.68 8.828 1 95.06 169 LYS B N 1
ATOM 3354 C CA . LYS B 1 169 ? 26.969 -10.57 9.531 1 95.06 169 LYS B CA 1
ATOM 3355 C C . LYS B 1 169 ? 25.984 -9.844 8.617 1 95.06 169 LYS B C 1
ATOM 3357 O O . LYS B 1 169 ? 24.969 -9.344 9.078 1 95.06 169 LYS B O 1
ATOM 3362 N N . ASP B 1 170 ? 26.312 -9.93 7.328 1 94.38 170 ASP B N 1
ATOM 3363 C CA . ASP B 1 170 ? 25.406 -9.305 6.363 1 94.38 170 ASP B CA 1
ATOM 3364 C C . ASP B 1 170 ? 24.094 -10.062 6.266 1 94.38 170 ASP B C 1
ATOM 3366 O O . ASP B 1 170 ? 23.031 -9.453 6.164 1 94.38 170 ASP B O 1
ATOM 3370 N N . ARG B 1 171 ? 24.25 -11.352 6.285 1 95.44 171 ARG B N 1
ATOM 3371 C CA . ARG B 1 171 ? 23.047 -12.164 6.254 1 95.44 171 ARG B CA 1
ATOM 3372 C C . ARG B 1 171 ? 22.172 -11.891 7.477 1 95.44 171 ARG B C 1
ATOM 3374 O O . ARG B 1 171 ? 20.953 -11.75 7.352 1 95.44 171 ARG B O 1
ATOM 3381 N N . GLU B 1 172 ? 22.812 -11.844 8.609 1 96.19 172 GLU B N 1
ATOM 3382 C CA . GLU B 1 172 ? 22.078 -11.57 9.844 1 96.19 172 GLU B CA 1
ATOM 3383 C C . GLU B 1 172 ? 21.375 -10.219 9.781 1 96.19 172 GLU B C 1
ATOM 3385 O O . GLU B 1 172 ? 20.203 -10.109 10.156 1 96.19 172 GLU B O 1
ATOM 3390 N N . ARG B 1 173 ? 22.047 -9.297 9.289 1 95.81 173 ARG B N 1
ATOM 3391 C CA . ARG B 1 173 ? 21.5 -7.949 9.188 1 95.81 173 ARG B CA 1
ATOM 3392 C C . ARG B 1 173 ? 20.328 -7.902 8.219 1 95.81 173 ARG B C 1
ATOM 3394 O O . ARG B 1 173 ? 19.281 -7.336 8.531 1 95.81 173 ARG B O 1
ATOM 3401 N N . GLU B 1 174 ? 20.5 -8.477 7.066 1 95.75 174 GLU B N 1
ATOM 3402 C CA . GLU B 1 174 ? 19.453 -8.453 6.055 1 95.75 174 GLU B CA 1
ATOM 3403 C C . GLU B 1 174 ? 18.25 -9.289 6.477 1 95.75 174 GLU B C 1
ATOM 3405 O O . GLU B 1 174 ? 17.109 -8.953 6.152 1 95.75 174 GLU B O 1
ATOM 3410 N N . TRP B 1 175 ? 18.5 -10.359 7.191 1 96.88 175 TRP B N 1
ATOM 3411 C CA . TRP B 1 175 ? 17.406 -11.195 7.68 1 96.88 175 TRP B CA 1
ATOM 3412 C C . TRP B 1 175 ? 16.609 -10.469 8.75 1 96.88 175 TRP B C 1
ATOM 3414 O O . TRP B 1 175 ? 15.375 -10.57 8.797 1 96.88 175 TRP B O 1
ATOM 3424 N N . ALA B 1 176 ? 17.344 -9.711 9.57 1 96.56 176 ALA B N 1
ATOM 3425 C CA . ALA B 1 176 ? 16.672 -8.875 10.562 1 96.56 176 ALA B CA 1
ATOM 3426 C C . ALA B 1 176 ? 15.836 -7.793 9.891 1 96.56 176 ALA B C 1
ATOM 3428 O O . ALA B 1 176 ? 14.734 -7.469 10.352 1 96.56 176 ALA B O 1
ATOM 3429 N N . ARG B 1 177 ? 16.359 -7.254 8.828 1 96 177 ARG B N 1
ATOM 3430 C CA . ARG B 1 177 ? 15.617 -6.262 8.047 1 96 177 ARG B CA 1
ATOM 3431 C C . ARG B 1 177 ? 14.359 -6.867 7.449 1 96 177 ARG B C 1
ATOM 3433 O O . ARG B 1 177 ? 13.305 -6.223 7.414 1 96 177 ARG B O 1
ATOM 3440 N N . LEU B 1 178 ? 14.469 -8.055 7.004 1 96.75 178 LEU B N 1
ATOM 3441 C CA . LEU B 1 178 ? 13.32 -8.773 6.469 1 96.75 178 LEU B CA 1
ATOM 3442 C C . LEU B 1 178 ? 12.234 -8.922 7.527 1 96.75 178 LEU B C 1
ATOM 3444 O O . LEU B 1 178 ? 11.062 -8.641 7.262 1 96.75 178 LEU B O 1
ATOM 3448 N N . LYS B 1 179 ? 12.609 -9.359 8.672 1 97.56 179 LYS B N 1
ATOM 3449 C CA . LYS B 1 179 ? 11.656 -9.492 9.766 1 97.56 179 LYS B CA 1
ATOM 3450 C C . LYS B 1 179 ? 10.992 -8.156 10.086 1 97.56 179 LYS B C 1
ATOM 3452 O O . LYS B 1 179 ? 9.781 -8.094 10.289 1 97.56 179 LYS B O 1
ATOM 3457 N N . ALA B 1 180 ? 11.805 -7.09 10.109 1 95.5 180 ALA B N 1
ATOM 3458 C CA . ALA B 1 180 ? 11.289 -5.754 10.391 1 95.5 180 ALA B CA 1
ATOM 3459 C C . ALA B 1 180 ? 10.297 -5.312 9.328 1 95.5 180 ALA B C 1
ATOM 3461 O O . ALA B 1 180 ? 9.273 -4.695 9.633 1 95.5 180 ALA B O 1
ATOM 3462 N N . ASP B 1 181 ? 10.578 -5.578 8.07 1 95.5 181 ASP B N 1
ATOM 3463 C CA . ASP B 1 181 ? 9.703 -5.219 6.961 1 95.5 181 ASP B CA 1
ATOM 3464 C C . ASP B 1 181 ? 8.359 -5.934 7.07 1 95.5 181 ASP B C 1
ATOM 3466 O O . ASP B 1 181 ? 7.305 -5.324 6.863 1 95.5 181 ASP B O 1
ATOM 3470 N N . PHE B 1 182 ? 8.352 -7.188 7.461 1 97 182 PHE B N 1
ATOM 3471 C CA . PHE B 1 182 ? 7.094 -7.914 7.625 1 97 182 PHE B CA 1
ATOM 3472 C C . PHE B 1 182 ? 6.379 -7.477 8.898 1 97 182 PHE B C 1
ATOM 3474 O O . PHE B 1 182 ? 5.164 -7.641 9.016 1 97 182 PHE B O 1
ATOM 3481 N N . GLY B 1 183 ? 7.16 -6.965 9.859 1 96.38 183 GLY B N 1
ATOM 3482 C CA . GLY B 1 183 ? 6.547 -6.328 11.008 1 96.38 183 GLY B CA 1
ATOM 3483 C C . GLY B 1 183 ? 5.719 -5.109 10.648 1 96.38 183 GLY B C 1
ATOM 3484 O O . GLY B 1 183 ? 4.66 -4.875 11.234 1 96.38 183 GLY B O 1
ATOM 3485 N N . LYS B 1 184 ? 6.215 -4.363 9.719 1 94.25 184 LYS B N 1
ATOM 3486 C CA . LYS B 1 184 ? 5.457 -3.211 9.234 1 94.25 184 LYS B CA 1
ATOM 3487 C C . LYS B 1 184 ? 4.152 -3.65 8.578 1 94.25 184 LYS B C 1
ATOM 3489 O O . LYS B 1 184 ? 3.121 -2.994 8.734 1 94.25 184 LYS B O 1
ATOM 3494 N N . ILE B 1 185 ? 4.172 -4.703 7.848 1 96.5 185 ILE B N 1
ATOM 3495 C CA . ILE B 1 185 ? 2.965 -5.242 7.238 1 96.5 185 ILE B CA 1
ATOM 3496 C C . ILE B 1 185 ? 2.008 -5.727 8.328 1 96.5 185 ILE B C 1
ATOM 3498 O O . ILE B 1 185 ? 0.804 -5.469 8.266 1 96.5 185 ILE B O 1
ATOM 3502 N N . ASP B 1 186 ? 2.557 -6.441 9.32 1 97 186 ASP B N 1
ATOM 3503 C CA . ASP B 1 186 ? 1.761 -6.918 10.445 1 97 186 ASP B CA 1
ATOM 3504 C C . ASP B 1 186 ? 1.021 -5.77 11.125 1 97 186 ASP B C 1
ATOM 3506 O O . ASP B 1 186 ? -0.116 -5.934 11.57 1 97 186 ASP B O 1
ATOM 3510 N N . ALA B 1 187 ? 1.646 -4.625 11.141 1 94.19 187 ALA B N 1
ATOM 3511 C CA . ALA B 1 187 ? 1.094 -3.459 11.828 1 94.19 187 ALA B CA 1
ATOM 3512 C C . ALA B 1 187 ? -0.098 -2.889 11.062 1 94.19 187 ALA B C 1
ATOM 3514 O O . ALA B 1 187 ? -0.85 -2.068 11.594 1 94.19 187 ALA B O 1
ATOM 3515 N N . TRP B 1 188 ? -0.283 -3.299 9.781 1 95.69 188 TRP B N 1
ATOM 3516 C CA . TRP B 1 188 ? -1.469 -2.869 9.047 1 95.69 188 TRP B CA 1
ATOM 3517 C C . TRP B 1 188 ? -2.727 -3.516 9.617 1 95.69 188 TRP B C 1
ATOM 3519 O O . TRP B 1 188 ? -3.824 -2.967 9.492 1 95.69 188 TRP B O 1
ATOM 3529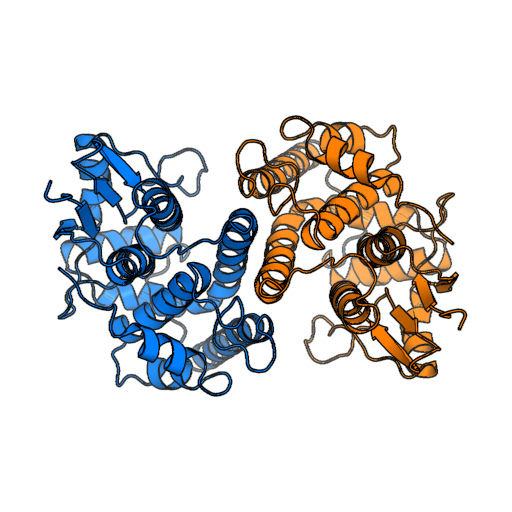 N N . TYR B 1 189 ? -2.545 -4.66 10.148 1 95.25 189 TYR B N 1
ATOM 3530 C CA . TYR B 1 189 ? -3.672 -5.422 10.672 1 95.25 189 TYR B CA 1
ATOM 3531 C C . TYR B 1 189 ? -4.141 -4.855 12.008 1 95.25 189 TYR B C 1
ATOM 3533 O O . TYR B 1 189 ? -3.324 -4.414 12.82 1 95.25 189 TYR B O 1
ATOM 3541 N N . GLY B 1 190 ? -5.418 -4.863 12.164 1 90.56 190 GLY B N 1
ATOM 3542 C CA . GLY B 1 190 ? -5.938 -4.555 13.484 1 90.56 190 GLY B CA 1
ATOM 3543 C C . GLY B 1 190 ? -5.719 -5.672 14.492 1 90.56 190 GLY B C 1
ATOM 3544 O O . GLY B 1 190 ? -5.461 -6.816 14.109 1 90.56 190 GLY B O 1
ATOM 3545 N N . LYS B 1 191 ? -5.812 -5.23 15.711 1 87.06 191 LYS B N 1
ATOM 3546 C CA . LYS B 1 191 ? -5.699 -6.242 16.766 1 87.06 191 LYS B CA 1
ATOM 3547 C C . LYS B 1 191 ? -6.773 -7.312 16.609 1 87.06 191 LYS B C 1
ATOM 3549 O O . LYS B 1 191 ? -7.953 -6.996 16.453 1 87.06 191 LYS B O 1
ATOM 3554 N N . GLY B 1 192 ? -6.297 -8.594 16.547 1 88.25 192 GLY B N 1
ATOM 3555 C CA . GLY B 1 192 ? -7.227 -9.711 16.484 1 88.25 192 GLY B CA 1
ATOM 3556 C C . GLY B 1 192 ? -7.676 -10.047 15.07 1 88.25 192 GLY B C 1
ATOM 3557 O O . GLY B 1 192 ? -8.406 -11.016 14.859 1 88.25 192 GLY B O 1
ATOM 3558 N N . ASP B 1 193 ? -7.312 -9.25 14.078 1 93.94 193 ASP B N 1
ATOM 3559 C CA . ASP B 1 193 ? -7.707 -9.523 12.695 1 93.94 193 ASP B CA 1
ATOM 3560 C C . ASP B 1 193 ? -7.105 -10.828 12.195 1 93.94 193 ASP B C 1
ATOM 3562 O O . ASP B 1 193 ? -5.898 -11.055 12.32 1 93.94 193 ASP B O 1
ATOM 3566 N N . LYS B 1 194 ? -7.953 -11.648 11.656 1 92.88 194 LYS B N 1
ATOM 3567 C CA . LYS B 1 194 ? -7.496 -12.898 11.055 1 92.88 194 LYS B CA 1
ATOM 3568 C C . LYS B 1 194 ? -6.961 -12.664 9.641 1 92.88 194 LYS B C 1
ATOM 3570 O O . LYS B 1 194 ? -5.98 -13.289 9.234 1 92.88 194 LYS B O 1
ATOM 3575 N N . TYR B 1 195 ? -7.664 -11.797 8.961 1 97.44 195 TYR B N 1
ATOM 3576 C CA . TYR B 1 195 ? -7.336 -11.484 7.578 1 97.44 195 TYR B CA 1
ATOM 3577 C C . TYR B 1 195 ? -7.145 -9.984 7.387 1 97.44 195 TYR B C 1
ATOM 3579 O O . TYR B 1 195 ? -7.32 -9.203 8.328 1 97.44 195 TYR B O 1
ATOM 3587 N N . VAL B 1 196 ? -6.742 -9.562 6.25 1 98 196 VAL B N 1
ATOM 3588 C CA . VAL B 1 196 ? -6.488 -8.156 5.93 1 98 196 VAL B CA 1
ATOM 3589 C C . VAL B 1 196 ? -7.766 -7.344 6.125 1 98 196 VAL B C 1
ATOM 3591 O O . VAL B 1 196 ? -7.723 -6.227 6.641 1 98 196 VAL B O 1
ATOM 3594 N N . MET B 1 197 ? -8.938 -7.922 5.777 1 97.69 197 MET B N 1
ATOM 3595 C CA . MET B 1 197 ? -10.203 -7.223 5.914 1 97.69 197 MET B CA 1
ATOM 3596 C C . MET B 1 197 ? -10.961 -7.703 7.148 1 97.69 197 MET B C 1
ATOM 3598 O O . MET B 1 197 ? -12.195 -7.781 7.133 1 97.69 197 MET B O 1
ATOM 3602 N N . GLY B 1 198 ? -10.203 -8.055 8.164 1 94.69 198 GLY B N 1
ATOM 3603 C CA . GLY B 1 198 ? -10.828 -8.539 9.391 1 94.69 198 GLY B CA 1
ATOM 3604 C C . GLY B 1 198 ? -11.18 -10.016 9.328 1 94.69 198 GLY B C 1
ATOM 3605 O O . GLY B 1 198 ? -10.297 -10.867 9.344 1 94.69 198 GLY B O 1
ATOM 3606 N N . ASP B 1 199 ? -12.438 -10.258 9.141 1 91.75 199 ASP B N 1
ATOM 3607 C CA . ASP B 1 199 ? -12.867 -11.648 9.125 1 91.75 199 ASP B CA 1
ATOM 3608 C C . ASP B 1 199 ? -13.203 -12.109 7.711 1 91.75 199 ASP B C 1
ATOM 3610 O O . ASP B 1 199 ? -13.578 -13.266 7.496 1 91.75 199 ASP B O 1
ATOM 3614 N N . ILE B 1 200 ? -12.969 -11.172 6.82 1 94.12 200 ILE B N 1
ATOM 3615 C CA . ILE B 1 200 ? -13.297 -11.469 5.43 1 94.12 200 ILE B CA 1
ATOM 3616 C C . ILE B 1 200 ? -12.023 -11.82 4.664 1 94.12 200 ILE B C 1
ATOM 3618 O O . ILE B 1 200 ? -11.078 -11.031 4.629 1 94.12 200 ILE B O 1
ATOM 3622 N N . LEU B 1 201 ? -12.047 -13.062 4.129 1 96.62 201 LEU B N 1
ATOM 3623 C CA . LEU B 1 201 ? -10.961 -13.484 3.26 1 96.62 201 LEU B CA 1
ATOM 3624 C C . LEU B 1 201 ? -11.055 -12.812 1.896 1 96.62 201 LEU B C 1
ATOM 3626 O O . LEU B 1 201 ? -12.125 -12.781 1.288 1 96.62 201 LEU B O 1
ATOM 3630 N N . SER B 1 202 ? -9.977 -12.203 1.449 1 98.06 202 SER B N 1
ATOM 3631 C CA . SER B 1 202 ? -9.977 -11.508 0.164 1 98.06 202 SER B CA 1
ATOM 3632 C C . SER B 1 202 ? -8.68 -11.766 -0.602 1 98.06 202 SER B C 1
ATOM 3634 O O . SER B 1 202 ? -7.781 -12.438 -0.101 1 98.06 202 SER B O 1
ATOM 3636 N N . TYR B 1 203 ? -8.586 -11.18 -1.819 1 98.56 203 TYR B N 1
ATOM 3637 C CA . TYR B 1 203 ? -7.418 -11.32 -2.684 1 98.56 203 TYR B CA 1
ATOM 3638 C C . TYR B 1 203 ? -6.152 -10.844 -1.98 1 98.56 203 TYR B C 1
ATOM 3640 O O . TYR B 1 203 ? -5.066 -11.391 -2.203 1 98.56 203 TYR B O 1
ATOM 3648 N N . ALA B 1 204 ? -6.301 -9.867 -1.075 1 98.62 204 ALA B N 1
ATOM 3649 C CA . ALA B 1 204 ? -5.152 -9.375 -0.319 1 98.62 204 ALA B CA 1
ATOM 3650 C C . ALA B 1 204 ? -4.5 -10.508 0.477 1 98.62 204 ALA B C 1
ATOM 3652 O O . ALA B 1 204 ? -3.271 -10.609 0.524 1 98.62 204 ALA B O 1
ATOM 3653 N N . ASP B 1 205 ? -5.297 -11.305 1.024 1 98.56 205 ASP B N 1
ATOM 3654 C CA . ASP B 1 205 ? -4.77 -12.422 1.8 1 98.56 205 ASP B CA 1
ATOM 3655 C C . ASP B 1 205 ? -4.086 -13.445 0.895 1 98.56 205 ASP B C 1
ATOM 3657 O O . ASP B 1 205 ? -3.09 -14.062 1.282 1 98.56 205 ASP B O 1
ATOM 3661 N N . PHE B 1 206 ? -4.641 -13.688 -0.312 1 98.56 206 PHE B N 1
ATOM 3662 C CA . PHE B 1 206 ? -4.043 -14.602 -1.275 1 98.56 206 PHE B CA 1
ATOM 3663 C C . PHE B 1 206 ? -2.646 -14.141 -1.672 1 98.56 206 PHE B C 1
ATOM 3665 O O . PHE B 1 206 ? -1.736 -14.961 -1.827 1 98.56 206 PHE B O 1
ATOM 3672 N N . THR B 1 207 ? -2.518 -12.867 -1.787 1 98.38 207 THR B N 1
ATOM 3673 C CA . THR B 1 207 ? -1.229 -12.289 -2.15 1 98.38 207 THR B CA 1
ATOM 3674 C C . THR B 1 207 ? -0.194 -12.539 -1.058 1 98.38 207 THR B C 1
ATOM 3676 O O . THR B 1 207 ? 0.905 -13.023 -1.336 1 98.38 207 THR B O 1
ATOM 3679 N N . VAL B 1 208 ? -0.558 -12.281 0.181 1 98.31 208 VAL B N 1
ATOM 3680 C CA . VAL B 1 208 ? 0.363 -12.477 1.295 1 98.31 208 VAL B CA 1
ATOM 3681 C C . VAL B 1 208 ? 0.71 -13.961 1.422 1 98.31 208 VAL B C 1
ATOM 3683 O O . VAL B 1 208 ? 1.885 -14.32 1.504 1 98.31 208 VAL B O 1
ATOM 3686 N N . ALA B 1 209 ? -0.308 -14.773 1.368 1 98.5 209 ALA B N 1
ATOM 3687 C CA . ALA B 1 209 ? -0.118 -16.219 1.52 1 98.5 209 ALA B CA 1
ATOM 3688 C C . ALA B 1 209 ? 0.796 -16.766 0.43 1 98.5 209 ALA B C 1
ATOM 3690 O O . ALA B 1 209 ? 1.646 -17.625 0.695 1 98.5 209 ALA B O 1
ATOM 3691 N N . ALA B 1 210 ? 0.65 -16.297 -0.727 1 98.5 210 ALA B N 1
ATOM 3692 C CA . ALA B 1 210 ? 1.424 -16.781 -1.863 1 98.5 210 ALA B CA 1
ATOM 3693 C C . ALA B 1 210 ? 2.91 -16.484 -1.685 1 98.5 210 ALA B C 1
ATOM 3695 O O . ALA B 1 210 ? 3.76 -17.312 -2.018 1 98.5 210 ALA B O 1
ATOM 3696 N N . PHE B 1 211 ? 3.258 -15.391 -1.152 1 98.12 211 PHE B N 1
ATOM 3697 C CA . PHE B 1 211 ? 4.66 -15.039 -0.976 1 98.12 211 PHE B CA 1
ATOM 3698 C C . PHE B 1 211 ? 5.293 -15.867 0.135 1 98.12 211 PHE B C 1
ATOM 3700 O O . PHE B 1 211 ? 6.457 -16.266 0.041 1 98.12 211 PHE B O 1
ATOM 3707 N N . PHE B 1 212 ? 4.555 -16.141 1.153 1 98.19 212 PHE B N 1
ATOM 3708 C CA . PHE B 1 212 ? 5.082 -17 2.211 1 98.19 212 PHE B CA 1
ATOM 3709 C C . PHE B 1 212 ? 5.172 -18.438 1.744 1 98.19 212 PHE B C 1
ATOM 3711 O O . PHE B 1 212 ? 6.125 -19.141 2.072 1 98.19 212 PHE B O 1
ATOM 3718 N N . LEU B 1 213 ? 4.164 -18.844 1.007 1 98.25 213 LEU B N 1
ATOM 3719 C CA . LEU B 1 213 ? 4.234 -20.188 0.437 1 98.25 213 LEU B CA 1
ATOM 3720 C C . LEU B 1 213 ? 5.473 -20.344 -0.443 1 98.25 213 LEU B C 1
ATOM 3722 O O . LEU B 1 213 ? 6.133 -21.375 -0.417 1 98.25 213 LEU B O 1
ATOM 3726 N N . TRP B 1 214 ? 5.758 -19.328 -1.226 1 98.19 214 TRP B N 1
ATOM 3727 C CA . TRP B 1 214 ? 6.957 -19.297 -2.059 1 98.19 214 TRP B CA 1
ATOM 3728 C C . TRP B 1 214 ? 8.195 -19.625 -1.236 1 98.19 214 TRP B C 1
ATOM 3730 O O . TRP B 1 214 ? 8.961 -20.531 -1.586 1 98.19 214 TRP B O 1
ATOM 3740 N N . VAL B 1 215 ? 8.344 -18.984 -0.108 1 98 215 VAL B N 1
ATOM 3741 C CA . VAL B 1 215 ? 9.5 -19.188 0.76 1 98 215 VAL B CA 1
ATOM 3742 C C . VAL B 1 215 ? 9.5 -20.625 1.28 1 98 215 VAL B C 1
ATOM 3744 O O . VAL B 1 215 ? 10.539 -21.297 1.279 1 98 215 VAL B O 1
ATOM 3747 N N . ARG B 1 216 ? 8.375 -21.062 1.681 1 98.06 216 ARG B N 1
ATOM 3748 C CA . ARG B 1 216 ? 8.266 -22.422 2.184 1 98.06 216 ARG B CA 1
ATOM 3749 C C . ARG B 1 216 ? 8.672 -23.438 1.112 1 98.06 216 ARG B C 1
ATOM 3751 O O . ARG B 1 216 ? 9.359 -24.422 1.402 1 98.06 216 ARG B O 1
ATOM 3758 N N . LEU B 1 217 ? 8.242 -23.188 -0.083 1 97.94 217 LEU B N 1
ATOM 3759 C CA . LEU B 1 217 ? 8.477 -24.141 -1.168 1 97.94 217 LEU B CA 1
ATOM 3760 C C . LEU B 1 217 ? 9.945 -24.125 -1.59 1 97.94 217 LEU B C 1
ATOM 3762 O O . LEU B 1 217 ? 10.57 -25.172 -1.724 1 97.94 217 LEU B O 1
ATOM 3766 N N . ILE B 1 218 ? 10.547 -22.984 -1.708 1 97.69 218 ILE B N 1
ATOM 3767 C CA . ILE B 1 218 ? 11.875 -22.906 -2.305 1 97.69 218 ILE B CA 1
ATOM 3768 C C . ILE B 1 218 ? 12.93 -23.281 -1.264 1 97.69 218 ILE B C 1
ATOM 3770 O O . ILE B 1 218 ? 14.016 -23.75 -1.609 1 97.69 218 ILE B O 1
ATOM 3774 N N . TYR B 1 219 ? 12.641 -23.047 0.004 1 97.12 219 TYR B N 1
ATOM 3775 C CA . TYR B 1 219 ? 13.609 -23.406 1.039 1 97.12 219 TYR B CA 1
ATOM 3776 C C . TYR B 1 219 ? 13.297 -24.781 1.627 1 97.12 219 TYR B C 1
ATOM 3778 O O . TYR B 1 219 ? 14.188 -25.453 2.154 1 97.12 219 TYR B O 1
ATOM 3786 N N . GLY B 1 220 ? 12 -25.125 1.549 1 96.81 220 GLY B N 1
ATOM 3787 C CA . GLY B 1 220 ? 11.555 -26.359 2.172 1 96.81 220 GLY B CA 1
ATOM 3788 C C . GLY B 1 220 ? 10.883 -26.141 3.516 1 96.81 220 GLY B C 1
ATOM 3789 O O . GLY B 1 220 ? 11.266 -25.234 4.266 1 96.81 220 GLY B O 1
ATOM 3790 N N . ALA B 1 221 ? 9.953 -27 3.879 1 95.5 221 ALA B N 1
ATOM 3791 C CA . ALA B 1 221 ? 9.109 -26.859 5.062 1 95.5 221 ALA B CA 1
ATOM 3792 C C . ALA B 1 221 ? 9.93 -27 6.34 1 95.5 221 ALA B C 1
ATOM 3794 O O . ALA B 1 221 ? 9.539 -26.516 7.402 1 95.5 221 ALA B O 1
ATOM 3795 N N . ASP B 1 222 ? 11.094 -27.625 6.27 1 97 222 ASP B N 1
ATOM 3796 C CA . ASP B 1 222 ? 11.898 -27.875 7.461 1 97 222 ASP B CA 1
ATOM 3797 C C . ASP B 1 222 ? 13.078 -26.906 7.551 1 97 222 ASP B C 1
ATOM 3799 O O . ASP B 1 222 ? 13.914 -27.016 8.453 1 97 222 ASP B O 1
ATOM 3803 N N . SER B 1 223 ? 13.148 -26 6.652 1 97.5 223 SER B N 1
ATOM 3804 C CA . SER B 1 223 ? 14.273 -25.062 6.629 1 97.5 223 SER B CA 1
ATOM 3805 C C . SER B 1 223 ? 14.203 -24.094 7.797 1 97.5 223 SER B C 1
ATOM 3807 O O . SER B 1 223 ? 13.125 -23.828 8.336 1 97.5 223 SER B O 1
ATOM 3809 N N . GLU B 1 224 ? 15.336 -23.547 8.148 1 97 224 GLU B N 1
ATOM 3810 C CA . GLU B 1 224 ? 15.391 -22.516 9.18 1 97 224 GLU B CA 1
ATOM 3811 C C . GLU B 1 224 ? 14.703 -21.234 8.719 1 97 224 GLU B C 1
ATOM 3813 O O . GLU B 1 224 ? 14.078 -20.531 9.523 1 97 224 GLU B O 1
ATOM 3818 N N . GLU B 1 225 ? 14.867 -20.969 7.441 1 97.12 225 GLU B N 1
ATOM 3819 C CA . GLU B 1 225 ? 14.242 -19.781 6.875 1 97.12 225 GLU B CA 1
ATOM 3820 C C . GLU B 1 225 ? 12.727 -19.812 7.055 1 97.12 225 GLU B C 1
ATOM 3822 O O . GLU B 1 225 ? 12.125 -18.844 7.516 1 97.12 225 GLU B O 1
ATOM 3827 N N . TRP B 1 226 ? 12.117 -20.953 6.766 1 97.94 226 TRP B N 1
ATOM 3828 C CA . TRP B 1 226 ? 10.664 -21.062 6.902 1 97.94 226 TRP B CA 1
ATOM 3829 C C . TRP B 1 226 ? 10.258 -21.062 8.367 1 97.94 226 TRP B C 1
ATOM 3831 O O . TRP B 1 226 ? 9.273 -20.406 8.742 1 97.94 226 TRP B O 1
ATOM 3841 N N . LYS B 1 227 ? 10.953 -21.766 9.18 1 98.06 227 LYS B N 1
ATOM 3842 C CA . LYS B 1 227 ? 10.641 -21.797 10.602 1 98.06 227 LYS B CA 1
ATOM 3843 C C . LYS B 1 227 ? 10.633 -20.391 11.195 1 98.06 227 LYS B C 1
ATOM 3845 O O . LYS B 1 227 ? 9.719 -20.031 11.938 1 98.06 227 LYS B O 1
ATOM 3850 N N . ASP B 1 228 ? 11.602 -19.641 10.812 1 98.06 228 ASP B N 1
ATOM 3851 C CA . ASP B 1 228 ? 11.672 -18.25 11.266 1 98.06 228 ASP B CA 1
ATOM 3852 C C . ASP B 1 228 ? 10.453 -17.453 10.805 1 98.06 228 ASP B C 1
ATOM 3854 O O . ASP B 1 228 ? 9.68 -16.953 11.625 1 98.06 228 ASP B O 1
ATOM 3858 N N . MET B 1 229 ? 10.219 -17.469 9.555 1 97.94 229 MET B N 1
ATOM 3859 C CA . MET B 1 229 ? 9.203 -16.594 8.977 1 97.94 229 MET B CA 1
ATOM 3860 C C . MET B 1 229 ? 7.809 -17 9.43 1 97.94 229 MET B C 1
ATOM 3862 O O . MET B 1 229 ? 6.949 -16.156 9.656 1 97.94 229 MET B O 1
ATOM 3866 N N . SER B 1 230 ? 7.602 -18.281 9.578 1 98.06 230 SER B N 1
ATOM 3867 C CA . SER B 1 230 ? 6.285 -18.781 9.969 1 98.06 230 SER B CA 1
ATOM 3868 C C . SER B 1 230 ? 5.965 -18.422 11.414 1 98.06 230 SER B C 1
ATOM 3870 O O . SER B 1 230 ? 4.801 -18.406 11.82 1 98.06 230 SER B O 1
ATOM 3872 N N . THR B 1 231 ? 6.953 -18.109 12.227 1 98.19 231 THR B N 1
ATOM 3873 C CA . THR B 1 231 ? 6.738 -17.859 13.648 1 98.19 231 THR B CA 1
ATOM 3874 C C . THR B 1 231 ? 6.812 -16.375 13.969 1 98.19 231 THR B C 1
ATOM 3876 O O . THR B 1 231 ? 6.527 -15.953 15.086 1 98.19 231 THR B O 1
ATOM 3879 N N . TRP B 1 232 ? 7.266 -15.594 12.945 1 97.94 232 TRP B N 1
ATOM 3880 C CA . TRP B 1 232 ? 7.359 -14.156 13.164 1 97.94 232 TRP B CA 1
ATOM 3881 C C . TRP B 1 232 ? 5.992 -13.555 13.477 1 97.94 232 TRP B C 1
ATOM 3883 O O . TRP B 1 232 ? 4.965 -14.078 13.031 1 97.94 232 TRP B O 1
ATOM 3893 N N . HIS B 1 233 ? 6.016 -12.445 14.367 1 97.19 233 HIS B N 1
ATOM 3894 C CA . HIS B 1 233 ? 4.836 -11.625 14.617 1 97.19 233 HIS B CA 1
ATOM 3895 C C . HIS B 1 233 ? 3.686 -12.469 15.156 1 97.19 233 HIS B C 1
ATOM 3897 O O . HIS B 1 233 ? 2.572 -12.422 14.625 1 97.19 233 HIS B O 1
ATOM 3903 N N . ALA B 1 234 ? 4.02 -13.258 16.141 1 96.44 234 ALA B N 1
ATOM 3904 C CA . ALA B 1 234 ? 3.105 -14.102 16.906 1 96.44 234 ALA B CA 1
ATOM 3905 C C . ALA B 1 234 ? 2.531 -15.219 16.047 1 96.44 234 ALA B C 1
ATOM 3907 O O . ALA B 1 234 ? 1.385 -15.633 16.234 1 96.44 234 ALA B O 1
ATOM 3908 N N . GLY B 1 235 ? 3.277 -15.578 14.945 1 97.12 235 GLY B N 1
ATOM 3909 C CA . GLY B 1 235 ? 2.926 -16.734 14.133 1 97.12 235 GLY B CA 1
ATOM 3910 C C . GLY B 1 235 ? 1.887 -16.422 13.078 1 97.12 235 GLY B C 1
ATOM 3911 O O . GLY B 1 235 ? 1.342 -17.328 12.445 1 97.12 235 GLY B O 1
ATOM 3912 N N . ARG B 1 236 ? 1.54 -15.203 12.805 1 96.94 236 ARG B N 1
ATOM 3913 C CA . ARG B 1 236 ? 0.471 -14.812 11.891 1 96.94 236 ARG B CA 1
ATOM 3914 C C . ARG B 1 236 ? 0.663 -15.438 10.516 1 96.94 236 ARG B C 1
ATOM 3916 O O . ARG B 1 236 ? -0.289 -15.945 9.922 1 96.94 236 ARG B O 1
ATOM 3923 N N . TRP B 1 237 ? 1.896 -15.383 10.102 1 97.69 237 TRP B N 1
ATOM 3924 C CA . TRP B 1 237 ? 2.16 -15.789 8.727 1 97.69 237 TRP B CA 1
ATOM 3925 C C . TRP B 1 237 ? 2.031 -17.297 8.57 1 97.69 237 TRP B C 1
ATOM 3927 O O . TRP B 1 237 ? 1.456 -17.781 7.59 1 97.69 237 TRP B O 1
ATOM 3937 N N . GLY B 1 238 ? 2.625 -18.016 9.531 1 97.56 238 GLY B N 1
ATOM 3938 C CA . GLY B 1 238 ? 2.461 -19.469 9.523 1 97.56 238 GLY B CA 1
ATOM 3939 C C . GLY B 1 238 ? 1.011 -19.906 9.586 1 97.56 238 GLY B C 1
ATOM 3940 O O . GLY B 1 238 ? 0.606 -20.828 8.883 1 97.56 238 GLY B O 1
ATOM 3941 N N . VAL B 1 239 ? 0.236 -19.25 10.422 1 97.12 239 VAL B N 1
ATOM 3942 C CA . VAL B 1 239 ? -1.182 -19.562 10.562 1 97.12 239 VAL B CA 1
ATOM 3943 C C . VAL B 1 239 ? -1.908 -19.312 9.25 1 97.12 239 VAL B C 1
ATOM 3945 O O . VAL B 1 239 ? -2.744 -20.109 8.82 1 97.12 239 VAL B O 1
ATOM 3948 N N . LEU B 1 240 ? -1.594 -18.188 8.594 1 97.5 240 LEU B N 1
ATOM 3949 C CA . LEU B 1 240 ? -2.213 -17.859 7.316 1 97.5 240 LEU B CA 1
ATOM 3950 C C . LEU B 1 240 ? -1.925 -18.938 6.277 1 97.5 240 LEU B C 1
ATOM 3952 O O . LEU B 1 240 ? -2.848 -19.469 5.648 1 97.5 240 LEU B O 1
ATOM 3956 N N . VAL B 1 241 ? -0.666 -19.297 6.125 1 97.75 241 VAL B N 1
ATOM 3957 C CA . VAL B 1 241 ? -0.282 -20.281 5.117 1 97.75 241 VAL B CA 1
ATOM 3958 C C . VAL B 1 241 ? -0.94 -21.625 5.426 1 97.75 241 VAL B C 1
ATOM 3960 O O . VAL B 1 241 ? -1.418 -22.312 4.523 1 97.75 241 VAL B O 1
ATOM 3963 N N . LYS B 1 242 ? -0.962 -21.969 6.656 1 97.31 242 LYS B N 1
ATOM 3964 C CA . LYS B 1 242 ? -1.619 -23.219 7.051 1 97.31 242 LYS B CA 1
ATOM 3965 C C . LYS B 1 242 ? -3.092 -23.203 6.652 1 97.31 242 LYS B C 1
ATOM 3967 O O . LYS B 1 242 ? -3.613 -24.219 6.172 1 97.31 242 LYS B O 1
ATOM 3972 N N . SER B 1 243 ? -3.734 -22.109 6.867 1 97.12 243 SER B N 1
ATOM 3973 C CA . SER B 1 243 ? -5.152 -22 6.535 1 97.12 243 SER B CA 1
ATOM 3974 C C . SER B 1 243 ? -5.379 -22.125 5.031 1 97.12 243 SER B C 1
ATOM 3976 O O . SER B 1 243 ? -6.492 -22.406 4.586 1 97.12 243 SER B O 1
ATOM 3978 N N . PHE B 1 244 ? -4.375 -21.922 4.195 1 98 244 PHE B N 1
ATOM 3979 C CA . PHE B 1 244 ? -4.496 -21.938 2.744 1 98 244 PHE B CA 1
ATOM 3980 C C . PHE B 1 244 ? -4.133 -23.312 2.193 1 98 244 PHE B C 1
ATOM 3982 O O . PHE B 1 244 ? -4.281 -23.578 0.998 1 98 244 PHE B O 1
ATOM 3989 N N . GLU B 1 245 ? -3.695 -24.203 3.021 1 97.69 245 GLU B N 1
ATOM 3990 C CA . GLU B 1 245 ? -3.271 -25.531 2.584 1 97.69 245 GLU B CA 1
ATOM 3991 C C . GLU B 1 245 ? -4.375 -26.234 1.8 1 97.69 245 GLU B C 1
ATOM 3993 O O . GLU B 1 245 ? -4.102 -26.938 0.826 1 97.69 245 GLU B O 1
ATOM 3998 N N . LYS B 1 246 ? -5.586 -26.078 2.174 1 97.62 246 LYS B N 1
ATOM 3999 C CA . LYS B 1 246 ? -6.719 -26.703 1.511 1 97.62 246 LYS B CA 1
ATOM 4000 C C . LYS B 1 246 ? -6.895 -26.188 0.089 1 97.62 246 LYS B C 1
ATOM 4002 O O . LYS B 1 246 ? -7.633 -26.766 -0.708 1 97.62 246 LYS B O 1
ATOM 4007 N N . TYR B 1 247 ? -6.207 -25.062 -0.208 1 97.94 247 TYR B N 1
ATOM 4008 C CA . TYR B 1 247 ? -6.297 -24.484 -1.538 1 97.94 247 TYR B CA 1
ATOM 4009 C C . TYR B 1 247 ? -4.996 -24.672 -2.312 1 97.94 247 TYR B C 1
ATOM 4011 O O . TYR B 1 247 ? -4.77 -24.031 -3.334 1 97.94 247 TYR B O 1
ATOM 4019 N N . GLU B 1 248 ? -4.105 -25.547 -1.908 1 97.56 248 GLU B N 1
ATOM 4020 C CA . GLU B 1 248 ? -2.787 -25.672 -2.523 1 97.56 248 GLU B CA 1
ATOM 4021 C C . GLU B 1 248 ? -2.746 -26.859 -3.492 1 97.56 248 GLU B C 1
ATOM 4023 O O . GLU B 1 248 ? -1.706 -27.5 -3.652 1 97.56 248 GLU B O 1
ATOM 4028 N N . THR B 1 249 ? -3.791 -27.078 -4.105 1 96.44 249 THR B N 1
ATOM 4029 C CA . THR B 1 249 ? -3.848 -28.156 -5.074 1 96.44 249 THR B CA 1
ATOM 4030 C C . THR B 1 249 ? -3.404 -27.688 -6.453 1 96.44 249 THR B C 1
ATOM 4032 O O . THR B 1 249 ? -3.791 -26.594 -6.895 1 96.44 249 THR B O 1
ATOM 4035 N N . VAL B 1 250 ? -2.58 -28.422 -7.09 1 96.69 250 VAL B N 1
ATOM 4036 C CA . VAL B 1 250 ? -2.188 -28.203 -8.477 1 96.69 250 VAL B CA 1
ATOM 4037 C C . VAL B 1 250 ? -2.871 -29.234 -9.375 1 96.69 250 VAL B C 1
ATOM 4039 O O . VAL B 1 250 ? -2.74 -30.438 -9.156 1 96.69 250 VAL B O 1
ATOM 4042 N N . VAL B 1 251 ? -3.641 -28.781 -10.328 1 92.62 251 VAL B N 1
ATOM 4043 C CA . VAL B 1 251 ? -4.449 -29.688 -11.133 1 92.62 251 VAL B CA 1
ATOM 4044 C C . VAL B 1 251 ? -3.953 -29.688 -12.578 1 92.62 251 VAL B C 1
ATOM 4046 O O . VAL B 1 251 ? -3.541 -28.641 -13.094 1 92.62 251 VAL B O 1
#

Radius of gyration: 24.45 Å; Cα contacts (8 Å, |Δi|>4): 763; chains: 2; bounding box: 51×66×58 Å

Sequence (502 aa):
MSTSLTLYDIPSALPIKAWSPNIWKARYVLNYKGLPYHTEWVEYPDIEGLYKKLGAQASATKADGVTPHYTCPLLHDASTGALVSDSAAIARYLDKTYPETPTVIPVGTDALHYAFNEALESRFGALWQFALIQSNFVLNPYSEEYFRRTREANAFGGKKLEDAIPKGKDREREWARLKADFGKIDAWYGKGDKYVMGDILSYADFTVAAFFLWVRLIYGADSEEWKDMSTWHAGRWGVLVKSFEKYETVVMSTSLTLYDIPSALPIKAWSPNIWKARYVLNYKGLPYHTEWVEYPDIEGLYKKLGAQASATKADGVTPHYTCPLLHDASTGALVSDSAAIARYLDKTYPETPTVIPVGTDALHYAFNEALESRFGALWQFALIQSNFVLNPYSEEYFRRTREANAFGGKKLEDAIPKGKDREREWARLKADFGKIDAWYGKGDKYVMGDILSYADFTVAAFFLWVRLIYGADSEEWKDMSTWHAGRWGVLVKSFEKYETVV

Nearest PDB structures (foldseek):
  6j3f-assembly1_B  TM=9.528E-01  e=7.170E-27  Gelatoporia subvermispora B
  4lmw-assembly1_A-2  TM=9.223E-01  e=1.388E-23  Phanerodontia chrysosporium
  4g19-assembly2_C  TM=9.209E-01  e=2.373E-23  Phanerodontia chrysosporium
  6j3h-assembly1_B  TM=9.525E-01  e=2.958E-22  Gelatoporia subvermispora B
  4lmv-assembly2_D  TM=9.206E-01  e=4.820E-21  Phanerodontia chrysosporium

Foldseek 3Di:
DQFEKEKEAAAWQFPQRHFDLFSLLQLLLCLQQVRDYAYDHDAPVCQVVVCVVLVHAAPAAPPVRPHGDGDDTWMATPVVRDIDGTSLRSLVVCCVVPVVTDRQQDPPCSVVLVVLLVLLVVLCVLVCLPLLLLVLVGHDPVNSVVSQVVCCVPPQVNDGNVVSRDDDPRNVVSLVSSLVSVVVVVVCDDVPALDNVRPDHHSSLSSLLSSLSSVCRSQHVPHPSNVVVCPRPNRSNVVSNVVSVSSPDHD/DLFEKEKEAEAWQFPQRHFALFSLLQLLLCLQQVRDYAYDYDAPVCQVVVCVVLVHAAPAAPPVRPHGDGDDTWMATPVVRDIDGTSLRSLVVCCVVPVVTDRFQDPPCSVVLVVLLVLLVVLCPLVCLPLLLLVLVGGDPVNSVVSQVVCCVPPQVNDGNVVSRDDDPRNVVSLVSSLVSVVVVVVCDDVPALDNVRPDHHSSLSSLLSSLSSVCRSQHVPHPSNVVVCPRPNRSNVVSNVVSVSSPDHD